Protein AF-0000000083595010 (afdb_homodimer)

Solvent-accessible surface area (backbone atoms only — not comparable to full-atom values): 31559 Å² total; per-residue (Å²): 100,67,66,52,50,50,54,49,47,53,49,43,51,51,41,51,46,50,51,49,50,49,51,51,52,42,62,64,47,30,74,65,46,53,57,51,53,49,29,57,70,63,66,50,51,72,69,51,44,50,49,50,35,48,72,68,37,65,73,44,55,71,64,54,39,48,52,50,48,50,57,31,40,74,70,58,44,49,50,46,31,76,80,80,56,45,52,32,44,56,54,47,63,70,12,41,60,50,42,50,50,42,49,51,51,14,50,52,51,11,49,69,49,7,47,58,51,6,47,50,28,35,75,38,57,91,35,70,64,20,51,50,50,48,47,50,25,51,45,28,35,32,47,55,43,59,57,50,43,53,46,51,50,40,32,34,33,49,70,63,63,45,64,67,72,77,69,85,49,52,60,86,79,36,49,68,63,24,46,65,59,44,47,59,58,18,48,33,52,13,40,36,49,13,17,48,37,18,52,46,30,19,53,35,27,40,54,38,59,69,30,71,68,40,52,51,46,47,71,73,64,54,52,66,68,49,48,44,59,64,48,20,42,51,70,21,39,60,65,39,46,51,49,55,43,49,46,54,39,52,44,54,60,54,41,23,54,38,22,51,75,69,64,38,71,19,45,37,29,46,36,56,53,22,56,76,67,60,23,55,44,45,31,52,50,46,49,50,53,47,27,50,50,39,44,51,49,39,50,51,39,51,50,48,42,32,70,71,38,56,77,58,47,80,104,100,66,67,50,49,50,53,49,49,52,49,42,52,50,42,51,48,52,51,48,52,50,50,51,52,42,62,65,46,32,73,66,47,54,58,48,53,50,29,58,69,62,64,50,52,73,69,52,46,51,49,49,36,49,71,69,38,66,73,45,54,71,65,54,40,48,52,50,47,49,55,31,41,74,72,54,45,49,52,47,32,76,81,80,58,45,51,32,45,58,54,46,66,68,11,41,58,50,41,50,49,41,50,51,52,14,48,51,52,12,48,69,49,7,46,57,50,5,48,49,29,34,74,38,58,91,36,71,64,20,52,52,50,48,47,51,26,51,45,29,36,33,47,54,44,58,58,49,44,52,45,51,50,41,31,35,33,49,68,63,63,44,62,69,71,79,69,86,48,50,60,88,80,35,50,68,63,21,46,64,60,41,47,59,58,17,46,31,51,14,40,35,50,13,18,49,36,18,53,46,31,18,53,36,26,41,55,40,60,70,30,71,66,42,54,51,48,47,73,72,62,54,53,67,68,49,48,45,59,64,49,20,42,52,69,19,39,60,62,40,45,51,48,53,40,50,46,53,38,52,44,55,62,54,41,23,54,37,22,52,75,70,64,38,72,18,44,37,27,47,36,56,53,22,56,76,67,60,23,56,46,43,31,51,50,46,47,49,51,47,26,50,50,40,45,51,48,41,49,51,38,52,52,49,42,30,70,70,38,56,77,60,46,81,105

Organism: NCBI:txid1368476

Structure (mmCIF, N/CA/C/O backbone):
data_AF-0000000083595010-model_v1
#
loop_
_entity.id
_entity.type
_entity.pdbx_description
1 polymer 'Nickel import system permease protein NikB'
#
loop_
_atom_site.group_PDB
_atom_site.id
_atom_site.type_symbol
_atom_site.label_atom_id
_atom_site.label_alt_id
_atom_site.label_comp_id
_atom_site.label_asym_id
_atom_site.label_entity_id
_atom_site.label_seq_id
_atom_site.pdbx_PDB_ins_code
_atom_site.Cartn_x
_atom_site.Cartn_y
_atom_site.Cartn_z
_atom_site.occupancy
_atom_site.B_iso_or_equiv
_atom_site.auth_seq_id
_atom_site.auth_comp_id
_atom_site.auth_asym_id
_atom_site.auth_atom_id
_atom_site.pdbx_PDB_model_num
ATOM 1 N N . MET A 1 1 ? 17.047 25.516 -5.84 1 76.88 1 MET A N 1
ATOM 2 C CA . MET A 1 1 ? 16.312 24.406 -6.445 1 76.88 1 MET A CA 1
ATOM 3 C C . MET A 1 1 ? 17.266 23.406 -7.078 1 76.88 1 MET A C 1
ATOM 5 O O . MET A 1 1 ? 17.156 22.203 -6.84 1 76.88 1 MET A O 1
ATOM 9 N N . VAL A 1 2 ? 18.312 23.984 -7.789 1 79 2 VAL A N 1
ATOM 10 C CA . VAL A 1 2 ? 19.25 23.078 -8.461 1 79 2 VAL A CA 1
ATOM 11 C C . VAL A 1 2 ? 20.062 22.312 -7.422 1 79 2 VAL A C 1
ATOM 13 O O . VAL A 1 2 ? 20.234 21.094 -7.531 1 79 2 VAL A O 1
ATOM 16 N N . GLU A 1 3 ? 20.5 23.047 -6.449 1 77.88 3 GLU A N 1
ATOM 17 C CA . GLU A 1 3 ? 21.25 22.391 -5.383 1 77.88 3 GLU A CA 1
ATOM 18 C C . GLU A 1 3 ? 20.391 21.359 -4.66 1 77.88 3 GLU A C 1
ATOM 20 O O . GLU A 1 3 ? 20.875 20.281 -4.293 1 77.88 3 GLU A O 1
ATOM 25 N N . TYR A 1 4 ? 19.203 21.766 -4.551 1 75.12 4 TYR A N 1
ATOM 26 C CA . TYR A 1 4 ? 18.25 20.875 -3.902 1 75.12 4 TYR A CA 1
ATOM 27 C C . TYR A 1 4 ? 18.062 19.609 -4.711 1 75.12 4 TYR A C 1
ATOM 29 O O . TYR A 1 4 ? 18.109 18.5 -4.164 1 75.12 4 TYR A O 1
ATOM 37 N N . ILE A 1 5 ? 17.984 19.703 -5.945 1 79.12 5 ILE A N 1
ATOM 38 C CA . ILE A 1 5 ? 17.766 18.578 -6.844 1 79.12 5 ILE A CA 1
ATOM 39 C C . ILE A 1 5 ? 19.016 17.703 -6.891 1 79.12 5 ILE A C 1
ATOM 41 O O . ILE A 1 5 ? 18.906 16.469 -6.863 1 79.12 5 ILE A O 1
ATOM 45 N N . ILE A 1 6 ? 20.172 18.344 -6.902 1 82.12 6 ILE A N 1
ATOM 46 C CA . ILE A 1 6 ? 21.422 17.609 -6.969 1 82.12 6 ILE A CA 1
ATOM 47 C C . ILE A 1 6 ? 21.609 16.797 -5.688 1 82.12 6 ILE A C 1
ATOM 49 O O . ILE A 1 6 ? 22 15.625 -5.738 1 82.12 6 ILE A O 1
ATOM 53 N N . ARG A 1 7 ? 21.281 17.422 -4.66 1 76.25 7 ARG A N 1
ATOM 54 C CA . ARG A 1 7 ? 21.406 16.734 -3.379 1 76.25 7 ARG A CA 1
ATOM 55 C C . ARG A 1 7 ? 20.469 15.539 -3.305 1 76.25 7 ARG A C 1
ATOM 57 O O . ARG A 1 7 ? 20.844 14.477 -2.793 1 76.25 7 ARG A O 1
ATOM 64 N N . ARG A 1 8 ? 19.344 15.773 -3.85 1 74.62 8 ARG A N 1
ATOM 65 C CA . ARG A 1 8 ? 18.375 14.688 -3.844 1 74.62 8 ARG A CA 1
ATOM 66 C C . ARG A 1 8 ? 18.797 13.562 -4.781 1 74.62 8 ARG A C 1
ATOM 68 O O . ARG A 1 8 ? 18.578 12.391 -4.496 1 74.62 8 ARG A O 1
ATOM 75 N N . LEU A 1 9 ? 19.375 13.938 -5.844 1 80.81 9 LEU A N 1
ATOM 76 C CA . LEU A 1 9 ? 19.844 12.945 -6.809 1 80.81 9 LEU A CA 1
ATOM 77 C C . LEU A 1 9 ? 20.984 12.125 -6.238 1 80.81 9 LEU A C 1
ATOM 79 O O . LEU A 1 9 ? 21.047 10.906 -6.43 1 80.81 9 LEU A O 1
ATOM 83 N N . VAL A 1 10 ? 21.859 12.789 -5.582 1 79.69 10 VAL A N 1
ATOM 84 C CA . VAL A 1 10 ? 22.984 12.094 -4.973 1 79.69 10 VAL A CA 1
ATOM 85 C C . VAL A 1 10 ? 22.484 11.117 -3.91 1 79.69 10 VAL A C 1
ATOM 87 O O . VAL A 1 10 ? 22.969 9.984 -3.83 1 79.69 10 VAL A O 1
ATOM 90 N N . PHE A 1 11 ? 21.531 11.562 -3.248 1 75.5 11 PHE A N 1
ATOM 91 C CA . PHE A 1 11 ? 20.938 10.703 -2.232 1 75.5 11 PHE A CA 1
ATOM 92 C C . PHE A 1 11 ? 20.266 9.492 -2.875 1 75.5 11 PHE A C 1
ATOM 94 O O . PHE A 1 11 ? 20.375 8.375 -2.363 1 75.5 11 PHE A O 1
ATOM 101 N N . GLY A 1 12 ? 19.594 9.75 -3.875 1 78.12 12 GLY A N 1
ATOM 102 C CA . GLY A 1 12 ? 18.938 8.664 -4.598 1 78.12 12 GLY A CA 1
ATOM 103 C C . GLY A 1 12 ? 19.922 7.637 -5.141 1 78.12 12 GLY A C 1
ATOM 104 O O . GLY A 1 12 ? 19.688 6.434 -5.043 1 78.12 12 GLY A O 1
ATOM 105 N N . ILE A 1 13 ? 20.984 8.156 -5.641 1 77.38 13 ILE A N 1
ATOM 106 C CA . ILE A 1 13 ? 22.016 7.277 -6.18 1 77.38 13 ILE A CA 1
ATOM 107 C C . ILE A 1 13 ? 22.609 6.426 -5.059 1 77.38 13 ILE A C 1
ATOM 109 O O . ILE A 1 13 ? 22.875 5.238 -5.25 1 77.38 13 ILE A O 1
ATOM 113 N N . PHE A 1 14 ? 22.75 7.023 -3.979 1 78.12 14 PHE A N 1
ATOM 114 C CA . PHE A 1 14 ? 23.281 6.301 -2.826 1 78.12 14 PHE A CA 1
ATOM 115 C C . PHE A 1 14 ? 22.328 5.195 -2.393 1 78.12 14 PHE A C 1
ATOM 117 O O . PHE A 1 14 ? 22.766 4.09 -2.066 1 78.12 14 PHE A O 1
ATOM 124 N N . VAL A 1 15 ? 21.141 5.535 -2.426 1 76.44 15 VAL A N 1
ATOM 125 C CA . VAL A 1 15 ? 20.141 4.555 -2.047 1 76.44 15 VAL A CA 1
ATOM 126 C C . VAL A 1 15 ? 20.156 3.389 -3.035 1 76.44 15 VAL A C 1
ATOM 128 O O . VAL A 1 15 ? 20.094 2.225 -2.631 1 76.44 15 VAL A O 1
ATOM 131 N N . LEU A 1 16 ? 20.219 3.689 -4.258 1 78.88 16 LEU A N 1
ATOM 132 C CA . LEU A 1 16 ? 20.266 2.654 -5.285 1 78.88 16 LEU A CA 1
ATOM 133 C C . LEU A 1 16 ? 21.5 1.773 -5.105 1 78.88 16 LEU A C 1
ATOM 135 O O . LEU A 1 16 ? 21.438 0.564 -5.34 1 78.88 16 LEU A O 1
ATOM 139 N N . PHE A 1 17 ? 22.516 2.426 -4.707 1 76.38 17 PHE A N 1
ATOM 140 C CA . PHE A 1 17 ? 23.734 1.681 -4.465 1 76.38 17 PHE A CA 1
ATOM 141 C C . PHE A 1 17 ? 23.562 0.708 -3.307 1 76.38 17 PHE A C 1
ATOM 143 O O . PHE A 1 17 ? 23.984 -0.449 -3.393 1 76.38 17 PHE A O 1
ATOM 150 N N . ILE A 1 18 ? 23 1.164 -2.318 1 73.81 18 ILE A N 1
ATOM 151 C CA . ILE A 1 18 ? 22.781 0.321 -1.149 1 73.81 18 ILE A CA 1
ATOM 152 C C . ILE A 1 18 ? 21.844 -0.833 -1.514 1 73.81 18 ILE A C 1
ATOM 154 O O . ILE A 1 18 ? 22.078 -1.975 -1.104 1 73.81 18 ILE A O 1
ATOM 158 N N . MET A 1 19 ? 20.875 -0.504 -2.258 1 72.81 19 MET A N 1
ATOM 159 C CA . MET A 1 19 ? 19.938 -1.535 -2.697 1 72.81 19 MET A CA 1
ATOM 160 C C . MET A 1 19 ? 20.641 -2.582 -3.553 1 72.81 19 MET A C 1
ATOM 162 O O . MET A 1 19 ? 20.422 -3.781 -3.387 1 72.81 19 MET A O 1
ATOM 166 N N . THR A 1 20 ? 21.422 -2.088 -4.406 1 72.12 20 THR A N 1
ATOM 167 C CA . THR A 1 20 ? 22.172 -2.973 -5.289 1 72.12 20 THR A CA 1
ATOM 168 C C . THR A 1 20 ? 23.109 -3.873 -4.48 1 72.12 20 THR A C 1
ATOM 170 O O . THR A 1 20 ? 23.188 -5.078 -4.73 1 72.12 20 THR A O 1
ATOM 173 N N . ALA A 1 21 ? 23.781 -3.229 -3.613 1 72.25 21 ALA A N 1
ATOM 174 C CA . ALA A 1 21 ? 24.703 -3.986 -2.773 1 72.25 21 ALA A CA 1
ATOM 175 C C . ALA A 1 21 ? 23.969 -5.055 -1.972 1 72.25 21 ALA A C 1
ATOM 177 O O . ALA A 1 21 ? 24.422 -6.195 -1.876 1 72.25 21 ALA A O 1
ATOM 178 N N . PHE A 1 22 ? 22.891 -4.648 -1.517 1 70.31 22 PHE A N 1
ATOM 179 C CA . PHE A 1 22 ? 22.109 -5.57 -0.704 1 70.31 22 PHE A CA 1
ATOM 180 C C . PHE A 1 22 ? 21.609 -6.742 -1.542 1 70.31 22 PHE A C 1
ATOM 182 O O . PHE A 1 22 ? 21.703 -7.898 -1.124 1 70.31 22 PHE A O 1
ATOM 189 N N . ILE A 1 23 ? 21.141 -6.469 -2.676 1 68.31 23 ILE A N 1
ATOM 190 C CA . ILE A 1 23 ? 20.609 -7.484 -3.57 1 68.31 23 ILE A CA 1
ATOM 191 C C . ILE A 1 23 ? 21.719 -8.438 -4.004 1 68.31 23 ILE A C 1
ATOM 193 O O . ILE A 1 23 ? 21.516 -9.648 -4.074 1 68.31 23 ILE A O 1
ATOM 197 N N . PHE A 1 24 ? 22.828 -7.863 -4.246 1 67.19 24 PHE A N 1
ATOM 198 C CA . PHE A 1 24 ? 23.984 -8.641 -4.676 1 67.19 24 PHE A CA 1
ATOM 199 C C . PHE A 1 24 ? 24.438 -9.586 -3.572 1 67.19 24 PHE A C 1
ATOM 201 O O . PHE A 1 24 ? 24.703 -10.758 -3.826 1 67.19 24 PHE A O 1
ATOM 208 N N . ILE A 1 25 ? 24.516 -9.031 -2.418 1 67.25 25 ILE A N 1
ATOM 209 C CA . ILE A 1 25 ? 24.984 -9.836 -1.293 1 67.25 25 ILE A CA 1
ATOM 210 C C . ILE A 1 25 ? 24 -10.969 -1.02 1 67.25 25 ILE A C 1
ATOM 212 O O . ILE A 1 25 ? 24.406 -12.117 -0.8 1 67.25 25 ILE A O 1
ATOM 216 N N . VAL A 1 26 ? 22.812 -10.68 -1.082 1 64.12 26 VAL A N 1
ATOM 217 C CA . VAL A 1 26 ? 21.781 -11.664 -0.758 1 64.12 26 VAL A CA 1
ATOM 218 C C . VAL A 1 26 ? 21.75 -12.75 -1.829 1 64.12 26 VAL A C 1
ATOM 220 O O . VAL A 1 26 ? 21.625 -13.938 -1.515 1 64.12 26 VAL A O 1
ATOM 223 N N . MET A 1 27 ? 21.781 -12.375 -2.963 1 62.44 27 MET A N 1
ATOM 224 C CA . MET A 1 27 ? 21.672 -13.328 -4.062 1 62.44 27 MET A CA 1
ATOM 225 C C . MET A 1 27 ? 22.891 -14.234 -4.121 1 62.44 27 MET A C 1
ATOM 227 O O . MET A 1 27 ? 22.797 -15.391 -4.539 1 62.44 27 MET A O 1
ATOM 231 N N . ARG A 1 28 ? 23.938 -13.75 -3.707 1 60.59 28 ARG A N 1
ATOM 232 C CA . ARG A 1 28 ? 25.141 -14.562 -3.73 1 60.59 28 ARG A CA 1
ATOM 233 C C . ARG A 1 28 ? 25.25 -15.422 -2.473 1 60.59 28 ARG A C 1
ATOM 235 O O . ARG A 1 28 ? 25.953 -16.422 -2.457 1 60.59 28 ARG A O 1
ATOM 242 N N . ALA A 1 29 ? 24.688 -14.875 -1.474 1 57.03 29 ALA A N 1
ATOM 243 C CA . ALA A 1 29 ? 24.688 -15.672 -0.249 1 57.03 29 ALA A CA 1
ATOM 244 C C . ALA A 1 29 ? 23.766 -16.875 -0.384 1 57.03 29 ALA A C 1
ATOM 246 O O . ALA A 1 29 ? 23.844 -17.812 0.413 1 57.03 29 ALA A O 1
ATOM 247 N N . VAL A 1 30 ? 22.719 -16.844 -1.061 1 51.88 30 VAL A N 1
ATOM 248 C CA . VAL A 1 30 ? 21.828 -17.969 -1.292 1 51.88 30 VAL A CA 1
ATOM 249 C C . VAL A 1 30 ? 22.609 -19.141 -1.854 1 51.88 30 VAL A C 1
ATOM 251 O O . VAL A 1 30 ? 23.203 -19.047 -2.928 1 51.88 30 VAL A O 1
ATOM 254 N N . PRO A 1 31 ? 22.938 -20.047 -0.935 1 43.66 31 PRO A N 1
ATOM 255 C CA . PRO A 1 31 ? 23.578 -21.328 -1.308 1 43.66 31 PRO A CA 1
ATOM 256 C C . PRO A 1 31 ? 22.75 -22.125 -2.314 1 43.66 31 PRO A C 1
ATOM 258 O O . PRO A 1 31 ? 21.516 -22.031 -2.318 1 43.66 31 PRO A O 1
ATOM 261 N N . GLY A 1 32 ? 23.172 -22.312 -3.559 1 47.09 32 GLY A N 1
ATOM 262 C CA . GLY A 1 32 ? 22.672 -23.141 -4.648 1 47.09 32 GLY A CA 1
ATOM 263 C C . GLY A 1 32 ? 22.719 -22.438 -5.996 1 47.09 32 GLY A C 1
ATOM 264 O O . GLY A 1 32 ? 21.953 -21.516 -6.258 1 47.09 32 GLY A O 1
ATOM 265 N N . ASP A 1 33 ? 23.859 -22.312 -6.223 1 45.22 33 ASP A N 1
ATOM 266 C CA . ASP A 1 33 ? 24.281 -21.828 -7.535 1 45.22 33 ASP A CA 1
ATOM 267 C C . ASP A 1 33 ? 23.25 -22.203 -8.609 1 45.22 33 ASP A C 1
ATOM 269 O O . ASP A 1 33 ? 23.047 -23.391 -8.883 1 45.22 33 ASP A O 1
ATOM 273 N N . VAL A 1 34 ? 22.188 -21.5 -8.578 1 47.19 34 VAL A N 1
ATOM 274 C CA . VAL A 1 34 ? 21.344 -21.734 -9.742 1 47.19 34 VAL A CA 1
ATOM 275 C C . VAL A 1 34 ? 22.188 -22.219 -10.914 1 47.19 34 VAL A C 1
ATOM 277 O O . VAL A 1 34 ? 21.734 -23.031 -11.727 1 47.19 34 VAL A O 1
ATOM 280 N N . VAL A 1 35 ? 23.375 -21.656 -10.859 1 49.31 35 VAL A N 1
ATOM 281 C CA . VAL A 1 35 ? 24.281 -22.172 -11.875 1 49.31 35 VAL A CA 1
ATOM 282 C C . VAL A 1 35 ? 24.484 -23.672 -11.664 1 49.31 35 VAL A C 1
ATOM 284 O O . VAL A 1 35 ? 24.484 -24.453 -12.617 1 49.31 35 VAL A O 1
ATOM 287 N N . THR A 1 36 ? 24.641 -23.891 -10.391 1 50.97 36 THR A N 1
ATOM 288 C CA . THR A 1 36 ? 24.812 -25.328 -10.18 1 50.97 36 THR A CA 1
ATOM 289 C C . THR A 1 36 ? 23.531 -26.078 -10.492 1 50.97 36 THR A C 1
ATOM 291 O O . THR A 1 36 ? 23.562 -27.172 -11.062 1 50.97 36 THR A O 1
ATOM 294 N N . LEU A 1 37 ? 22.484 -25.484 -10.141 1 48.09 37 LEU A N 1
ATOM 295 C CA . LEU A 1 37 ? 21.234 -26.141 -10.453 1 48.09 37 LEU A CA 1
ATOM 296 C C . LEU A 1 37 ? 20.984 -26.156 -11.961 1 48.09 37 LEU A C 1
ATOM 298 O O . LEU A 1 37 ? 20.516 -27.141 -12.516 1 48.09 37 LEU A O 1
ATOM 302 N N . GLN A 1 38 ? 21.188 -25.062 -12.578 1 49.12 38 GLN A N 1
ATOM 303 C CA . GLN A 1 38 ? 21.062 -25.016 -14.039 1 49.12 38 GLN A CA 1
ATOM 304 C C . GLN A 1 38 ? 22.094 -25.938 -14.695 1 49.12 38 GLN A C 1
ATOM 306 O O . GLN A 1 38 ? 21.781 -26.609 -15.672 1 49.12 38 GLN A O 1
ATOM 311 N N . LEU A 1 39 ? 23.25 -25.797 -14.102 1 51.03 39 LEU A N 1
ATOM 312 C CA . LEU A 1 39 ? 24.281 -26.656 -14.68 1 51.03 39 LEU A CA 1
ATOM 313 C C . LEU A 1 39 ? 24.031 -28.125 -14.32 1 51.03 39 LEU A C 1
ATOM 315 O O . LEU A 1 39 ? 24.312 -29.016 -15.117 1 51.03 39 LEU A O 1
ATOM 319 N N . ALA A 1 40 ? 23.594 -28.25 -13.195 1 49.38 40 ALA A N 1
ATOM 320 C CA . ALA A 1 40 ? 23.281 -29.641 -12.867 1 49.38 40 ALA A CA 1
ATOM 321 C C . ALA A 1 40 ? 22.188 -30.188 -13.781 1 49.38 40 ALA A C 1
ATOM 323 O O . ALA A 1 40 ? 22.234 -31.344 -14.188 1 49.38 40 ALA A O 1
ATOM 324 N N . ASN A 1 41 ? 21.266 -29.297 -14.008 1 46.25 41 ASN A N 1
ATOM 325 C CA . ASN A 1 41 ? 20.203 -29.797 -14.883 1 46.25 41 ASN A CA 1
ATOM 326 C C . ASN A 1 41 ? 20.625 -29.75 -16.344 1 46.25 41 ASN A C 1
ATOM 328 O O . ASN A 1 41 ? 19.922 -30.266 -17.219 1 46.25 41 ASN A O 1
ATOM 332 N N . SER A 1 42 ? 21.531 -28.969 -16.609 1 47.94 42 SER A N 1
ATOM 333 C CA . SER A 1 42 ? 21.953 -28.906 -18 1 47.94 42 SER A CA 1
ATOM 334 C C . SER A 1 42 ? 22.953 -30.016 -18.328 1 47.94 42 SER A C 1
ATOM 336 O O . SER A 1 42 ? 23.406 -30.141 -19.469 1 47.94 42 SER A O 1
ATOM 338 N N . GLY A 1 43 ? 23.078 -30.906 -17.359 1 52.72 43 GLY A N 1
ATOM 339 C CA . GLY A 1 43 ? 23.984 -32 -17.656 1 52.72 43 GLY A CA 1
ATOM 340 C C . GLY A 1 43 ? 25.438 -31.562 -17.719 1 52.72 43 GLY A C 1
ATOM 341 O O . GLY A 1 43 ? 26.281 -32.281 -18.281 1 52.72 43 GLY A O 1
ATOM 342 N N . ALA A 1 44 ? 25.75 -30.422 -17.422 1 54.69 44 ALA A N 1
ATOM 343 C CA . ALA A 1 44 ? 27.125 -29.953 -17.609 1 54.69 44 ALA A CA 1
ATOM 344 C C . ALA A 1 44 ? 28.062 -30.625 -16.609 1 54.69 44 ALA A C 1
ATOM 346 O O . ALA A 1 44 ? 27.672 -30.938 -15.484 1 54.69 44 ALA A O 1
ATOM 347 N N . THR A 1 45 ? 29.172 -31.172 -17.062 1 60.69 45 THR A N 1
ATOM 348 C CA . THR A 1 45 ? 30.234 -31.828 -16.297 1 60.69 45 THR A CA 1
ATOM 349 C C . THR A 1 45 ? 30.797 -30.875 -15.242 1 60.69 45 THR A C 1
ATOM 351 O O . THR A 1 45 ? 30.719 -29.656 -15.391 1 60.69 45 THR A O 1
ATOM 354 N N . PRO A 1 46 ? 31.203 -31.344 -14.148 1 62.22 46 PRO A N 1
ATOM 355 C CA . PRO A 1 46 ? 31.797 -30.531 -13.086 1 62.22 46 PRO A CA 1
ATOM 356 C C . PRO A 1 46 ? 32.812 -29.5 -13.617 1 62.22 46 PRO A C 1
ATOM 358 O O . PRO A 1 46 ? 32.875 -28.391 -13.109 1 62.22 46 PRO A O 1
ATOM 361 N N . GLU A 1 47 ? 33.594 -29.828 -14.531 1 62.91 47 GLU A N 1
ATOM 362 C CA . GLU A 1 47 ? 34.594 -28.922 -15.117 1 62.91 47 GLU A CA 1
ATOM 363 C C . GLU A 1 47 ? 33.906 -27.766 -15.836 1 62.91 47 GLU A C 1
ATOM 365 O O . GLU A 1 47 ? 34.344 -26.625 -15.75 1 62.91 47 GLU A O 1
ATOM 370 N N . GLN A 1 48 ? 32.812 -28.031 -16.484 1 60.12 48 GLN A N 1
ATOM 371 C CA . GLN A 1 48 ? 32.062 -27 -17.203 1 60.12 48 GLN A CA 1
ATOM 372 C C . GLN A 1 48 ? 31.359 -26.062 -16.219 1 60.12 48 GLN A C 1
ATOM 374 O O . GLN A 1 48 ? 31.25 -24.859 -16.484 1 60.12 48 GLN A O 1
ATOM 379 N N . MET A 1 49 ? 31.047 -26.656 -15.188 1 59.47 49 MET A N 1
ATOM 380 C CA . MET A 1 49 ? 30.422 -25.859 -14.141 1 59.47 49 MET A CA 1
ATOM 381 C C . MET A 1 49 ? 31.391 -24.844 -13.57 1 59.47 49 MET A C 1
ATOM 383 O O . MET A 1 49 ? 31.016 -23.688 -13.32 1 59.47 49 MET A O 1
ATOM 387 N N . GLU A 1 50 ? 32.5 -25.344 -13.375 1 61.12 50 GLU A N 1
ATOM 388 C CA . GLU A 1 50 ? 33.531 -24.453 -12.852 1 61.12 50 GLU A CA 1
ATOM 389 C C . GLU A 1 50 ? 33.875 -23.359 -13.859 1 61.12 50 GLU A C 1
ATOM 391 O O . GLU A 1 50 ? 34.094 -22.219 -13.477 1 61.12 50 GLU A O 1
ATOM 396 N N . ALA A 1 51 ? 33.875 -23.703 -15.047 1 59.25 51 ALA A N 1
ATOM 397 C CA . ALA A 1 51 ? 34.156 -22.734 -16.094 1 59.25 51 ALA A CA 1
ATOM 398 C C . ALA A 1 51 ? 33.031 -21.703 -16.203 1 59.25 51 ALA A C 1
ATOM 400 O O . ALA A 1 51 ? 33.312 -20.516 -16.375 1 59.25 51 ALA A O 1
ATOM 401 N N . MET A 1 52 ? 31.875 -22.141 -16.078 1 57.06 52 MET A N 1
ATOM 402 C CA . MET A 1 52 ? 30.719 -21.234 -16.141 1 57.06 52 MET A CA 1
ATOM 403 C C . MET A 1 52 ? 30.688 -20.312 -14.922 1 57.06 52 MET A C 1
ATOM 405 O O . MET A 1 52 ? 30.359 -19.125 -15.039 1 57.06 52 MET A O 1
ATOM 409 N N . LYS A 1 53 ? 31.094 -20.938 -13.875 1 60.47 53 LYS A N 1
ATOM 410 C CA . LYS A 1 53 ? 31.203 -20.125 -12.672 1 60.47 53 LYS A CA 1
ATOM 411 C C . LYS A 1 53 ? 32.25 -19.031 -12.836 1 60.47 53 LYS A C 1
ATOM 413 O O . LYS A 1 53 ? 32.062 -17.891 -12.414 1 6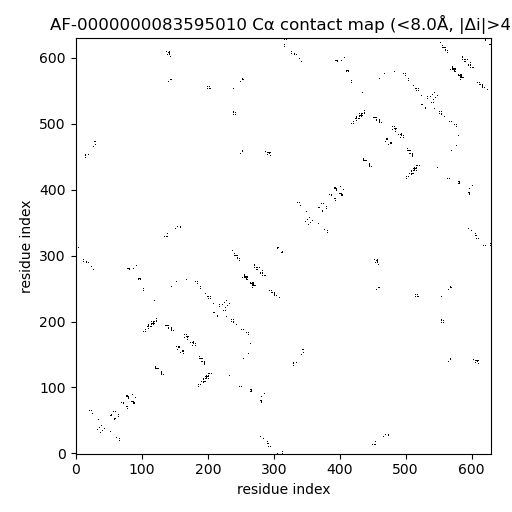0.47 53 LYS A O 1
ATOM 418 N N . ALA A 1 54 ? 33.312 -19.438 -13.391 1 58.91 54 ALA A N 1
ATOM 419 C CA . ALA A 1 54 ? 34.406 -18.5 -13.648 1 58.91 54 ALA A CA 1
ATOM 420 C C . ALA A 1 54 ? 33.969 -17.422 -14.641 1 58.91 54 ALA A C 1
ATOM 422 O O . ALA A 1 54 ? 34.312 -16.234 -14.477 1 58.91 54 ALA A O 1
ATOM 423 N N . GLU A 1 55 ? 33.25 -17.812 -15.531 1 55.22 55 GLU A N 1
ATOM 424 C CA . GLU A 1 55 ? 32.75 -16.875 -16.547 1 55.22 55 GLU A CA 1
ATOM 425 C C . GLU A 1 55 ? 31.75 -15.883 -15.945 1 55.22 55 GLU A C 1
ATOM 427 O O . GLU A 1 55 ? 31.688 -14.727 -16.375 1 55.22 55 GLU A O 1
ATOM 432 N N . MET A 1 56 ? 31.109 -16.375 -15 1 56.28 56 MET A N 1
ATOM 433 C CA . MET A 1 56 ? 30.094 -15.531 -14.375 1 56.28 56 MET A CA 1
ATOM 434 C C . MET A 1 56 ? 30.703 -14.703 -13.242 1 56.28 56 MET A C 1
ATOM 436 O O . MET A 1 56 ? 30.016 -13.898 -12.617 1 56.28 56 MET A O 1
ATOM 440 N N . GLY A 1 57 ? 32.094 -14.828 -13.156 1 56.84 57 GLY A N 1
ATOM 441 C CA . GLY A 1 57 ? 32.844 -14.078 -12.164 1 56.84 57 GLY A CA 1
ATOM 442 C C . GLY A 1 57 ? 32.562 -14.523 -10.742 1 56.84 57 GLY A C 1
ATOM 443 O O . GLY A 1 57 ? 32.719 -13.742 -9.805 1 56.84 57 GLY A O 1
ATOM 444 N N . LEU A 1 58 ? 32.031 -15.719 -10.648 1 58.09 58 LEU A N 1
ATOM 445 C CA . LEU A 1 58 ? 31.641 -16.219 -9.336 1 58.09 58 LEU A CA 1
ATOM 446 C C . LEU A 1 58 ? 32.875 -16.641 -8.547 1 58.09 58 LEU A C 1
ATOM 448 O O . LEU A 1 58 ? 32.781 -16.938 -7.352 1 58.09 58 LEU A O 1
ATOM 452 N N . ASP A 1 59 ? 34.031 -16.641 -9.281 1 58.84 59 ASP A N 1
ATOM 453 C CA . ASP A 1 59 ? 35.312 -16.969 -8.648 1 58.84 59 ASP A CA 1
ATOM 454 C C . ASP A 1 59 ? 35.906 -15.758 -7.941 1 58.84 59 ASP A C 1
ATOM 456 O O . ASP A 1 59 ? 36.812 -15.891 -7.145 1 58.84 59 ASP A O 1
ATOM 460 N N . LYS A 1 60 ? 35.438 -14.68 -8.312 1 63.88 60 LYS A N 1
ATOM 461 C CA . LYS A 1 60 ? 35.938 -13.469 -7.676 1 63.88 60 LYS A CA 1
ATOM 462 C C . LYS A 1 60 ? 35.312 -13.266 -6.305 1 63.88 60 LYS A C 1
ATOM 464 O O . LYS A 1 60 ? 34.344 -13.938 -5.953 1 63.88 60 LYS A O 1
ATOM 469 N N . SER A 1 61 ? 36.031 -12.438 -5.523 1 66.44 61 SER A N 1
ATOM 470 C CA . SER A 1 61 ? 35.469 -12.078 -4.223 1 66.44 61 SER A CA 1
ATOM 471 C C . SER A 1 61 ? 34.125 -11.406 -4.363 1 66.44 61 SER A C 1
ATOM 473 O O . SER A 1 61 ? 33.781 -10.875 -5.43 1 66.44 61 SER A O 1
ATOM 475 N N . ILE A 1 62 ? 33.25 -11.547 -3.504 1 69 62 ILE A N 1
ATOM 476 C CA . ILE A 1 62 ? 31.922 -10.977 -3.475 1 69 62 ILE A CA 1
ATOM 477 C C . ILE A 1 62 ? 32 -9.484 -3.793 1 69 62 ILE A C 1
ATOM 479 O O . ILE A 1 62 ? 31.172 -8.961 -4.551 1 69 62 ILE A O 1
ATOM 483 N N . LEU A 1 63 ? 33.031 -8.914 -3.26 1 72.88 63 LEU A N 1
ATOM 484 C CA . LEU A 1 63 ? 33.219 -7.488 -3.5 1 72.88 63 LEU A CA 1
ATOM 485 C C . LEU A 1 63 ? 33.594 -7.223 -4.957 1 72.88 63 LEU A C 1
ATOM 487 O O . LEU A 1 63 ? 33.156 -6.223 -5.535 1 72.88 63 LEU A O 1
ATOM 491 N N . GLY A 1 64 ? 34.469 -8.055 -5.461 1 72.12 64 GLY A N 1
ATOM 492 C CA . GLY A 1 64 ? 34.844 -7.926 -6.867 1 72.12 64 GLY A CA 1
ATOM 493 C C . GLY A 1 64 ? 33.656 -8.102 -7.801 1 72.12 64 GLY A C 1
ATOM 494 O O . GLY A 1 64 ? 33.5 -7.348 -8.766 1 72.12 64 GLY A O 1
ATOM 495 N N . GLN A 1 65 ? 32.844 -8.992 -7.441 1 74.69 65 GLN A N 1
ATOM 496 C CA . GLN A 1 65 ? 31.641 -9.242 -8.242 1 74.69 65 GLN A CA 1
ATOM 497 C C . GLN A 1 65 ? 30.688 -8.055 -8.188 1 74.69 65 GLN A C 1
ATOM 499 O O . GLN A 1 65 ? 30.078 -7.691 -9.195 1 74.69 65 GLN A O 1
ATOM 504 N N . LEU A 1 66 ? 30.656 -7.5 -7.031 1 75.38 66 LEU A N 1
ATOM 505 C CA . LEU A 1 66 ? 29.781 -6.34 -6.859 1 75.38 66 LEU A CA 1
ATOM 506 C C . LEU A 1 66 ? 30.281 -5.164 -7.695 1 75.38 66 LEU A C 1
ATOM 508 O O . LEU A 1 66 ? 29.484 -4.492 -8.359 1 75.38 66 LEU A O 1
ATOM 512 N N . THR A 1 67 ? 31.547 -4.965 -7.598 1 77.31 67 THR A N 1
ATOM 513 C CA . THR A 1 67 ? 32.125 -3.859 -8.344 1 77.31 67 THR A CA 1
ATOM 514 C C . THR A 1 67 ? 31.969 -4.062 -9.844 1 77.31 67 THR A C 1
ATOM 516 O O . THR A 1 67 ? 31.672 -3.113 -10.578 1 77.31 67 THR A O 1
ATOM 519 N N . ASP A 1 68 ? 32.125 -5.277 -10.273 1 76.81 68 ASP A N 1
ATOM 520 C CA . ASP A 1 68 ? 31.953 -5.574 -11.688 1 76.81 68 ASP A CA 1
ATOM 521 C C . ASP A 1 68 ? 30.516 -5.355 -12.117 1 76.81 68 ASP A C 1
ATOM 523 O O . ASP A 1 68 ? 30.25 -4.793 -13.188 1 76.81 68 ASP A O 1
ATOM 527 N N . TRP A 1 69 ? 29.672 -5.816 -11.328 1 75.31 69 TRP A N 1
ATOM 528 C CA . TRP A 1 69 ? 28.266 -5.68 -11.664 1 75.31 69 TRP A CA 1
ATOM 529 C C . TRP A 1 69 ? 27.859 -4.211 -11.727 1 75.31 69 TRP A C 1
ATOM 531 O O . TRP A 1 69 ? 27.141 -3.797 -12.633 1 75.31 69 TRP A O 1
ATOM 541 N N . VAL A 1 70 ? 28.328 -3.516 -10.727 1 76.81 70 VAL A N 1
ATOM 542 C CA . VAL A 1 70 ? 28 -2.096 -10.68 1 76.81 70 VAL A CA 1
ATOM 543 C C . VAL A 1 70 ? 28.562 -1.387 -11.906 1 76.81 70 VAL A C 1
ATOM 545 O O . VAL A 1 70 ? 27.891 -0.563 -12.531 1 76.81 70 VAL A O 1
ATOM 548 N N . THR A 1 71 ? 29.797 -1.682 -12.188 1 78.88 71 THR A N 1
ATOM 549 C CA . THR A 1 71 ? 30.453 -1.076 -13.344 1 78.88 71 THR A CA 1
ATOM 550 C C . THR A 1 71 ? 29.719 -1.43 -14.625 1 78.88 71 THR A C 1
ATOM 552 O O . THR A 1 71 ? 29.484 -0.567 -15.484 1 78.88 71 THR A O 1
ATOM 555 N N . ASN A 1 72 ? 29.328 -2.641 -14.711 1 80.31 72 ASN A N 1
ATOM 556 C CA . ASN A 1 72 ? 28.594 -3.076 -15.898 1 80.31 72 ASN A CA 1
ATOM 557 C C . ASN A 1 72 ? 27.203 -2.445 -15.953 1 80.31 72 ASN A C 1
ATOM 559 O O . ASN A 1 72 ? 26.75 -2.045 -17.031 1 80.31 72 ASN A O 1
ATOM 563 N N . ALA A 1 73 ? 26.594 -2.328 -14.852 1 77.06 73 ALA A N 1
ATOM 564 C CA . ALA A 1 73 ? 25.25 -1.768 -14.781 1 77.06 73 ALA A CA 1
ATOM 565 C C . ALA A 1 73 ? 25.25 -0.3 -15.203 1 77.06 73 ALA A C 1
ATOM 567 O O . ALA A 1 73 ? 24.328 0.153 -15.883 1 77.06 73 ALA A O 1
ATOM 568 N N . VAL A 1 74 ? 26.281 0.341 -14.781 1 77.38 74 VAL A N 1
ATOM 569 C CA . VAL A 1 74 ? 26.391 1.755 -15.125 1 77.38 74 VAL A CA 1
ATOM 570 C C . VAL A 1 74 ? 26.578 1.906 -16.625 1 77.38 74 VAL A C 1
ATOM 572 O O . VAL A 1 74 ? 26.125 2.887 -17.219 1 77.38 74 VAL A O 1
ATOM 575 N N . GLN A 1 75 ? 27.125 0.886 -17.188 1 79.19 75 GLN A N 1
ATOM 576 C CA . GLN A 1 75 ? 27.344 0.906 -18.625 1 79.19 75 GLN A CA 1
ATOM 577 C C . GLN A 1 75 ? 26.141 0.337 -19.375 1 79.19 75 GLN A C 1
ATOM 579 O O . GLN A 1 75 ? 26.172 0.223 -20.594 1 79.19 75 GLN A O 1
ATOM 584 N N . GLY A 1 76 ? 25.203 -0.041 -18.609 1 78.62 76 GLY A N 1
ATOM 585 C CA . GLY A 1 76 ? 23.969 -0.532 -19.234 1 78.62 76 GLY A CA 1
ATOM 586 C C . GLY A 1 76 ? 23.953 -2.041 -19.391 1 78.62 76 GLY A C 1
ATOM 587 O O . GLY A 1 76 ? 23.031 -2.592 -20 1 78.62 76 GLY A O 1
ATOM 588 N N . ASP A 1 77 ? 24.984 -2.65 -19.016 1 83.62 77 ASP A N 1
ATOM 589 C CA . ASP A 1 77 ? 25.062 -4.105 -19.078 1 83.62 77 ASP A CA 1
ATOM 590 C C . ASP A 1 77 ? 24.547 -4.746 -17.797 1 83.62 77 ASP A C 1
ATOM 592 O O . ASP A 1 77 ? 25.25 -4.777 -16.781 1 83.62 77 ASP A O 1
ATOM 596 N N . LEU A 1 78 ? 23.438 -5.27 -17.891 1 85 78 LEU A N 1
ATOM 597 C CA . LEU A 1 78 ? 22.797 -5.844 -16.719 1 85 78 LEU A CA 1
ATOM 598 C C . LEU A 1 78 ? 22.906 -7.367 -16.719 1 85 78 LEU A C 1
ATOM 600 O O . LEU A 1 78 ? 22.281 -8.047 -15.906 1 85 78 LEU A O 1
ATOM 604 N N . GLY A 1 79 ? 23.641 -7.828 -17.734 1 83.88 79 GLY A N 1
ATOM 605 C CA . GLY A 1 79 ? 23.844 -9.266 -17.844 1 83.88 79 GLY A CA 1
ATOM 606 C C . GLY A 1 79 ? 22.797 -9.953 -18.703 1 83.88 79 GLY A C 1
ATOM 607 O O . GLY A 1 79 ? 22.156 -9.312 -19.531 1 83.88 79 GLY A O 1
ATOM 608 N N . ASN A 1 80 ? 22.781 -11.32 -18.562 1 85.5 80 ASN A N 1
ATOM 609 C CA . ASN A 1 80 ? 21.859 -12.125 -19.359 1 85.5 80 ASN A CA 1
ATOM 610 C C . ASN A 1 80 ? 21 -13.008 -18.469 1 85.5 80 ASN A C 1
ATOM 612 O O . ASN A 1 80 ? 21.406 -13.391 -17.375 1 85.5 80 ASN A O 1
ATOM 616 N N . SER A 1 81 ? 19.812 -13.227 -19.016 1 88.06 81 SER A N 1
ATOM 617 C CA . SER A 1 81 ? 18.922 -14.164 -18.328 1 88.06 81 SER A CA 1
ATOM 618 C C . SER A 1 81 ? 19.562 -15.531 -18.172 1 88.06 81 SER A C 1
ATOM 620 O O . SER A 1 81 ? 20.25 -16.016 -19.078 1 88.06 81 SER A O 1
ATOM 622 N N . LEU A 1 82 ? 19.312 -16.078 -17.016 1 78.56 82 LEU A N 1
ATOM 623 C CA . LEU A 1 82 ? 19.844 -17.422 -16.766 1 78.56 82 LEU A CA 1
ATOM 624 C C . LEU A 1 82 ? 19.094 -18.469 -17.562 1 78.56 82 LEU A C 1
ATOM 626 O O . LEU A 1 82 ? 19.625 -19.547 -17.828 1 78.56 82 LEU A O 1
ATOM 630 N N . TRP A 1 83 ? 17.906 -18.141 -17.938 1 79.19 83 TRP A N 1
ATOM 631 C CA . TRP A 1 83 ? 17.062 -19.125 -18.609 1 79.19 83 TRP A CA 1
ATOM 632 C C . TRP A 1 83 ? 17.016 -18.859 -20.109 1 79.19 83 TRP A C 1
ATOM 634 O O . TRP A 1 83 ? 17.328 -19.75 -20.906 1 79.19 83 TRP A O 1
ATOM 644 N N . SER A 1 84 ? 16.734 -17.703 -20.453 1 83.25 84 SER A N 1
ATOM 645 C CA . SER A 1 84 ? 16.547 -17.406 -21.875 1 83.25 84 SER A CA 1
ATOM 646 C C . SER A 1 84 ? 17.844 -16.984 -22.531 1 83.25 84 SER A C 1
ATOM 648 O O . SER A 1 84 ? 17.969 -17.016 -23.766 1 83.25 84 SER A O 1
ATOM 650 N N . GLY A 1 85 ? 18.766 -16.5 -21.719 1 87.56 85 GLY A N 1
ATOM 651 C CA . GLY A 1 85 ? 20.031 -16.016 -22.266 1 87.56 85 GLY A CA 1
ATOM 652 C C . GLY A 1 85 ? 19.906 -14.617 -22.844 1 87.56 85 GLY A C 1
ATOM 653 O O . GLY A 1 85 ? 20.922 -14.008 -23.219 1 87.56 85 GLY A O 1
ATOM 654 N N . GLN A 1 86 ? 18.781 -14.102 -22.891 1 91.94 86 GLN A N 1
ATOM 655 C CA . GLN A 1 86 ? 18.562 -12.766 -23.422 1 91.94 86 GLN A CA 1
ATOM 656 C C . GLN A 1 86 ? 19.188 -11.703 -22.531 1 91.94 86 GLN A C 1
ATOM 658 O O . GLN A 1 86 ? 19.328 -11.898 -21.328 1 91.94 86 GLN A O 1
ATOM 663 N N . GLU A 1 87 ? 19.547 -10.586 -23.25 1 93.44 87 GLU A N 1
ATOM 664 C CA . GLU A 1 87 ? 20.062 -9.453 -22.484 1 93.44 87 GLU A CA 1
ATOM 665 C C . GLU A 1 87 ? 19 -8.898 -21.547 1 93.44 87 GLU A C 1
ATOM 667 O O . GLU A 1 87 ? 17.891 -8.57 -21.969 1 93.44 87 GLU A O 1
ATOM 672 N N . VAL A 1 88 ? 19.391 -8.781 -20.297 1 93.31 88 VAL A N 1
ATOM 673 C CA . VAL A 1 88 ? 18.453 -8.336 -19.266 1 93.31 88 VAL A CA 1
ATOM 674 C C . VAL A 1 88 ? 18.047 -6.887 -19.531 1 93.31 88 VAL A C 1
ATOM 676 O O . VAL A 1 88 ? 16.906 -6.508 -19.312 1 93.31 88 VAL A O 1
ATOM 679 N N . SER A 1 89 ? 19 -6.113 -20.047 1 92.62 89 SER A N 1
ATOM 680 C CA . SER A 1 89 ? 18.719 -4.715 -20.344 1 92.62 89 SER A CA 1
ATOM 681 C C . SER A 1 89 ? 17.578 -4.582 -21.359 1 92.62 89 SER A C 1
ATOM 683 O O . SER A 1 89 ? 16.719 -3.721 -21.219 1 92.62 89 SER A O 1
ATOM 685 N N . GLN A 1 90 ? 17.594 -5.418 -22.281 1 93.38 90 GLN A N 1
ATOM 686 C CA . GLN A 1 90 ? 16.562 -5.375 -23.297 1 93.38 90 GLN A CA 1
ATOM 687 C C . GLN A 1 90 ? 15.211 -5.793 -22.734 1 93.38 90 GLN A C 1
ATOM 689 O O . GLN A 1 90 ? 14.18 -5.191 -23.047 1 93.38 90 GLN A O 1
ATOM 694 N N . ILE A 1 91 ? 15.25 -6.77 -21.938 1 94.38 91 ILE A N 1
ATOM 695 C CA . ILE A 1 91 ? 14.023 -7.242 -21.297 1 94.38 91 ILE A CA 1
ATOM 696 C C . ILE A 1 91 ? 13.406 -6.121 -20.469 1 94.38 91 ILE A C 1
ATOM 698 O O . ILE A 1 91 ? 12.195 -5.879 -20.547 1 94.38 91 ILE A O 1
ATOM 702 N N . ILE A 1 92 ? 14.203 -5.449 -19.766 1 93.81 92 ILE A N 1
ATOM 703 C CA . ILE A 1 92 ? 13.758 -4.387 -18.875 1 93.81 92 ILE A CA 1
ATOM 704 C C . ILE A 1 92 ? 13.195 -3.225 -19.703 1 93.81 92 ILE A C 1
ATOM 706 O O . ILE A 1 92 ? 12.125 -2.697 -19.391 1 93.81 92 ILE A O 1
ATOM 710 N N . VAL A 1 93 ? 13.914 -2.848 -20.75 1 91.81 93 VAL A N 1
ATOM 711 C CA . VAL A 1 93 ? 13.516 -1.7 -21.562 1 91.81 93 VAL A CA 1
ATOM 712 C C . VAL A 1 93 ? 12.156 -1.974 -22.203 1 91.81 93 VAL A C 1
ATOM 714 O O . VAL A 1 93 ? 11.352 -1.061 -22.375 1 91.81 93 VAL A O 1
ATOM 717 N N . ASP A 1 94 ? 11.914 -3.17 -22.5 1 92.12 94 ASP A N 1
ATOM 718 C CA . ASP A 1 94 ? 10.672 -3.541 -23.156 1 92.12 94 ASP A CA 1
ATOM 719 C C . ASP A 1 94 ? 9.5 -3.521 -22.172 1 92.12 94 ASP A C 1
ATOM 721 O O . ASP A 1 94 ? 8.367 -3.227 -22.562 1 92.12 94 ASP A O 1
ATOM 725 N N . ARG A 1 95 ? 9.734 -3.783 -20.922 1 93.06 95 ARG A N 1
ATOM 726 C CA . ARG A 1 95 ? 8.664 -3.975 -19.953 1 93.06 95 ARG A CA 1
ATOM 727 C C . ARG A 1 95 ? 8.453 -2.715 -19.109 1 93.06 95 ARG A C 1
ATOM 729 O O . ARG A 1 95 ? 7.352 -2.475 -18.609 1 93.06 95 ARG A O 1
ATOM 736 N N . LEU A 1 96 ? 9.414 -1.894 -19.125 1 92.12 96 LEU A N 1
ATOM 737 C CA . LEU A 1 96 ? 9.438 -0.721 -18.25 1 92.12 96 LEU A CA 1
ATOM 738 C C . LEU A 1 96 ? 8.32 0.251 -18.625 1 92.12 96 LEU A C 1
ATOM 740 O O . LEU A 1 96 ? 7.617 0.761 -17.766 1 92.12 96 LEU A O 1
ATOM 744 N N . PRO A 1 97 ? 8.109 0.529 -19.859 1 92.56 97 PRO A N 1
ATOM 745 C CA . PRO A 1 97 ? 7.086 1.51 -20.219 1 92.56 97 PRO A CA 1
ATOM 746 C C . PRO A 1 97 ? 5.684 1.085 -19.781 1 92.56 97 PRO A C 1
ATOM 748 O O . PRO A 1 97 ? 4.844 1.936 -19.469 1 92.56 97 PRO A O 1
ATOM 751 N N . VAL A 1 98 ? 5.441 -0.172 -19.719 1 93.25 98 VAL A N 1
ATOM 752 C CA . VAL A 1 98 ? 4.133 -0.687 -19.328 1 93.25 98 VAL A CA 1
ATOM 753 C C . VAL A 1 98 ? 3.846 -0.327 -17.875 1 93.25 98 VAL A C 1
ATOM 755 O O . VAL A 1 98 ? 2.779 0.205 -17.562 1 93.25 98 VAL A O 1
ATOM 758 N N . THR A 1 99 ? 4.781 -0.556 -17.047 1 91.69 99 THR A N 1
ATOM 759 C CA . THR A 1 99 ? 4.625 -0.265 -15.633 1 91.69 99 THR A CA 1
ATOM 760 C C . THR A 1 99 ? 4.555 1.24 -15.391 1 91.69 99 THR A C 1
ATOM 762 O O . THR A 1 99 ? 3.764 1.708 -14.57 1 91.69 99 THR A O 1
ATOM 765 N N . ILE A 1 100 ? 5.355 1.978 -16.125 1 89.88 100 ILE A N 1
ATOM 766 C CA . ILE A 1 100 ? 5.359 3.428 -15.977 1 89.88 100 ILE A CA 1
ATOM 767 C C . ILE A 1 100 ? 3.998 3.992 -16.375 1 89.88 100 ILE A C 1
ATOM 769 O O . ILE A 1 100 ? 3.438 4.84 -15.68 1 89.88 100 ILE A O 1
ATOM 773 N N . GLN A 1 101 ? 3.572 3.547 -17.469 1 92.62 101 GLN A N 1
ATOM 774 C CA . GLN A 1 101 ? 2.277 4.02 -17.938 1 92.62 101 GLN A CA 1
ATOM 775 C C . GLN A 1 101 ? 1.169 3.682 -16.953 1 92.62 101 GLN A C 1
ATOM 777 O O . GLN A 1 101 ? 0.308 4.516 -16.672 1 92.62 101 GLN A O 1
ATOM 782 N N . LEU A 1 102 ? 1.17 2.477 -16.484 1 92.44 102 LEU A N 1
ATOM 783 C CA . LEU A 1 102 ? 0.168 2.039 -15.516 1 92.44 102 LEU A CA 1
ATOM 784 C C . LEU A 1 102 ? 0.221 2.895 -14.25 1 92.44 102 LEU A C 1
ATOM 786 O O . LEU A 1 102 ? -0.818 3.322 -13.742 1 92.44 102 LEU A O 1
ATOM 790 N N . ALA A 1 103 ? 1.386 3.139 -13.789 1 90.31 103 ALA A N 1
ATOM 791 C CA . ALA A 1 103 ? 1.577 3.936 -12.578 1 90.31 103 ALA A CA 1
ATOM 792 C C . ALA A 1 103 ? 1.079 5.363 -12.781 1 90.31 103 ALA A C 1
ATOM 794 O O . ALA A 1 103 ? 0.352 5.898 -11.938 1 90.31 103 ALA A O 1
ATOM 795 N N . ILE A 1 104 ? 1.472 5.953 -13.867 1 89.94 104 ILE A N 1
ATOM 796 C CA . ILE A 1 104 ? 1.116 7.336 -14.156 1 89.94 104 ILE A CA 1
ATOM 797 C C . ILE A 1 104 ? -0.398 7.461 -14.312 1 89.94 104 ILE A C 1
ATOM 799 O O . ILE A 1 104 ? -1.016 8.359 -13.742 1 89.94 104 ILE A O 1
ATOM 803 N N . MET A 1 105 ? -0.945 6.586 -15.055 1 93.62 105 MET A N 1
ATOM 804 C CA . MET A 1 105 ? -2.391 6.617 -15.258 1 93.62 105 MET A CA 1
ATOM 805 C C . MET A 1 105 ? -3.131 6.453 -13.938 1 93.62 105 MET A C 1
ATOM 807 O O . MET A 1 105 ? -4.113 7.152 -13.68 1 93.62 105 MET A O 1
ATOM 811 N N . SER A 1 106 ? -2.691 5.555 -13.094 1 93.94 106 SER A N 1
ATOM 812 C CA . SER A 1 106 ? -3.34 5.297 -11.812 1 93.94 106 SER A CA 1
ATOM 813 C C . SER A 1 106 ? -3.244 6.504 -10.891 1 93.94 106 SER A C 1
ATOM 815 O O . SER A 1 106 ? -4.223 6.867 -10.227 1 93.94 106 SER A O 1
ATOM 817 N N . ILE A 1 107 ? -2.094 7.137 -10.883 1 91.06 107 ILE A N 1
ATOM 818 C CA . ILE A 1 107 ? -1.863 8.266 -9.992 1 91.06 107 ILE A CA 1
ATOM 819 C C . ILE A 1 107 ? -2.686 9.469 -10.461 1 91.06 107 ILE A C 1
ATOM 821 O O . ILE A 1 107 ? -3.287 10.172 -9.648 1 91.06 107 ILE A O 1
ATOM 825 N N . ILE A 1 108 ? -2.666 9.719 -11.75 1 93.94 108 ILE A N 1
ATOM 826 C CA . ILE A 1 108 ? -3.424 10.844 -12.305 1 93.94 108 ILE A CA 1
ATOM 827 C C . ILE A 1 108 ? -4.906 10.664 -11.984 1 93.94 108 ILE A C 1
ATOM 829 O O . ILE A 1 108 ? -5.562 11.602 -11.516 1 93.94 108 ILE A O 1
ATOM 833 N N . LEU A 1 109 ? -5.398 9.492 -12.219 1 95.81 109 LEU A N 1
ATOM 834 C CA . LEU A 1 109 ? -6.797 9.211 -11.914 1 95.81 109 LEU A CA 1
ATOM 835 C C . LEU A 1 109 ? -7.074 9.391 -10.422 1 95.81 109 LEU A C 1
ATOM 837 O O . LEU A 1 109 ? -8.102 9.969 -10.047 1 95.81 109 LEU A O 1
ATOM 841 N N . ALA A 1 110 ? -6.195 8.914 -9.625 1 94.81 110 ALA A N 1
ATOM 842 C CA . ALA A 1 110 ? -6.352 8.992 -8.18 1 94.81 110 ALA A CA 1
ATOM 843 C C . ALA A 1 110 ? -6.387 10.445 -7.707 1 94.81 110 ALA A C 1
ATOM 845 O O . ALA A 1 110 ? -7.191 10.812 -6.848 1 94.81 110 ALA A O 1
ATOM 846 N N . ILE A 1 111 ? -5.512 11.266 -8.281 1 94.25 111 ILE A N 1
ATOM 847 C CA . ILE A 1 111 ? -5.422 12.672 -7.906 1 94.25 111 ILE A CA 1
ATOM 848 C C . ILE A 1 111 ? -6.676 13.406 -8.375 1 94.25 111 ILE A C 1
ATOM 850 O O . ILE A 1 111 ? -7.262 14.188 -7.617 1 94.25 111 ILE A O 1
ATOM 854 N N . LEU A 1 112 ? -7.078 13.18 -9.578 1 96.5 112 LEU A N 1
ATOM 855 C CA . LEU A 1 112 ? -8.219 13.859 -10.18 1 96.5 112 LEU A CA 1
ATOM 856 C C . LEU A 1 112 ? -9.508 13.539 -9.43 1 96.5 112 LEU A C 1
ATOM 858 O O . LEU A 1 112 ? -10.414 14.367 -9.359 1 96.5 112 LEU A O 1
ATOM 862 N N . ILE A 1 113 ? -9.547 12.406 -8.836 1 95.56 113 ILE A N 1
ATOM 863 C CA . ILE A 1 113 ? -10.742 11.992 -8.117 1 95.56 113 ILE A CA 1
ATOM 864 C C . ILE A 1 113 ? -10.578 12.297 -6.629 1 95.56 113 ILE A C 1
ATOM 866 O O . ILE A 1 113 ? -11.492 12.852 -6.004 1 95.56 113 ILE A O 1
ATOM 870 N N . GLY A 1 114 ? -9.453 12.008 -6.105 1 96.06 114 GLY A N 1
ATOM 871 C CA . GLY A 1 114 ? -9.219 12.039 -4.668 1 96.06 114 GLY A CA 1
ATOM 872 C C . GLY A 1 114 ? -9.234 13.445 -4.094 1 96.06 114 GLY A C 1
ATOM 873 O O . GLY A 1 114 ? -9.898 13.703 -3.088 1 96.06 114 GLY A O 1
ATOM 874 N N . ILE A 1 115 ? -8.539 14.375 -4.727 1 95.88 115 ILE A N 1
ATOM 875 C CA . ILE A 1 115 ? -8.391 15.719 -4.176 1 95.88 115 ILE A CA 1
ATOM 876 C C . ILE A 1 115 ? -9.734 16.438 -4.215 1 95.88 115 ILE A C 1
ATOM 878 O O . ILE A 1 115 ? -10.211 16.938 -3.191 1 95.88 115 ILE A O 1
ATOM 882 N N . PRO A 1 116 ? -10.414 16.484 -5.371 1 96.06 116 PRO A N 1
ATOM 883 C CA . PRO A 1 116 ? -11.711 17.172 -5.398 1 96.06 116 PRO A CA 1
ATOM 884 C C . PRO A 1 116 ? -12.719 16.578 -4.422 1 96.06 116 PRO A C 1
ATOM 886 O O . PRO A 1 116 ? -13.398 17.312 -3.705 1 96.06 116 PRO A O 1
ATOM 889 N N . ILE A 1 117 ? -12.773 15.289 -4.344 1 95.81 117 ILE A N 1
ATOM 890 C CA . ILE A 1 117 ? -13.727 14.641 -3.459 1 95.81 117 ILE A CA 1
ATOM 891 C C . ILE A 1 117 ? -13.352 14.906 -2.004 1 95.81 117 ILE A C 1
ATOM 893 O O . ILE A 1 117 ? -14.227 15.125 -1.16 1 95.81 117 ILE A O 1
ATOM 897 N N . GLY A 1 118 ? -12.07 14.859 -1.696 1 95.44 118 GLY A N 1
ATOM 898 C CA . GLY A 1 118 ? -11.617 15.18 -0.352 1 95.44 118 GLY A CA 1
ATOM 899 C C . GLY A 1 118 ? -11.961 16.594 0.071 1 95.44 118 GLY A C 1
ATOM 900 O O . GLY A 1 118 ? -12.383 16.828 1.207 1 95.44 118 GLY A O 1
ATOM 901 N N . VAL A 1 119 ? -11.789 17.516 -0.847 1 95.75 119 VAL A N 1
ATOM 902 C CA . VAL A 1 119 ? -12.102 18.922 -0.574 1 95.75 119 VAL A CA 1
ATOM 903 C C . VAL A 1 119 ? -13.602 19.094 -0.354 1 95.75 119 VAL A C 1
ATOM 905 O O . VAL A 1 119 ? -14.031 19.734 0.602 1 95.75 119 VAL A O 1
ATOM 908 N N . ILE A 1 120 ? -14.367 18.469 -1.238 1 95.81 120 ILE A N 1
ATOM 909 C CA . ILE A 1 120 ? -15.82 18.562 -1.128 1 95.81 120 ILE A CA 1
ATOM 910 C C . ILE A 1 120 ? -16.266 17.969 0.203 1 95.81 120 ILE A C 1
ATOM 912 O O . ILE A 1 120 ? -17.109 18.547 0.894 1 95.81 120 ILE A O 1
ATOM 916 N N . SER A 1 121 ? -15.719 16.859 0.543 1 94.12 121 SER A N 1
ATOM 917 C CA . SER A 1 121 ? -16.062 16.188 1.797 1 94.12 121 SER A CA 1
ATOM 918 C C . SER A 1 121 ? -15.727 17.078 2.996 1 94.12 121 SER A C 1
ATOM 920 O O . SER A 1 121 ? -16.469 17.109 3.979 1 94.12 121 SER A O 1
ATOM 922 N N . ALA A 1 122 ? -14.586 17.734 2.932 1 92.81 122 ALA A N 1
ATOM 923 C CA . ALA A 1 122 ? -14.172 18.609 4.02 1 92.81 122 ALA A CA 1
ATOM 924 C C . ALA A 1 122 ? -15.086 19.828 4.121 1 92.81 122 ALA A C 1
ATOM 926 O O . ALA A 1 122 ? -15.477 20.234 5.219 1 92.81 122 ALA A O 1
ATOM 927 N N . VAL A 1 123 ? -15.414 20.422 2.963 1 93.62 123 VAL A N 1
ATOM 928 C CA . VAL A 1 123 ? -16.203 21.656 2.918 1 93.62 123 VAL A CA 1
ATOM 929 C C . VAL A 1 123 ? -17.641 21.344 3.365 1 93.62 123 VAL A C 1
ATOM 931 O O . VAL A 1 123 ? -18.281 22.172 4.02 1 93.62 123 VAL A O 1
ATOM 934 N N . LYS A 1 124 ? -18.125 20.234 3.02 1 94.12 124 LYS A N 1
ATOM 935 C CA . LYS A 1 124 ? -19.484 19.844 3.381 1 94.12 124 LYS A CA 1
ATOM 936 C C . LYS A 1 124 ? -19.484 18.922 4.594 1 94.12 124 LYS A C 1
ATOM 938 O O . LYS A 1 124 ? -20.25 17.938 4.641 1 94.12 124 LYS A O 1
ATOM 943 N N . GLN A 1 125 ? -18.641 19.25 5.402 1 89.12 125 GLN A N 1
ATOM 944 C CA . GLN A 1 125 ? -18.453 18.422 6.586 1 89.12 125 GLN A CA 1
ATOM 945 C C . GLN A 1 125 ? -19.781 18.156 7.289 1 89.12 125 GLN A C 1
ATOM 947 O O . GLN A 1 125 ? -20.578 19.078 7.477 1 89.12 125 GLN A O 1
ATOM 952 N N . ASN A 1 126 ? -20.094 16.859 7.617 1 85.69 126 ASN A N 1
ATOM 953 C CA . ASN A 1 126 ? -21.219 16.391 8.406 1 85.69 126 ASN A CA 1
ATOM 954 C C . ASN A 1 126 ? -22.531 16.453 7.613 1 85.69 126 ASN A C 1
ATOM 956 O O . ASN A 1 126 ? -23.609 16.422 8.195 1 85.69 126 ASN A O 1
ATOM 960 N N . THR A 1 127 ? -22.5 16.656 6.363 1 90.44 127 THR A N 1
ATOM 961 C CA . THR A 1 127 ? -23.672 16.547 5.492 1 90.44 127 THR A CA 1
ATOM 962 C C . THR A 1 127 ? -23.766 15.156 4.879 1 90.44 127 THR A C 1
ATOM 964 O O . THR A 1 127 ? -22.875 14.32 5.082 1 90.44 127 THR A O 1
ATOM 967 N N . TRP A 1 128 ? -24.828 15.008 4.234 1 87.38 128 TRP A N 1
ATOM 968 C CA . TRP A 1 128 ? -25.031 13.703 3.609 1 87.38 128 TRP A CA 1
ATOM 969 C C . TRP A 1 128 ? -23.969 13.445 2.543 1 87.38 128 TRP A C 1
ATOM 971 O O . TRP A 1 128 ? -23.547 12.297 2.348 1 87.38 128 TRP A O 1
ATOM 981 N N . MET A 1 129 ? -23.531 14.461 1.943 1 88.69 129 MET A N 1
ATOM 982 C CA . MET A 1 129 ? -22.484 14.312 0.928 1 88.69 129 MET A CA 1
ATOM 983 C C . MET A 1 129 ? -21.172 13.875 1.559 1 88.69 129 MET A C 1
ATOM 985 O O . MET A 1 129 ? -20.469 13.008 1.021 1 88.69 129 MET A O 1
ATOM 989 N N . ASP A 1 130 ? -20.828 14.422 2.604 1 89.44 130 ASP A N 1
ATOM 990 C CA . ASP A 1 130 ? -19.625 14.031 3.352 1 89.44 130 ASP A CA 1
ATOM 991 C C . ASP A 1 130 ? -19.703 12.562 3.76 1 89.44 130 ASP A C 1
ATOM 993 O O . ASP A 1 130 ? -18.75 11.812 3.566 1 89.44 130 ASP A O 1
ATOM 997 N N . HIS A 1 131 ? -20.875 12.219 4.176 1 82.5 131 HIS A N 1
ATOM 998 C CA . HIS A 1 131 ? -21.047 10.844 4.625 1 82.5 131 HIS A CA 1
ATOM 999 C C . HIS A 1 131 ? -20.938 9.867 3.459 1 82.5 131 HIS A C 1
ATOM 1001 O O . HIS A 1 131 ? -20.297 8.82 3.574 1 82.5 131 HIS A O 1
ATOM 1007 N N . PHE A 1 132 ? -21.531 10.25 2.453 1 84.38 132 PHE A N 1
ATOM 1008 C CA . PHE A 1 132 ? -21.5 9.414 1.259 1 84.38 132 PHE A CA 1
ATOM 1009 C C . PHE A 1 132 ? -20.062 9.273 0.742 1 84.38 132 PHE A C 1
ATOM 1011 O O . PHE A 1 132 ? -19.625 8.172 0.404 1 84.38 132 PHE A O 1
ATOM 1018 N N . LEU A 1 133 ? -19.359 10.352 0.72 1 85.69 133 LEU A N 1
ATOM 1019 C CA . LEU A 1 133 ? -18 10.344 0.189 1 85.69 133 LEU A CA 1
ATOM 1020 C C . LEU A 1 133 ? -17.062 9.578 1.117 1 85.69 133 LEU A C 1
ATOM 1022 O O . LEU A 1 133 ? -16.141 8.914 0.655 1 85.69 133 LEU A O 1
ATOM 1026 N N . LYS A 1 134 ? -17.391 9.57 2.299 1 80.75 134 LYS A N 1
ATOM 1027 C CA . LYS A 1 134 ? -16.641 8.789 3.273 1 80.75 134 LYS A CA 1
ATOM 1028 C C . LYS A 1 134 ? -16.844 7.293 3.061 1 80.75 134 LYS A C 1
ATOM 1030 O O . LYS A 1 134 ? -15.906 6.508 3.15 1 80.75 134 LYS A O 1
ATOM 1035 N N . ILE A 1 135 ? -18.047 7.008 2.793 1 78.31 135 ILE A N 1
ATOM 1036 C CA . ILE A 1 135 ? -18.359 5.605 2.551 1 78.31 135 ILE A CA 1
ATOM 1037 C C . ILE A 1 135 ? -17.609 5.109 1.322 1 78.31 135 ILE A C 1
ATOM 1039 O O . ILE A 1 135 ? -17.047 4.016 1.337 1 78.31 135 ILE A O 1
ATOM 1043 N N . PHE A 1 136 ? -17.594 5.898 0.41 1 77.75 136 PHE A N 1
ATOM 1044 C CA . PHE A 1 136 ? -16.891 5.535 -0.819 1 77.75 136 PHE A CA 1
ATOM 1045 C C . PHE A 1 136 ? -15.398 5.398 -0.574 1 77.75 136 PHE A C 1
ATOM 1047 O O . PHE A 1 136 ? -14.758 4.477 -1.09 1 77.75 136 PHE A O 1
ATOM 1054 N N . SER A 1 137 ? -14.859 6.285 0.148 1 81.94 137 SER A N 1
ATOM 1055 C CA . SER A 1 137 ? -13.43 6.27 0.424 1 81.94 137 SER A CA 1
ATOM 1056 C C . SER A 1 137 ? -13.039 5.051 1.254 1 81.94 137 SER A C 1
ATOM 1058 O O . SER A 1 137 ? -12.031 4.395 0.969 1 81.94 137 SER A O 1
ATOM 1060 N N . VAL A 1 138 ? -13.875 4.734 2.154 1 76.38 138 VAL A N 1
ATOM 1061 C CA . VAL A 1 138 ? -13.578 3.598 3.023 1 76.38 138 VAL A CA 1
ATOM 1062 C C . VAL A 1 138 ? -13.758 2.295 2.25 1 76.38 138 VAL A C 1
ATOM 1064 O O . VAL A 1 138 ? -12.984 1.353 2.416 1 76.38 138 VAL A O 1
ATOM 1067 N N . SER A 1 139 ? -14.727 2.221 1.445 1 77.19 139 SER A N 1
ATOM 1068 C CA . SER A 1 139 ? -14.953 1.044 0.615 1 77.19 139 SER A CA 1
ATOM 1069 C C . SER A 1 139 ? -13.781 0.798 -0.33 1 77.19 139 SER A C 1
ATOM 1071 O O . SER A 1 139 ? -13.367 -0.345 -0.531 1 77.19 139 SER A O 1
ATOM 1073 N N . GLY A 1 140 ? -13.312 1.866 -0.91 1 77.38 140 GLY A N 1
ATOM 1074 C CA . GLY A 1 140 ? -12.18 1.75 -1.813 1 77.38 140 GLY A CA 1
ATOM 1075 C C . GLY A 1 140 ? -10.93 1.214 -1.14 1 77.38 140 GLY A C 1
ATOM 1076 O O . GLY A 1 140 ? -10.117 0.532 -1.771 1 77.38 140 GLY A O 1
ATOM 1077 N N . LEU A 1 141 ? -10.828 1.434 0.102 1 77.81 141 LEU A N 1
ATOM 1078 C CA . LEU A 1 141 ? -9.664 0.99 0.857 1 77.81 141 LEU A CA 1
ATOM 1079 C C . LEU A 1 141 ? -9.844 -0.447 1.336 1 77.81 141 LEU A C 1
ATOM 1081 O O . LEU A 1 141 ? -8.859 -1.152 1.572 1 77.81 141 LEU A O 1
ATOM 1085 N N . SER A 1 142 ? -11.094 -0.781 1.431 1 72.12 142 SER A N 1
ATOM 1086 C CA . SER A 1 142 ? -11.383 -2.078 2.033 1 72.12 142 SER A CA 1
ATOM 1087 C C . SER A 1 142 ? -11.375 -3.188 0.987 1 72.12 142 SER A C 1
ATOM 1089 O O . SER A 1 142 ? -11.266 -4.367 1.327 1 72.12 142 SER A O 1
ATOM 1091 N N . ILE A 1 143 ? -11.5 -2.84 -0.221 1 75.19 143 ILE A N 1
ATOM 1092 C CA . ILE A 1 143 ? -11.531 -3.822 -1.299 1 75.19 143 ILE A CA 1
ATOM 1093 C C . ILE A 1 143 ? -10.117 -4.082 -1.809 1 75.19 143 ILE A C 1
ATOM 1095 O O . ILE A 1 143 ? -9.422 -3.154 -2.232 1 75.19 143 ILE A O 1
ATOM 1099 N N . PRO A 1 144 ? -9.648 -5.285 -1.718 1 74.69 144 PRO A N 1
ATOM 1100 C CA . PRO A 1 144 ? -8.352 -5.574 -2.328 1 74.69 144 PRO A CA 1
ATOM 1101 C C . PRO A 1 144 ? -8.328 -5.293 -3.828 1 74.69 144 PRO A C 1
ATOM 1103 O O . PRO A 1 144 ? -9.266 -5.656 -4.543 1 74.69 144 PRO A O 1
ATOM 1106 N N . ASN A 1 145 ? -7.348 -4.617 -4.242 1 78.88 145 ASN A N 1
ATOM 1107 C CA . ASN A 1 145 ? -7.301 -4.191 -5.637 1 78.88 145 ASN A CA 1
ATOM 1108 C C . ASN A 1 145 ? -7.262 -5.383 -6.586 1 78.88 145 ASN A C 1
ATOM 1110 O O . ASN A 1 145 ? -7.824 -5.328 -7.684 1 78.88 145 ASN A O 1
ATOM 1114 N N . PHE A 1 146 ? -6.535 -6.418 -6.234 1 74.62 146 PHE A N 1
ATOM 1115 C CA . PHE A 1 146 ? -6.461 -7.582 -7.109 1 74.62 146 PHE A CA 1
ATOM 1116 C C . PHE A 1 146 ? -7.828 -8.242 -7.258 1 74.62 146 PHE A C 1
ATOM 1118 O O . PHE A 1 146 ? -8.164 -8.75 -8.328 1 74.62 146 PHE A O 1
ATOM 1125 N N . TRP A 1 147 ? -8.531 -8.297 -6.215 1 75.25 147 TRP A N 1
ATOM 1126 C CA . TRP A 1 147 ? -9.875 -8.844 -6.273 1 75.25 147 TRP A CA 1
ATOM 1127 C C . TRP A 1 147 ? -10.766 -8.008 -7.188 1 75.25 147 TRP A C 1
ATOM 1129 O O . TRP A 1 147 ? -11.555 -8.547 -7.965 1 75.25 147 TRP A O 1
ATOM 1139 N N . LEU A 1 148 ? -10.68 -6.781 -7.004 1 81 148 LEU A N 1
ATOM 1140 C CA . LEU A 1 148 ? -11.43 -5.887 -7.879 1 81 148 LEU A CA 1
ATOM 1141 C C . LEU A 1 148 ? -11.086 -6.137 -9.344 1 81 148 LEU A C 1
ATOM 1143 O O . LEU A 1 148 ? -11.961 -6.113 -10.203 1 81 148 LEU A O 1
ATOM 1147 N N . GLY A 1 149 ? -9.805 -6.301 -9.609 1 82.5 149 GLY A N 1
ATOM 1148 C CA . GLY A 1 149 ? -9.375 -6.602 -10.961 1 82.5 149 GLY A CA 1
ATOM 1149 C C . GLY A 1 149 ? -9.992 -7.871 -11.516 1 82.5 149 GLY A C 1
ATOM 1150 O O . GLY A 1 149 ? -10.445 -7.898 -12.664 1 82.5 149 GLY A O 1
ATOM 1151 N N . LEU A 1 150 ? -9.977 -8.875 -10.758 1 76 150 LEU A N 1
ATOM 1152 C CA . LEU A 1 150 ? -10.539 -10.156 -11.188 1 76 150 LEU A CA 1
ATOM 1153 C C . LEU A 1 150 ? -12.039 -10.031 -11.445 1 76 150 LEU A C 1
ATOM 1155 O O . LEU A 1 150 ? -12.547 -10.57 -12.43 1 76 150 LEU A O 1
ATOM 1159 N N . VAL A 1 151 ? -12.672 -9.32 -10.57 1 76.19 151 VAL A N 1
ATOM 1160 C CA . VAL A 1 151 ? -14.109 -9.133 -10.695 1 76.19 151 VAL A CA 1
ATOM 1161 C C . VAL A 1 151 ? -14.422 -8.336 -11.961 1 76.19 151 VAL A C 1
ATOM 1163 O O . VAL A 1 151 ? -15.32 -8.703 -12.719 1 76.19 151 VAL A O 1
ATOM 1166 N N . LEU A 1 152 ? -13.711 -7.297 -12.125 1 79.94 152 LEU A N 1
ATOM 1167 C CA . LEU A 1 152 ? -13.953 -6.465 -13.297 1 79.94 152 LEU A CA 1
ATOM 1168 C C . LEU A 1 152 ? -13.703 -7.25 -14.586 1 79.94 152 LEU A C 1
ATOM 1170 O O . LEU A 1 152 ? -14.484 -7.156 -15.539 1 79.94 152 LEU A O 1
ATOM 1174 N N . LEU A 1 153 ? -12.664 -8 -14.586 1 77.62 153 LEU A N 1
ATOM 1175 C CA . LEU A 1 153 ? -12.344 -8.805 -15.758 1 77.62 153 LEU A CA 1
ATOM 1176 C C . LEU A 1 153 ? -13.438 -9.836 -16.031 1 77.62 153 LEU A C 1
ATOM 1178 O O . LEU A 1 153 ? -13.844 -10.031 -17.172 1 77.62 153 LEU A O 1
ATOM 1182 N N . THR A 1 154 ? -13.812 -10.438 -15.07 1 71.81 154 THR A N 1
ATOM 1183 C CA . THR A 1 154 ? -14.797 -11.5 -15.203 1 71.81 154 THR A CA 1
ATOM 1184 C C . THR A 1 154 ? -16.156 -10.93 -15.625 1 71.81 154 THR A C 1
ATOM 1186 O O . THR A 1 154 ? -16.797 -11.461 -16.531 1 71.81 154 THR A O 1
ATOM 1189 N N . VAL A 1 155 ? -16.531 -9.82 -15.008 1 71.75 155 VAL A N 1
ATOM 1190 C CA . VAL A 1 155 ? -17.828 -9.211 -15.297 1 71.75 155 VAL A CA 1
ATOM 1191 C C . VAL A 1 155 ? -17.828 -8.656 -16.719 1 71.75 155 VAL A C 1
ATOM 1193 O O . VAL A 1 155 ? -18.797 -8.836 -17.469 1 71.75 155 VAL A O 1
ATOM 1196 N N . LEU A 1 156 ? -16.812 -7.984 -17.031 1 77.06 156 LEU A N 1
ATOM 1197 C CA . LEU A 1 156 ? -16.766 -7.402 -18.359 1 77.06 156 LEU A CA 1
ATOM 1198 C C . LEU A 1 156 ? -16.703 -8.492 -19.422 1 77.06 156 LEU A C 1
ATOM 1200 O O . LEU A 1 156 ? -17.312 -8.359 -20.5 1 77.06 156 LEU A O 1
ATOM 1204 N N . SER A 1 157 ? -15.914 -9.461 -19.156 1 72.19 157 SER A N 1
ATOM 1205 C CA . SER A 1 157 ? -15.805 -10.562 -20.109 1 72.19 157 SER A CA 1
ATOM 1206 C C . SER A 1 157 ? -17.125 -11.305 -20.266 1 72.19 157 SER A C 1
ATOM 1208 O O . SER A 1 157 ? -17.547 -11.617 -21.375 1 72.19 157 SER A O 1
ATOM 1210 N N . LEU A 1 158 ? -17.719 -11.461 -19.266 1 65.75 158 LEU A N 1
ATOM 1211 C CA . LEU A 1 158 ? -18.922 -12.297 -19.281 1 65.75 158 LEU A CA 1
ATOM 1212 C C . LEU A 1 158 ? -20.141 -11.477 -19.641 1 65.75 158 LEU A C 1
ATOM 1214 O O . LEU A 1 158 ? -21 -11.938 -20.406 1 65.75 158 LEU A O 1
ATOM 1218 N N . ALA A 1 159 ? -20.219 -10.344 -19.031 1 65.12 159 ALA A N 1
ATOM 1219 C CA . ALA A 1 159 ? -21.438 -9.555 -19.203 1 65.12 159 ALA A CA 1
ATOM 1220 C C . ALA A 1 159 ? -21.391 -8.766 -20.516 1 65.12 159 ALA A C 1
ATOM 1222 O O . ALA A 1 159 ? -22.422 -8.625 -21.188 1 65.12 159 ALA A O 1
ATOM 1223 N N . LEU A 1 160 ? -20.234 -8.273 -20.688 1 70.94 160 LEU A N 1
ATOM 1224 C CA . LEU A 1 160 ? -20.188 -7.363 -21.828 1 70.94 160 LEU A CA 1
ATOM 1225 C C . LEU A 1 160 ? -19.375 -7.965 -22.969 1 70.94 160 LEU A C 1
ATOM 1227 O O . LEU A 1 160 ? -19.188 -7.324 -24.016 1 70.94 160 LEU A O 1
ATOM 1231 N N . ASN A 1 161 ? -18.984 -9.242 -22.734 1 71.75 161 ASN A N 1
ATOM 1232 C CA . ASN A 1 161 ? -18.156 -9.898 -23.734 1 71.75 161 ASN A CA 1
ATOM 1233 C C . ASN A 1 161 ? -16.938 -9.055 -24.109 1 71.75 161 ASN A C 1
ATOM 1235 O O . ASN A 1 161 ? -16.578 -8.977 -25.281 1 71.75 161 ASN A O 1
ATOM 1239 N N . TRP A 1 162 ? -16.688 -8.266 -23.188 1 74 162 TRP A N 1
ATOM 1240 C CA . TRP A 1 162 ? -15.492 -7.445 -23.391 1 74 162 TRP A CA 1
ATOM 1241 C C . TRP A 1 162 ? -14.234 -8.195 -22.984 1 74 162 TRP A C 1
ATOM 1243 O O . TRP A 1 162 ? -14.078 -8.586 -21.828 1 74 162 TRP A O 1
ATOM 1253 N N . ILE A 1 163 ? -13.438 -8.562 -23.969 1 65.19 163 ILE A N 1
ATOM 1254 C CA . ILE A 1 163 ? -12.164 -9.219 -23.719 1 65.19 163 ILE A CA 1
ATOM 1255 C C . ILE A 1 163 ? -11.016 -8.289 -24.094 1 65.19 163 ILE A C 1
ATOM 1257 O O . ILE A 1 163 ? -11 -7.723 -25.188 1 65.19 163 ILE A O 1
ATOM 1261 N N . PRO A 1 164 ? -10.258 -8.18 -23.062 1 66.88 164 PRO A N 1
ATOM 1262 C CA . PRO A 1 164 ? -9.117 -7.371 -23.484 1 66.88 164 PRO A CA 1
ATOM 1263 C C . PRO A 1 164 ? -8.391 -7.965 -24.688 1 66.88 164 PRO A C 1
ATOM 1265 O O . PRO A 1 164 ? -8.352 -9.188 -24.859 1 66.88 164 PRO A O 1
ATOM 1268 N N . PRO A 1 165 ? -8.148 -7.008 -25.531 1 67.56 165 PRO A N 1
ATOM 1269 C CA . PRO A 1 165 ? -7.387 -7.5 -26.672 1 67.56 165 PRO A CA 1
ATOM 1270 C C . PRO A 1 165 ? -6.227 -8.406 -26.266 1 67.56 165 PRO A C 1
ATOM 1272 O O . PRO A 1 165 ? -5.582 -8.172 -25.25 1 67.56 165 PRO A O 1
ATOM 1275 N N . LEU A 1 166 ? -6.336 -9.414 -27.016 1 71.62 166 LEU A N 1
ATOM 1276 C CA . LEU A 1 166 ? -5.242 -10.352 -26.812 1 71.62 166 LEU A CA 1
ATOM 1277 C C . LEU A 1 166 ? -3.914 -9.758 -27.266 1 71.62 166 LEU A C 1
ATOM 1279 O O . LEU A 1 166 ? -3.865 -9.008 -28.234 1 71.62 166 LEU A O 1
ATOM 1283 N N . GLY A 1 167 ? -2.879 -9.922 -26.656 1 78.62 167 GLY A N 1
ATOM 1284 C CA . GLY A 1 167 ? -1.569 -9.414 -27.016 1 78.62 167 GLY A CA 1
ATOM 1285 C C . GLY A 1 167 ? -1.374 -7.953 -26.641 1 78.62 167 GLY A C 1
ATOM 1286 O O . GLY A 1 167 ? -2.092 -7.082 -27.125 1 78.62 167 GLY A O 1
ATOM 1287 N N . PHE A 1 168 ? -0.623 -7.691 -25.938 1 88.88 168 PHE A N 1
ATOM 1288 C CA . PHE A 1 168 ? -0.37 -6.336 -25.469 1 88.88 168 PHE A CA 1
ATOM 1289 C C . PHE A 1 168 ? 0.151 -5.457 -26.594 1 88.88 168 PHE A C 1
ATOM 1291 O O . PHE A 1 168 ? 0.987 -5.891 -27.391 1 88.88 168 PHE A O 1
ATOM 1298 N N . GLN A 1 169 ? -0.471 -4.332 -26.781 1 90.25 169 GLN A N 1
ATOM 1299 C CA . GLN A 1 169 ? -0.005 -3.336 -27.734 1 90.25 169 GLN A CA 1
ATOM 1300 C C . GLN A 1 169 ? 0.486 -2.078 -27.031 1 90.25 169 GLN A C 1
ATOM 1302 O O . GLN A 1 169 ? -0.217 -1.524 -26.172 1 90.25 169 GLN A O 1
ATOM 1307 N N . SER A 1 170 ? 1.68 -1.622 -27.422 1 90.44 170 SER A N 1
ATOM 1308 C CA . SER A 1 170 ? 2.254 -0.433 -26.797 1 90.44 170 SER A CA 1
ATOM 1309 C C . SER A 1 170 ? 1.514 0.829 -27.219 1 90.44 170 SER A C 1
ATOM 1311 O O . SER A 1 170 ? 0.752 0.808 -28.188 1 90.44 170 SER A O 1
ATOM 1313 N N . PHE A 1 171 ? 1.747 1.85 -26.469 1 89 171 PHE A N 1
ATOM 1314 C CA . PHE A 1 171 ? 1.114 3.125 -26.797 1 89 171 PHE A CA 1
ATOM 1315 C C . PHE A 1 171 ? 1.557 3.625 -28.156 1 89 171 PHE A C 1
ATOM 1317 O O . PHE A 1 171 ? 0.758 4.199 -28.906 1 89 171 PHE A O 1
ATOM 1324 N N . ALA A 1 172 ? 2.746 3.377 -28.484 1 89.25 172 ALA A N 1
ATOM 1325 C CA . ALA A 1 172 ? 3.311 3.828 -29.75 1 89.25 172 ALA A CA 1
ATOM 1326 C C . ALA A 1 172 ? 2.711 3.055 -30.922 1 89.25 172 ALA A C 1
ATOM 1328 O O . ALA A 1 172 ? 2.529 3.607 -32 1 89.25 172 ALA A O 1
ATOM 1329 N N . GLU A 1 173 ? 2.361 1.833 -30.766 1 90.5 173 GLU A N 1
ATOM 1330 C CA . GLU A 1 173 ? 1.827 0.976 -31.812 1 90.5 173 GLU A CA 1
ATOM 1331 C C . GLU A 1 173 ? 0.345 1.252 -32.062 1 90.5 173 GLU A C 1
ATOM 1333 O O . GLU A 1 173 ? -0.088 1.41 -33.188 1 90.5 173 GLU A O 1
ATOM 1338 N N . ASN A 1 174 ? -0.428 1.312 -30.984 1 92.5 174 ASN A N 1
ATOM 1339 C CA . ASN A 1 174 ? -1.869 1.531 -31.062 1 92.5 174 ASN A CA 1
ATOM 1340 C C . ASN A 1 174 ? -2.406 2.145 -29.766 1 92.5 174 ASN A C 1
ATOM 1342 O O . ASN A 1 174 ? -2.811 1.425 -28.859 1 92.5 174 ASN A O 1
ATOM 1346 N N . PRO A 1 175 ? -2.502 3.418 -29.703 1 91.81 175 PRO A N 1
ATOM 1347 C CA . PRO A 1 175 ? -2.887 4.117 -28.484 1 91.81 175 PRO A CA 1
ATOM 1348 C C . PRO A 1 175 ? -4.277 3.721 -27.984 1 91.81 175 PRO A C 1
ATOM 1350 O O . PRO A 1 175 ? -4.508 3.645 -26.781 1 91.81 175 PRO A O 1
ATOM 1353 N N . LEU A 1 176 ? -5.152 3.5 -28.844 1 89.5 176 LEU A N 1
ATOM 1354 C CA . LEU A 1 176 ? -6.527 3.189 -28.469 1 89.5 176 LEU A CA 1
ATOM 1355 C C . LEU A 1 176 ? -6.605 1.82 -27.797 1 89.5 176 LEU A C 1
ATOM 1357 O O . LEU A 1 176 ? -7.207 1.679 -26.734 1 89.5 176 LEU A O 1
ATOM 1361 N N . VAL A 1 177 ? -5.984 0.837 -28.453 1 89.12 177 VAL A N 1
ATOM 1362 C CA . VAL A 1 177 ? -5.988 -0.515 -27.906 1 89.12 177 VAL A CA 1
ATOM 1363 C C . VAL A 1 177 ? -5.207 -0.543 -26.594 1 89.12 177 VAL A C 1
ATOM 1365 O O . VAL A 1 177 ? -5.605 -1.213 -25.641 1 89.12 177 VAL A O 1
ATOM 1368 N N . ASN A 1 178 ? -4.109 0.166 -26.594 1 92.88 178 ASN A N 1
ATOM 1369 C CA . ASN A 1 178 ? -3.303 0.253 -25.391 1 92.88 178 ASN A CA 1
ATOM 1370 C C . ASN A 1 178 ? -4.109 0.803 -24.219 1 92.88 178 ASN A C 1
ATOM 1372 O O . ASN A 1 178 ? -4.082 0.242 -23.109 1 92.88 178 ASN A O 1
ATOM 1376 N N . PHE A 1 179 ? -4.828 1.822 -24.531 1 91.25 179 PHE A N 1
ATOM 1377 C CA . PHE A 1 179 ? -5.633 2.453 -23.5 1 91.25 179 PHE A CA 1
ATOM 1378 C C . PHE A 1 179 ? -6.703 1.497 -22.984 1 91.25 179 PHE A C 1
ATOM 1380 O O . PHE A 1 179 ? -6.988 1.458 -21.781 1 91.25 179 PHE A O 1
ATOM 1387 N N . GLN A 1 180 ? -7.262 0.754 -23.828 1 87.69 180 GLN A N 1
ATOM 1388 C CA . GLN A 1 180 ? -8.297 -0.203 -23.453 1 87.69 180 GLN A CA 1
ATOM 1389 C C . GLN A 1 180 ? -7.734 -1.295 -22.547 1 87.69 180 GLN A C 1
ATOM 1391 O O . GLN A 1 180 ? -8.422 -1.774 -21.641 1 87.69 180 GLN A O 1
ATOM 1396 N N . GLN A 1 181 ? -6.547 -1.657 -22.781 1 89.56 181 GLN A N 1
ATOM 1397 C CA . GLN A 1 181 ? -5.918 -2.717 -22 1 89.56 181 GLN A CA 1
ATOM 1398 C C . GLN A 1 181 ? -5.441 -2.195 -20.641 1 89.56 181 GLN A C 1
ATOM 1400 O O . GLN A 1 181 ? -5.406 -2.941 -19.672 1 89.56 181 GLN A O 1
ATOM 1405 N N . MET A 1 182 ? -5.195 -0.849 -20.641 1 93 182 MET A N 1
ATOM 1406 C CA . MET A 1 182 ? -4.52 -0.298 -19.469 1 93 182 MET A CA 1
ATOM 1407 C C . MET A 1 182 ? -5.523 0.331 -18.5 1 93 182 MET A C 1
ATOM 1409 O O . MET A 1 182 ? -5.234 0.501 -17.312 1 93 182 MET A O 1
ATOM 1413 N N . ILE A 1 183 ? -6.645 0.627 -18.953 1 91.69 183 ILE A N 1
ATOM 1414 C CA . ILE A 1 183 ? -7.562 1.467 -18.203 1 91.69 183 ILE A CA 1
ATOM 1415 C C . ILE A 1 183 ? -8.125 0.679 -17.016 1 91.69 183 ILE A C 1
ATOM 1417 O O . ILE A 1 183 ? -8.266 1.219 -15.914 1 91.69 183 ILE A O 1
ATOM 1421 N N . LEU A 1 184 ? -8.43 -0.58 -17.188 1 90.31 184 LEU A N 1
ATOM 1422 C CA . LEU A 1 184 ? -9.062 -1.356 -16.125 1 90.31 184 LEU A CA 1
ATOM 1423 C C . LEU A 1 184 ? -8.094 -1.587 -14.977 1 90.31 184 LEU A C 1
ATOM 1425 O O . LEU A 1 184 ? -8.43 -1.311 -13.82 1 90.31 184 LEU A O 1
ATOM 1429 N N . PRO A 1 185 ? -6.875 -2.076 -15.289 1 91.44 185 PRO A N 1
ATOM 1430 C CA . PRO A 1 185 ? -5.938 -2.205 -14.172 1 91.44 185 PRO A CA 1
ATOM 1431 C C . PRO A 1 185 ? -5.602 -0.864 -13.523 1 91.44 185 PRO A C 1
ATOM 1433 O O . PRO A 1 185 ? -5.383 -0.796 -12.312 1 91.44 185 PRO A O 1
ATOM 1436 N N . ALA A 1 186 ? -5.602 0.172 -14.344 1 93.5 186 ALA A N 1
ATOM 1437 C CA . ALA A 1 186 ? -5.352 1.501 -13.789 1 93.5 186 ALA A CA 1
ATOM 1438 C C . ALA A 1 186 ? -6.465 1.918 -12.836 1 93.5 186 ALA A C 1
ATOM 1440 O O . ALA A 1 186 ? -6.207 2.516 -11.789 1 93.5 186 ALA A O 1
ATOM 1441 N N . ILE A 1 187 ? -7.617 1.616 -13.148 1 92.94 187 ILE A N 1
ATOM 1442 C CA . ILE A 1 187 ? -8.766 1.95 -12.32 1 92.94 187 ILE A CA 1
ATOM 1443 C C . ILE A 1 187 ? -8.703 1.165 -11.016 1 92.94 187 ILE A C 1
ATOM 1445 O O . ILE A 1 187 ? -9.008 1.702 -9.945 1 92.94 187 ILE A O 1
ATOM 1449 N N . CYS A 1 188 ? -8.328 -0.068 -11.047 1 90.62 188 CYS A N 1
ATOM 1450 C CA . CYS A 1 188 ? -8.211 -0.896 -9.852 1 90.62 188 CYS A CA 1
ATOM 1451 C C . CYS A 1 188 ? -7.215 -0.294 -8.867 1 90.62 188 CYS A C 1
ATOM 1453 O O . CYS A 1 188 ? -7.488 -0.228 -7.668 1 90.62 188 CYS A O 1
ATOM 1455 N N . LEU A 1 189 ? -6.16 0.171 -9.383 1 90.44 189 LEU A N 1
ATOM 1456 C CA . LEU A 1 189 ? -5.152 0.799 -8.539 1 90.44 189 LEU A CA 1
ATOM 1457 C C . LEU A 1 189 ? -5.629 2.16 -8.039 1 90.44 189 LEU A C 1
ATOM 1459 O O . LEU A 1 189 ? -5.426 2.51 -6.879 1 90.44 189 LEU A O 1
ATOM 1463 N N . ALA A 1 190 ? -6.27 2.846 -8.945 1 92.69 190 ALA A N 1
ATOM 1464 C CA . ALA A 1 190 ? -6.672 4.219 -8.656 1 92.69 190 ALA A CA 1
ATOM 1465 C C . ALA A 1 190 ? -7.723 4.266 -7.555 1 92.69 190 ALA A C 1
ATOM 1467 O O . ALA A 1 190 ? -7.789 5.23 -6.789 1 92.69 190 ALA A O 1
ATOM 1468 N N . ILE A 1 191 ? -8.477 3.303 -7.473 1 90.31 191 ILE A N 1
ATOM 1469 C CA . ILE A 1 191 ? -9.562 3.293 -6.492 1 90.31 191 ILE A CA 1
ATOM 1470 C C . ILE A 1 191 ? -8.977 3.326 -5.082 1 90.31 191 ILE A C 1
ATOM 1472 O O . ILE A 1 191 ? -9.375 4.152 -4.258 1 90.31 191 ILE A O 1
ATOM 1476 N N . THR A 1 192 ? -8.062 2.512 -4.809 1 86.38 192 THR A N 1
ATOM 1477 C CA . THR A 1 192 ? -7.434 2.482 -3.49 1 86.38 192 THR A CA 1
ATOM 1478 C C . THR A 1 192 ? -6.633 3.758 -3.244 1 86.38 192 THR A C 1
ATOM 1480 O O . THR A 1 192 ? -6.676 4.324 -2.152 1 86.38 192 THR A O 1
ATOM 1483 N N . LEU A 1 193 ? -5.945 4.211 -4.254 1 90.81 193 LEU A N 1
ATOM 1484 C CA . LEU A 1 193 ? -5.137 5.418 -4.129 1 90.81 193 LEU A CA 1
ATOM 1485 C C . LEU A 1 193 ? -6.016 6.641 -3.887 1 90.81 193 LEU A C 1
ATOM 1487 O O . LEU A 1 193 ? -5.703 7.477 -3.037 1 90.81 193 LEU A O 1
ATOM 1491 N N . SER A 1 194 ? -7.078 6.672 -4.633 1 93.69 194 SER A N 1
ATOM 1492 C CA . SER A 1 194 ? -7.969 7.82 -4.5 1 93.69 194 SER A CA 1
ATOM 1493 C C . SER A 1 194 ? -8.625 7.855 -3.123 1 93.69 194 SER A C 1
ATOM 1495 O O . SER A 1 194 ? -8.805 8.93 -2.543 1 93.69 194 SER A O 1
ATOM 1497 N N . ALA A 1 195 ? -9.016 6.73 -2.701 1 90.75 195 ALA A N 1
ATOM 1498 C CA . ALA A 1 195 ? -9.625 6.652 -1.377 1 90.75 195 ALA A CA 1
ATOM 1499 C C . ALA A 1 195 ? -8.68 7.199 -0.308 1 90.75 195 ALA A C 1
ATOM 1501 O O . ALA A 1 195 ? -9.109 7.918 0.598 1 90.75 195 ALA A O 1
ATOM 1502 N N . SER A 1 196 ? -7.461 6.887 -0.372 1 91.12 196 SER A N 1
ATOM 1503 C CA . SER A 1 196 ? -6.453 7.387 0.56 1 91.12 196 SER A CA 1
ATOM 1504 C C . SER A 1 196 ? -6.285 8.898 0.432 1 91.12 196 SER A C 1
ATOM 1506 O O . SER A 1 196 ? -6.176 9.602 1.438 1 91.12 196 SER A O 1
ATOM 1508 N N . ILE A 1 197 ? -6.277 9.336 -0.748 1 93.44 197 ILE A N 1
ATOM 1509 C CA . ILE A 1 197 ? -6.098 10.758 -1.001 1 93.44 197 ILE A CA 1
ATOM 1510 C C . ILE A 1 197 ? -7.312 11.531 -0.487 1 93.44 197 ILE A C 1
ATOM 1512 O O . ILE A 1 197 ? -7.172 12.617 0.078 1 93.44 197 ILE A O 1
ATOM 1516 N N . VAL A 1 198 ? -8.453 10.961 -0.697 1 94.06 198 VAL A N 1
ATOM 1517 C CA . VAL A 1 198 ? -9.672 11.586 -0.193 1 94.06 198 VAL A CA 1
ATOM 1518 C C . VAL A 1 198 ? -9.57 11.766 1.32 1 94.06 198 VAL A C 1
ATOM 1520 O O . VAL A 1 198 ? -9.789 12.867 1.836 1 94.06 198 VAL A O 1
ATOM 1523 N N . ARG A 1 199 ? -9.188 10.758 1.933 1 87.75 199 ARG A N 1
ATOM 1524 C CA . ARG A 1 199 ? -9.141 10.781 3.391 1 87.75 199 ARG A CA 1
ATOM 1525 C C . ARG A 1 199 ? -8.086 11.758 3.893 1 87.75 199 ARG A C 1
ATOM 1527 O O . ARG A 1 199 ? -8.328 12.508 4.844 1 87.75 199 ARG A O 1
ATOM 1534 N N . MET A 1 200 ? -6.992 11.703 3.328 1 89.81 200 MET A N 1
ATOM 1535 C CA . MET A 1 200 ? -5.922 12.602 3.74 1 89.81 200 MET A CA 1
ATOM 1536 C C . MET A 1 200 ? -6.277 14.055 3.43 1 89.81 200 MET A C 1
ATOM 1538 O O . MET A 1 200 ? -6.094 14.938 4.27 1 89.81 200 MET A O 1
ATOM 1542 N N . THR A 1 201 ? -6.785 14.258 2.27 1 93.69 201 THR A N 1
ATOM 1543 C CA . THR A 1 201 ? -7.164 15.609 1.861 1 93.69 201 THR A CA 1
ATOM 1544 C C . THR A 1 201 ? -8.258 16.156 2.77 1 93.69 201 THR A C 1
ATOM 1546 O O . THR A 1 201 ? -8.18 17.297 3.223 1 93.69 201 THR A O 1
ATOM 1549 N N . ARG A 1 202 ? -9.18 15.344 2.967 1 92.44 202 ARG A N 1
ATOM 1550 C CA . ARG A 1 202 ? -10.258 15.773 3.852 1 92.44 202 ARG A CA 1
ATOM 1551 C C . ARG A 1 202 ? -9.727 16.109 5.238 1 92.44 202 ARG A C 1
ATOM 1553 O O . ARG A 1 202 ? -10.055 17.156 5.797 1 92.44 202 ARG A O 1
ATOM 1560 N N . SER A 1 203 ? -8.977 15.219 5.773 1 86.88 203 SER A N 1
ATOM 1561 C CA . SER A 1 203 ? -8.445 15.414 7.117 1 86.88 203 SER A CA 1
ATOM 1562 C C . SER A 1 203 ? -7.582 16.672 7.191 1 86.88 203 SER A C 1
ATOM 1564 O O . SER A 1 203 ? -7.703 17.453 8.133 1 86.88 203 SER A O 1
ATOM 1566 N N . ALA A 1 204 ? -6.746 16.906 6.238 1 88.12 204 ALA A N 1
ATOM 1567 C CA . ALA A 1 204 ? -5.836 18.047 6.215 1 88.12 204 ALA A CA 1
ATOM 1568 C C . ALA A 1 204 ? -6.598 19.359 6.012 1 88.12 204 ALA A C 1
ATOM 1570 O O . ALA A 1 204 ? -6.312 20.359 6.676 1 88.12 204 ALA A O 1
ATOM 1571 N N . VAL A 1 205 ? -7.543 19.328 5.129 1 91.25 205 VAL A N 1
ATOM 1572 C CA . VAL A 1 205 ? -8.32 20.531 4.836 1 91.25 205 VAL A CA 1
ATOM 1573 C C . VAL A 1 205 ? -9.164 20.906 6.051 1 91.25 205 VAL A C 1
ATOM 1575 O O . VAL A 1 205 ? -9.273 22.094 6.402 1 91.25 205 VAL A O 1
ATOM 1578 N N . LEU A 1 206 ? -9.75 19.953 6.695 1 88.56 206 LEU A N 1
ATOM 1579 C CA . LEU A 1 206 ? -10.562 20.188 7.879 1 88.56 206 LEU A CA 1
ATOM 1580 C C . LEU A 1 206 ? -9.727 20.828 8.992 1 88.56 206 LEU A C 1
ATOM 1582 O O . LEU A 1 206 ? -10.195 21.719 9.695 1 88.56 206 LEU A O 1
ATOM 1586 N N . GLU A 1 207 ? -8.57 20.266 9.125 1 83.12 207 GLU A N 1
ATOM 1587 C CA . GLU A 1 207 ? -7.672 20.812 10.141 1 83.12 207 GLU A CA 1
ATOM 1588 C C . GLU A 1 207 ? -7.375 22.281 9.883 1 83.12 207 GLU A C 1
ATOM 1590 O O . GLU A 1 207 ? -7.379 23.094 10.812 1 83.12 207 GLU A O 1
ATOM 1595 N N . VAL A 1 208 ? -7.129 22.609 8.68 1 83.94 208 VAL A N 1
ATOM 1596 C CA . VAL A 1 208 ? -6.812 23.984 8.312 1 83.94 208 VAL A CA 1
ATOM 1597 C C . VAL A 1 208 ? -8.062 24.859 8.43 1 83.94 208 VAL A C 1
ATOM 1599 O O . VAL A 1 208 ? -7.988 26 8.906 1 83.94 208 VAL A O 1
ATOM 1602 N N . LEU A 1 209 ? -9.18 24.375 8.031 1 88.62 209 LEU A N 1
ATOM 1603 C CA . LEU A 1 209 ? -10.422 25.141 8.07 1 88.62 209 LEU A CA 1
ATOM 1604 C C . LEU A 1 209 ? -10.805 25.5 9.5 1 88.62 209 LEU A C 1
ATOM 1606 O O . LEU A 1 209 ? -11.453 26.516 9.742 1 88.62 209 LEU A O 1
ATOM 1610 N N . HIS A 1 210 ? -10.359 24.703 10.406 1 85.81 210 HIS A N 1
ATOM 1611 C CA . HIS A 1 210 ? -10.719 24.938 11.797 1 85.81 210 HIS A CA 1
ATOM 1612 C C . HIS A 1 210 ? -9.633 25.703 12.531 1 85.81 210 HIS A C 1
ATOM 1614 O O . HIS A 1 210 ? -9.734 25.938 13.742 1 85.81 210 HIS A O 1
ATOM 1620 N N . SER A 1 211 ? -8.695 26.094 11.797 1 82.62 211 SER A N 1
ATOM 1621 C CA . SER A 1 211 ? -7.586 26.812 12.406 1 82.62 211 SER A CA 1
ATOM 1622 C C . SER A 1 211 ? -7.934 28.281 12.625 1 82.62 211 SER A C 1
ATOM 1624 O O . SER A 1 211 ? -8.859 28.812 12.008 1 82.62 211 SER A O 1
ATOM 1626 N N . GLU A 1 212 ? -7.238 28.953 13.578 1 81.62 212 GLU A N 1
ATOM 1627 C CA . GLU A 1 212 ? -7.406 30.375 13.844 1 81.62 212 GLU A CA 1
ATOM 1628 C C . GLU A 1 212 ? -7.027 31.219 12.633 1 81.62 212 GLU A C 1
ATOM 1630 O O . GLU A 1 212 ? -7.613 32.281 12.398 1 81.62 212 GLU A O 1
ATOM 1635 N N . PHE A 1 213 ? -6.176 30.703 11.852 1 79.56 213 PHE A N 1
ATOM 1636 C CA . PHE A 1 213 ? -5.73 31.359 10.625 1 79.56 213 PHE A CA 1
ATOM 1637 C C . PHE A 1 213 ? -6.898 31.547 9.664 1 79.56 213 PHE A C 1
ATOM 1639 O O . PHE A 1 213 ? -7.074 32.625 9.109 1 79.56 213 PHE A O 1
ATOM 1646 N N . ILE A 1 214 ? -7.73 30.609 9.547 1 87.62 214 ILE A N 1
ATOM 1647 C CA . ILE A 1 214 ? -8.844 30.656 8.609 1 87.62 214 ILE A CA 1
ATOM 1648 C C . ILE A 1 214 ? -9.938 31.578 9.156 1 87.62 214 ILE A C 1
ATOM 1650 O O . ILE A 1 214 ? -10.594 32.281 8.398 1 87.62 214 ILE A O 1
ATOM 1654 N N . ARG A 1 215 ? -10.039 31.578 10.438 1 89.56 215 ARG A N 1
ATOM 1655 C CA . ARG A 1 215 ? -10.984 32.5 11.055 1 89.56 215 ARG A CA 1
ATOM 1656 C C . ARG A 1 215 ? -10.617 33.938 10.742 1 89.56 215 ARG A C 1
ATOM 1658 O O . ARG A 1 215 ? -11.492 34.781 10.477 1 89.56 215 ARG A O 1
ATOM 1665 N N . THR A 1 216 ? -9.344 34.188 10.828 1 89.81 216 THR A N 1
ATOM 1666 C CA . THR A 1 216 ? -8.859 35.531 10.516 1 89.81 216 THR A CA 1
ATOM 1667 C C . THR A 1 216 ? -9.102 35.844 9.047 1 89.81 216 THR A C 1
ATOM 1669 O O . THR A 1 216 ? -9.523 36.969 8.719 1 89.81 216 THR A O 1
ATOM 1672 N N . VAL A 1 217 ? -8.883 35 8.18 1 91.06 217 VAL A N 1
ATOM 1673 C CA . VAL A 1 217 ? -9.078 35.188 6.742 1 91.06 217 VAL A CA 1
ATOM 1674 C C . VAL A 1 217 ? -10.547 35.469 6.449 1 91.06 217 VAL A C 1
ATOM 1676 O O . VAL A 1 217 ? -10.875 36.344 5.648 1 91.06 217 VAL A O 1
ATOM 1679 N N . ARG A 1 218 ? -11.352 34.75 7.141 1 94.12 218 ARG A N 1
ATOM 1680 C CA . ARG A 1 218 ? -12.781 34.938 6.961 1 94.12 218 ARG A CA 1
ATOM 1681 C C . ARG A 1 218 ? -13.227 36.281 7.512 1 94.12 218 ARG A C 1
ATOM 1683 O O . ARG A 1 218 ? -14.07 36.969 6.914 1 94.12 218 ARG A O 1
ATOM 1690 N N . ALA A 1 219 ? -12.664 36.688 8.594 1 94.38 219 ALA A N 1
ATOM 1691 C CA . ALA A 1 219 ? -13 37.938 9.234 1 94.38 219 ALA A CA 1
ATOM 1692 C C . ALA A 1 219 ? -12.594 39.125 8.352 1 94.38 219 ALA A C 1
ATOM 1694 O O . ALA A 1 219 ? -13.227 40.188 8.391 1 94.38 219 ALA A O 1
ATOM 1695 N N . LYS A 1 220 ? -11.633 38.875 7.539 1 94.81 220 LYS A N 1
ATOM 1696 C CA . LYS A 1 220 ? -11.164 39.938 6.637 1 94.81 220 LYS A CA 1
ATOM 1697 C C . LYS A 1 220 ? -12.055 40.031 5.398 1 94.81 220 LYS A C 1
ATOM 1699 O O . LYS A 1 220 ? -11.852 40.875 4.547 1 94.81 220 LYS A O 1
ATOM 1704 N N . GLY A 1 221 ? -12.992 39.125 5.281 1 93.94 221 GLY A N 1
ATOM 1705 C CA . GLY A 1 221 ? -14.008 39.25 4.246 1 93.94 221 GLY A CA 1
ATOM 1706 C C . GLY A 1 221 ? -13.703 38.406 3.012 1 93.94 221 GLY A C 1
ATOM 1707 O O . GLY A 1 221 ? -14.281 38.625 1.946 1 93.94 221 GLY A O 1
ATOM 1708 N N . ALA A 1 222 ? -12.898 37.531 3.088 1 94.44 222 ALA A N 1
ATOM 1709 C CA . ALA A 1 222 ? -12.555 36.688 1.938 1 94.44 222 ALA A CA 1
ATOM 1710 C C . ALA A 1 222 ? -13.734 35.844 1.513 1 94.44 222 ALA A C 1
ATOM 1712 O O . ALA A 1 222 ? -14.477 35.312 2.357 1 94.44 222 ALA A O 1
ATOM 1713 N N . LYS A 1 223 ? -13.844 35.719 0.206 1 96.56 223 LYS A N 1
ATOM 1714 C CA . LYS A 1 223 ? -14.867 34.812 -0.32 1 96.56 223 LYS A CA 1
ATOM 1715 C C . LYS A 1 223 ? -14.57 33.375 0.046 1 96.56 223 LYS A C 1
ATOM 1717 O O . LYS A 1 223 ? -13.406 32.969 0.126 1 96.56 223 LYS A O 1
ATOM 1722 N N . GLU A 1 224 ? -15.562 32.562 0.223 1 94.31 224 GLU A N 1
ATOM 1723 C CA . GLU A 1 224 ? -15.391 31.188 0.672 1 94.31 224 GLU A CA 1
ATOM 1724 C C . GLU A 1 224 ? -14.555 30.375 -0.315 1 94.31 224 GLU A C 1
ATOM 1726 O O . GLU A 1 224 ? -13.797 29.484 0.085 1 94.31 224 GLU A O 1
ATOM 1731 N N . ARG A 1 225 ? -14.734 30.672 -1.579 1 95 225 ARG A N 1
ATOM 1732 C CA . ARG A 1 225 ? -13.938 29.984 -2.582 1 95 225 ARG A CA 1
ATOM 1733 C C . ARG A 1 225 ? -12.453 30.25 -2.389 1 95 225 ARG A C 1
ATOM 1735 O O . ARG A 1 225 ? -11.617 29.375 -2.586 1 95 225 ARG A O 1
ATOM 1742 N N . ILE A 1 226 ? -12.117 31.422 -2.023 1 94.75 226 ILE A N 1
ATOM 1743 C CA . ILE A 1 226 ? -10.734 31.812 -1.769 1 94.75 226 ILE A CA 1
ATOM 1744 C C . ILE A 1 226 ? -10.242 31.141 -0.488 1 94.75 226 ILE A C 1
ATOM 1746 O O . ILE A 1 226 ? -9.117 30.641 -0.436 1 94.75 226 ILE A O 1
ATOM 1750 N N . VAL A 1 227 ? -11.148 31.109 0.502 1 94.75 227 VAL A N 1
ATOM 1751 C CA . VAL A 1 227 ? -10.82 30.469 1.772 1 94.75 227 VAL A CA 1
ATOM 1752 C C . VAL A 1 227 ? -10.461 29 1.538 1 94.75 227 VAL A C 1
ATOM 1754 O O . VAL A 1 227 ? -9.469 28.516 2.068 1 94.75 227 VAL A O 1
ATOM 1757 N N . ILE A 1 228 ? -11.195 28.391 0.725 1 94.38 228 ILE A N 1
ATOM 1758 C CA . ILE A 1 228 ? -11.078 26.953 0.531 1 94.38 228 ILE A CA 1
ATOM 1759 C C . ILE A 1 228 ? -9.883 26.656 -0.373 1 94.38 228 ILE A C 1
ATOM 1761 O O . ILE A 1 228 ? -9 25.875 -0.003 1 94.38 228 ILE A O 1
ATOM 1765 N N . PHE A 1 229 ? -9.766 27.266 -1.538 1 93.06 229 PHE A N 1
ATOM 1766 C CA . PHE A 1 229 ? -8.828 26.828 -2.566 1 93.06 229 PHE A CA 1
ATOM 1767 C C . PHE A 1 229 ? -7.484 27.531 -2.41 1 93.06 229 PHE A C 1
ATOM 1769 O O . PHE A 1 229 ? -6.434 26.922 -2.633 1 93.06 229 PHE A O 1
ATOM 1776 N N . LYS A 1 230 ? -7.496 28.688 -1.986 1 90.44 230 LYS A N 1
ATOM 1777 C CA . LYS A 1 230 ? -6.25 29.453 -1.887 1 90.44 230 LYS A CA 1
ATOM 1778 C C . LYS A 1 230 ? -5.586 29.234 -0.53 1 90.44 230 LYS A C 1
ATOM 1780 O O . LYS A 1 230 ? -4.355 29.172 -0.438 1 90.44 230 LYS A O 1
ATOM 1785 N N . HIS A 1 231 ? -6.383 29.109 0.518 1 88.69 231 HIS A N 1
ATOM 1786 C CA . HIS A 1 231 ? -5.797 29.062 1.852 1 88.69 231 HIS A CA 1
ATOM 1787 C C . HIS A 1 231 ? -5.859 27.656 2.439 1 88.69 231 HIS A C 1
ATOM 1789 O O . HIS A 1 231 ? -4.828 27.062 2.758 1 88.69 231 HIS A O 1
ATOM 1795 N N . ALA A 1 232 ? -7.016 27.078 2.461 1 91.12 232 ALA A N 1
ATOM 1796 C CA . ALA A 1 232 ? -7.152 25.797 3.121 1 91.12 232 ALA A CA 1
ATOM 1797 C C . ALA A 1 232 ? -6.457 24.688 2.326 1 91.12 232 ALA A C 1
ATOM 1799 O O . ALA A 1 232 ? -5.605 23.969 2.857 1 91.12 232 ALA A O 1
ATOM 1800 N N . LEU A 1 233 ? -6.801 24.578 1.081 1 91.81 233 LEU A N 1
ATOM 1801 C CA . LEU A 1 233 ? -6.246 23.5 0.259 1 91.81 233 LEU A CA 1
ATOM 1802 C C . LEU A 1 233 ? -4.742 23.688 0.079 1 91.81 233 LEU A C 1
ATOM 1804 O O . LEU A 1 233 ? -3.984 22.719 0.17 1 91.81 233 LEU A O 1
ATOM 1808 N N . ARG A 1 234 ? -4.312 24.797 -0.16 1 86.69 234 ARG A N 1
ATOM 1809 C CA . ARG A 1 234 ? -2.895 25.062 -0.371 1 86.69 234 ARG A CA 1
ATOM 1810 C C . ARG A 1 234 ? -2.072 24.656 0.846 1 86.69 234 ARG A C 1
ATOM 1812 O O . ARG A 1 234 ? -0.98 24.094 0.705 1 86.69 234 ARG A O 1
ATOM 1819 N N . ASN A 1 235 ? -2.621 24.906 2.014 1 83.25 235 ASN A N 1
ATOM 1820 C CA . ASN A 1 235 ? -1.903 24.594 3.246 1 83.25 235 ASN A CA 1
ATOM 1821 C C . ASN A 1 235 ? -2.012 23.125 3.607 1 83.25 235 ASN A C 1
ATOM 1823 O O . ASN A 1 235 ? -1.285 22.641 4.473 1 83.25 235 ASN A O 1
ATOM 1827 N N . SER A 1 236 ? -2.939 22.5 2.971 1 87.75 236 SER A N 1
ATOM 1828 C CA . SER A 1 236 ? -3.133 21.078 3.23 1 87.75 236 SER A CA 1
ATOM 1829 C C . SER A 1 236 ? -2.324 20.219 2.258 1 87.75 236 SER A C 1
ATOM 1831 O O . SER A 1 236 ? -2.191 19 2.447 1 87.75 236 SER A O 1
ATOM 1833 N N . LEU A 1 237 ? -1.754 20.875 1.273 1 87.62 237 LEU A N 1
ATOM 1834 C CA . LEU A 1 237 ? -1.155 20.156 0.161 1 87.62 237 LEU A CA 1
ATOM 1835 C C . LEU A 1 237 ? 0.135 19.469 0.593 1 87.62 237 LEU A C 1
ATOM 1837 O O . LEU A 1 237 ? 0.561 18.484 -0.027 1 87.62 237 LEU A O 1
ATOM 1841 N N . VAL A 1 238 ? 0.72 19.922 1.68 1 82.75 238 VAL A N 1
ATOM 1842 C CA . VAL A 1 238 ? 1.97 19.328 2.131 1 82.75 238 VAL A CA 1
ATOM 1843 C C . VAL A 1 238 ? 1.732 17.859 2.508 1 82.75 238 VAL A C 1
ATOM 1845 O O . VAL A 1 238 ? 2.439 16.969 2.033 1 82.75 238 VAL A O 1
ATOM 1848 N N . SER A 1 239 ? 0.714 17.625 3.338 1 86.88 239 SER A N 1
ATOM 1849 C CA . SER A 1 239 ? 0.417 16.266 3.762 1 86.88 239 SER A CA 1
ATOM 1850 C C . SER A 1 239 ? -0.107 15.43 2.6 1 86.88 239 SER A C 1
ATOM 1852 O O . SER A 1 239 ? 0.174 14.234 2.516 1 86.88 239 SER A O 1
ATOM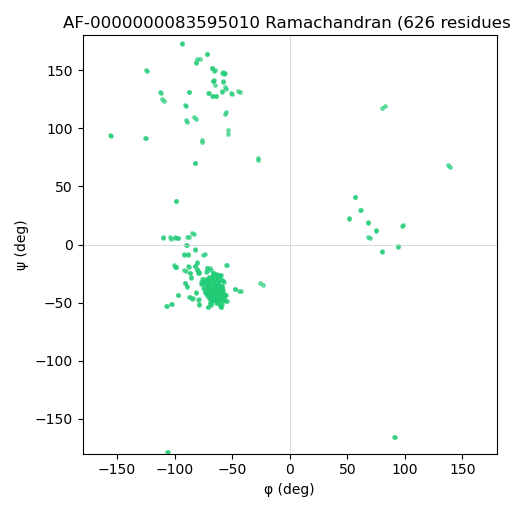 1854 N N . VAL A 1 240 ? -0.857 16.125 1.734 1 90.88 240 VAL A N 1
ATOM 1855 C CA . VAL A 1 240 ? -1.452 15.414 0.606 1 90.88 240 VAL A CA 1
ATOM 1856 C C . VAL A 1 240 ? -0.361 14.992 -0.375 1 90.88 240 VAL A C 1
ATOM 1858 O O . VAL A 1 240 ? -0.34 13.852 -0.838 1 90.88 240 VAL A O 1
ATOM 1861 N N . ILE A 1 241 ? 0.545 15.875 -0.648 1 88.94 241 ILE A N 1
ATOM 1862 C CA . ILE A 1 241 ? 1.644 15.586 -1.564 1 88.94 241 ILE A CA 1
ATOM 1863 C C . ILE A 1 241 ? 2.547 14.508 -0.964 1 88.94 241 ILE A C 1
ATOM 1865 O O . ILE A 1 241 ? 3.039 13.633 -1.678 1 88.94 241 ILE A O 1
ATOM 1869 N N . THR A 1 242 ? 2.768 14.602 0.342 1 85.12 242 THR A N 1
ATOM 1870 C CA . THR A 1 242 ? 3.557 13.578 1.017 1 85.12 242 THR A CA 1
ATOM 1871 C C . THR A 1 242 ? 2.912 12.203 0.849 1 85.12 242 THR A C 1
ATOM 1873 O O . THR A 1 242 ? 3.598 11.227 0.543 1 85.12 242 THR A O 1
ATOM 1876 N N . LEU A 1 243 ? 1.677 12.156 1.024 1 89.69 243 LEU A N 1
ATOM 1877 C CA . LEU A 1 243 ? 0.967 10.891 0.871 1 89.69 243 LEU A CA 1
ATOM 1878 C C . LEU A 1 243 ? 1.087 10.367 -0.558 1 89.69 243 LEU A C 1
ATOM 1880 O O . LEU A 1 243 ? 1.26 9.164 -0.772 1 89.69 243 LEU A O 1
ATOM 1884 N N . ILE A 1 244 ? 0.901 11.266 -1.446 1 88.12 244 ILE A N 1
ATOM 1885 C CA . ILE A 1 244 ? 0.986 10.867 -2.848 1 88.12 244 ILE A CA 1
ATOM 1886 C C . ILE A 1 244 ? 2.365 10.273 -3.133 1 88.12 244 ILE A C 1
ATOM 1888 O O . ILE A 1 244 ? 2.482 9.266 -3.83 1 88.12 244 ILE A O 1
ATOM 1892 N N . GLY A 1 245 ? 3.359 10.875 -2.654 1 83.25 245 GLY A N 1
ATOM 1893 C CA . GLY A 1 245 ? 4.707 10.344 -2.789 1 83.25 245 GLY A CA 1
ATOM 1894 C C . GLY A 1 245 ? 4.863 8.961 -2.18 1 83.25 245 GLY A C 1
ATOM 1895 O O . GLY A 1 245 ? 5.527 8.094 -2.752 1 83.25 245 GLY A O 1
ATOM 1896 N N . LEU A 1 246 ? 4.25 8.797 -1.091 1 83.25 246 LEU A N 1
ATOM 1897 C CA . LEU A 1 246 ? 4.305 7.512 -0.406 1 83.25 246 LEU A CA 1
ATOM 1898 C C . LEU A 1 246 ? 3.561 6.441 -1.199 1 83.25 246 LEU A C 1
ATOM 1900 O O . LEU A 1 246 ? 3.963 5.273 -1.204 1 83.25 246 LEU A O 1
ATOM 1904 N N . GLN A 1 247 ? 2.521 6.777 -1.854 1 85.25 247 GLN A N 1
ATOM 1905 C CA . GLN A 1 247 ? 1.678 5.84 -2.586 1 85.25 247 GLN A CA 1
ATOM 1906 C C . GLN A 1 247 ? 2.426 5.234 -3.771 1 85.25 247 GLN A C 1
ATOM 1908 O O . GLN A 1 247 ? 2.129 4.117 -4.191 1 85.25 247 GLN A O 1
ATOM 1913 N N . VAL A 1 248 ? 3.359 5.883 -4.23 1 76.94 248 VAL A N 1
ATOM 1914 C CA . VAL A 1 248 ? 4.141 5.348 -5.344 1 76.94 248 VAL A CA 1
ATOM 1915 C C . VAL A 1 248 ? 4.855 4.07 -4.902 1 76.94 248 VAL A C 1
ATOM 1917 O O . VAL A 1 248 ? 4.969 3.117 -5.676 1 76.94 248 VAL A O 1
ATOM 1920 N N . GLY A 1 249 ? 5.336 4.113 -3.75 1 71.81 249 GLY A N 1
ATOM 1921 C CA . GLY A 1 249 ? 5.957 2.91 -3.211 1 71.81 249 GLY A CA 1
ATOM 1922 C C . GLY A 1 249 ? 5 1.737 -3.119 1 71.81 249 GLY A C 1
ATOM 1923 O O . GLY A 1 249 ? 5.375 0.599 -3.408 1 71.81 249 GLY A O 1
ATOM 1924 N N . TYR A 1 250 ? 3.787 2.025 -2.816 1 73.62 250 TYR A N 1
ATOM 1925 C CA . TYR A 1 250 ? 2.777 0.981 -2.676 1 73.62 250 TYR A CA 1
ATOM 1926 C C . TYR A 1 250 ? 2.332 0.466 -4.039 1 73.62 250 TYR A C 1
ATOM 1928 O O . TYR A 1 250 ? 1.937 -0.694 -4.172 1 73.62 250 TYR A O 1
ATOM 1936 N N . LEU A 1 251 ? 2.338 1.339 -4.957 1 75.44 251 LEU A N 1
ATOM 1937 C CA . LEU A 1 251 ? 1.913 0.983 -6.309 1 75.44 251 LEU A CA 1
ATOM 1938 C C . LEU A 1 251 ? 2.754 -0.165 -6.855 1 75.44 251 LEU A C 1
ATOM 1940 O O . LEU A 1 251 ? 2.234 -1.045 -7.547 1 75.44 251 LEU A O 1
ATOM 1944 N N . LEU A 1 252 ? 3.924 -0.191 -6.457 1 68.25 252 LEU A N 1
ATOM 1945 C CA . LEU A 1 252 ? 4.809 -1.213 -7.004 1 68.25 252 LEU A CA 1
ATOM 1946 C C . LEU A 1 252 ? 4.359 -2.607 -6.578 1 68.25 252 LEU A C 1
ATOM 1948 O O . LEU A 1 252 ? 4.352 -3.535 -7.391 1 68.25 252 LEU A O 1
ATOM 1952 N N . GLY A 1 253 ? 3.947 -2.76 -5.336 1 66.81 253 GLY A N 1
ATOM 1953 C CA . GLY A 1 253 ? 3.395 -4.031 -4.902 1 66.81 253 GLY A CA 1
ATOM 1954 C C . GLY A 1 253 ? 2.088 -4.379 -5.59 1 66.81 253 GLY A C 1
ATOM 1955 O O . GLY A 1 253 ? 1.875 -5.527 -5.992 1 66.81 253 GLY A O 1
ATOM 1956 N N . GLY A 1 254 ? 1.248 -3.43 -5.77 1 70.88 254 GLY A N 1
ATOM 1957 C CA . GLY A 1 254 ? -0.043 -3.641 -6.402 1 70.88 254 GLY A CA 1
ATOM 1958 C C . GLY A 1 254 ? 0.06 -3.887 -7.898 1 70.88 254 GLY A C 1
ATOM 1959 O O . GLY A 1 254 ? -0.723 -4.652 -8.461 1 70.88 254 GLY A O 1
ATOM 1960 N N . THR A 1 255 ? 1.048 -3.334 -8.484 1 81.62 255 THR A N 1
ATOM 1961 C CA . THR A 1 255 ? 1.208 -3.473 -9.922 1 81.62 255 THR A CA 1
ATOM 1962 C C . THR A 1 255 ? 1.609 -4.898 -10.289 1 81.62 255 THR A C 1
ATOM 1964 O O . THR A 1 255 ? 1.193 -5.418 -11.328 1 81.62 255 THR A O 1
ATOM 1967 N N . VAL A 1 256 ? 2.398 -5.457 -9.438 1 79.12 256 VAL A N 1
ATOM 1968 C CA . VAL A 1 256 ? 2.871 -6.809 -9.719 1 79.12 256 VAL A CA 1
ATOM 1969 C C . VAL A 1 256 ? 1.68 -7.746 -9.883 1 79.12 256 VAL A C 1
ATOM 1971 O O . VAL A 1 256 ? 1.61 -8.5 -10.859 1 79.12 256 VAL A O 1
ATOM 1974 N N . VAL A 1 257 ? 0.708 -7.672 -9.016 1 77.19 257 VAL A N 1
ATOM 1975 C CA . VAL A 1 257 ? -0.436 -8.578 -9.016 1 77.19 257 VAL A CA 1
ATOM 1976 C C . VAL A 1 257 ? -1.371 -8.234 -10.172 1 77.19 257 VAL A C 1
ATOM 1978 O O . VAL A 1 257 ? -1.817 -9.117 -10.906 1 77.19 257 VAL A O 1
ATOM 1981 N N . LEU A 1 258 ? -1.562 -7.023 -10.398 1 85.94 258 LEU A N 1
ATOM 1982 C CA . LEU A 1 258 ? -2.52 -6.609 -11.422 1 85.94 258 LEU A CA 1
ATOM 1983 C C . LEU A 1 258 ? -1.95 -6.828 -12.82 1 85.94 258 LEU A C 1
ATOM 1985 O O . LEU A 1 258 ? -2.689 -7.152 -13.75 1 85.94 258 LEU A O 1
ATOM 1989 N N . GLU A 1 259 ? -0.65 -6.59 -12.969 1 89.62 259 GLU A N 1
ATOM 1990 C CA . GLU A 1 259 ? -0.037 -6.898 -14.258 1 89.62 259 GLU A CA 1
ATOM 1991 C C . GLU A 1 259 ? -0.205 -8.375 -14.609 1 89.62 259 GLU A C 1
ATOM 1993 O O . GLU A 1 259 ? -0.407 -8.727 -15.773 1 89.62 259 GLU A O 1
ATOM 1998 N N . SER A 1 260 ? -0.13 -9.203 -13.633 1 83.31 260 SER A N 1
ATOM 1999 C CA . SER A 1 260 ? -0.301 -10.641 -13.844 1 83.31 260 SER A CA 1
ATOM 2000 C C . SER A 1 260 ? -1.751 -10.977 -14.172 1 83.31 260 SER A C 1
ATOM 2002 O O . SER A 1 260 ? -2.021 -11.766 -15.086 1 83.31 260 SER A O 1
ATOM 2004 N N . ILE A 1 261 ? -2.648 -10.391 -13.484 1 80.88 261 ILE A N 1
ATOM 2005 C CA . ILE A 1 261 ? -4.07 -10.672 -13.664 1 80.88 261 ILE A CA 1
ATOM 2006 C C . ILE A 1 261 ? -4.52 -10.203 -15.039 1 80.88 261 ILE A C 1
ATOM 2008 O O . ILE A 1 261 ? -5.285 -10.891 -15.719 1 80.88 261 ILE A O 1
ATOM 2012 N N . PHE A 1 262 ? -4.012 -9.117 -15.5 1 87.44 262 PHE A N 1
ATOM 2013 C CA . PHE A 1 262 ? -4.438 -8.523 -16.766 1 87.44 262 PHE A CA 1
ATOM 2014 C C . PHE A 1 262 ? -3.465 -8.875 -17.875 1 87.44 262 PHE A C 1
ATOM 2016 O O . PHE A 1 262 ? -3.547 -8.328 -18.984 1 87.44 262 PHE A O 1
ATOM 2023 N N . ALA A 1 263 ? -2.459 -9.75 -17.578 1 87.69 263 ALA A N 1
ATOM 2024 C CA . ALA A 1 263 ? -1.477 -10.242 -18.531 1 87.69 263 ALA A CA 1
ATOM 2025 C C . ALA A 1 263 ? -0.726 -9.094 -19.188 1 87.69 263 ALA A C 1
ATOM 2027 O O . ALA A 1 263 ? -0.56 -9.07 -20.422 1 87.69 263 ALA A O 1
ATOM 2028 N N . LEU A 1 264 ? -0.413 -8.156 -18.422 1 92.06 264 LEU A N 1
ATOM 2029 C CA . LEU A 1 264 ? 0.406 -7.047 -18.906 1 92.06 264 LEU A CA 1
ATOM 2030 C C . LEU A 1 264 ? 1.891 -7.371 -18.766 1 92.06 264 LEU A C 1
ATOM 2032 O O . LEU A 1 264 ? 2.338 -7.832 -17.703 1 92.06 264 LEU A O 1
ATOM 2036 N N . PRO A 1 265 ? 2.566 -7.152 -19.797 1 93.75 265 PRO A N 1
ATOM 2037 C CA . PRO A 1 265 ? 4.004 -7.422 -19.734 1 93.75 265 PRO A CA 1
ATOM 2038 C C . PRO A 1 265 ? 4.793 -6.273 -19.109 1 93.75 265 PRO A C 1
ATOM 2040 O O . PRO A 1 265 ? 5.602 -5.633 -19.797 1 93.75 265 PRO A O 1
ATOM 2043 N N . GLY A 1 266 ? 4.637 -6.086 -17.891 1 93.19 266 GLY A N 1
ATOM 2044 C CA . GLY A 1 266 ? 5.32 -5.023 -17.172 1 93.19 266 GLY A CA 1
ATOM 2045 C C . GLY A 1 266 ? 6.445 -5.527 -16.281 1 93.19 266 GLY A C 1
ATOM 2046 O O . GLY A 1 266 ? 6.781 -6.715 -16.312 1 93.19 266 GLY A O 1
ATOM 2047 N N . LEU A 1 267 ? 7.059 -4.602 -15.609 1 91.06 267 LEU A N 1
ATOM 2048 C CA . LEU A 1 267 ? 8.164 -4.926 -14.719 1 91.06 267 LEU A CA 1
ATOM 2049 C C . LEU A 1 267 ? 7.684 -5.738 -13.516 1 91.06 267 LEU A C 1
ATOM 2051 O O . LEU A 1 267 ? 8.406 -6.594 -13.008 1 91.06 267 LEU A O 1
ATOM 2055 N N . GLY A 1 268 ? 6.539 -5.434 -13.078 1 86.31 268 GLY A N 1
ATOM 2056 C CA . GLY A 1 268 ? 5.984 -6.176 -11.961 1 86.31 268 GLY A CA 1
ATOM 2057 C C . GLY A 1 268 ? 5.809 -7.652 -12.25 1 86.31 268 GLY A C 1
ATOM 2058 O O . GLY A 1 268 ? 6.254 -8.5 -11.469 1 86.31 268 GLY A O 1
ATOM 2059 N N . SER A 1 269 ? 5.164 -7.965 -13.305 1 88.88 269 SER A N 1
ATOM 2060 C CA . SER A 1 269 ? 4.988 -9.359 -13.688 1 88.88 269 SER A CA 1
ATOM 2061 C C . SER A 1 269 ? 6.328 -10.031 -13.977 1 88.88 269 SER A C 1
ATOM 2063 O O . SER A 1 269 ? 6.5 -11.227 -13.711 1 88.88 269 SER A O 1
ATOM 2065 N N . LEU A 1 270 ? 7.254 -9.234 -14.484 1 90.12 270 LEU A N 1
ATOM 2066 C CA . LEU A 1 270 ? 8.594 -9.758 -14.734 1 90.12 270 LEU A CA 1
ATOM 2067 C C . LEU A 1 270 ? 9.258 -10.195 -13.43 1 90.12 270 LEU A C 1
ATOM 2069 O O . LEU A 1 270 ? 9.898 -11.25 -13.383 1 90.12 270 LEU A O 1
ATOM 2073 N N . ILE A 1 271 ? 9.164 -9.391 -12.461 1 83.69 271 ILE A N 1
ATOM 2074 C CA . ILE A 1 271 ? 9.766 -9.703 -11.172 1 83.69 271 ILE A CA 1
ATOM 2075 C C . ILE A 1 271 ? 9.141 -10.977 -10.609 1 83.69 271 ILE A C 1
ATOM 2077 O O . ILE A 1 271 ? 9.852 -11.875 -10.156 1 83.69 271 ILE A O 1
ATOM 2081 N N . PHE A 1 272 ? 7.879 -11.023 -10.711 1 75 272 PHE A N 1
ATOM 2082 C CA . PHE A 1 272 ? 7.172 -12.188 -10.18 1 75 272 PHE A CA 1
ATOM 2083 C C . PHE A 1 272 ? 7.598 -13.461 -10.898 1 75 272 PHE A C 1
ATOM 2085 O O . PHE A 1 272 ? 7.891 -14.469 -10.258 1 75 272 PHE A O 1
ATOM 2092 N N . GLU A 1 273 ? 7.629 -13.43 -12.133 1 82.5 273 GLU A N 1
ATOM 2093 C CA . GLU A 1 273 ? 8.023 -14.562 -12.961 1 82.5 273 GLU A CA 1
ATOM 2094 C C . GLU A 1 273 ? 9.469 -14.969 -12.695 1 82.5 273 GLU A C 1
ATOM 2096 O O . GLU A 1 273 ? 9.781 -16.156 -12.617 1 82.5 273 GLU A O 1
ATOM 2101 N N . SER A 1 274 ? 10.289 -13.961 -12.609 1 84.06 274 SER A N 1
ATOM 2102 C CA . SER A 1 274 ? 11.719 -14.219 -12.492 1 84.06 274 SER A CA 1
ATOM 2103 C C . SER A 1 274 ? 12.078 -14.727 -11.094 1 84.06 274 SER A C 1
ATOM 2105 O O . SER A 1 274 ? 13.016 -15.508 -10.93 1 84.06 274 SER A O 1
ATOM 2107 N N . VAL A 1 275 ? 11.391 -14.273 -10.156 1 72.06 275 VAL A N 1
ATOM 2108 C CA . VAL A 1 275 ? 11.602 -14.773 -8.805 1 72.06 275 VAL A CA 1
ATOM 2109 C C . VAL A 1 275 ? 11.242 -16.266 -8.742 1 72.06 275 VAL A C 1
ATOM 2111 O O . VAL A 1 275 ? 11.969 -17.062 -8.141 1 72.06 275 VAL A O 1
ATOM 2114 N N . LEU A 1 276 ? 10.117 -16.578 -9.336 1 69.81 276 LEU A N 1
ATOM 2115 C CA . LEU A 1 276 ? 9.68 -17.969 -9.352 1 69.81 276 LEU A CA 1
ATOM 2116 C C . LEU A 1 276 ? 10.656 -18.844 -10.133 1 69.81 276 LEU A C 1
ATOM 2118 O O . LEU A 1 276 ? 10.891 -20 -9.766 1 69.81 276 LEU A O 1
ATOM 2122 N N . ALA A 1 277 ? 11.211 -18.25 -11.141 1 74.88 277 ALA A N 1
ATOM 2123 C CA . ALA A 1 277 ? 12.148 -18.984 -12 1 74.88 277 ALA A CA 1
ATOM 2124 C C . ALA A 1 277 ? 13.57 -18.891 -11.453 1 74.88 277 ALA A C 1
ATOM 2126 O O . ALA A 1 277 ? 14.492 -19.484 -12.008 1 74.88 277 ALA A O 1
ATOM 2127 N N . ARG A 1 278 ? 13.719 -18.031 -10.438 1 71.75 278 ARG A N 1
ATOM 2128 C CA . ARG A 1 278 ? 15.023 -17.812 -9.812 1 71.75 278 ARG A CA 1
ATOM 2129 C C . ARG A 1 278 ? 16.016 -17.25 -10.82 1 71.75 278 ARG A C 1
ATOM 2131 O O . ARG A 1 278 ? 17.172 -17.703 -10.875 1 71.75 278 ARG A O 1
ATOM 2138 N N . ASP A 1 279 ? 15.547 -16.547 -11.75 1 80.38 279 ASP A N 1
ATOM 2139 C CA . ASP A 1 279 ? 16.406 -15.812 -12.664 1 80.38 279 ASP A CA 1
ATOM 2140 C C . ASP A 1 279 ? 16.969 -14.562 -12 1 80.38 279 ASP A C 1
ATOM 2142 O O . ASP A 1 279 ? 16.484 -13.453 -12.227 1 80.38 279 ASP A O 1
ATOM 2146 N N . TYR A 1 280 ? 18.031 -14.656 -11.406 1 74.12 280 TYR A N 1
ATOM 2147 C CA . TYR A 1 280 ? 18.547 -13.656 -10.477 1 74.12 280 TYR A CA 1
ATOM 2148 C C . TYR A 1 280 ? 18.953 -12.383 -11.211 1 74.12 280 TYR A C 1
ATOM 2150 O O . TYR A 1 280 ? 18.672 -11.281 -10.742 1 74.12 280 TYR A O 1
ATOM 2158 N N . PRO A 1 281 ? 19.594 -12.516 -12.344 1 80.62 281 PRO A N 1
ATOM 2159 C CA . PRO A 1 281 ? 19.953 -11.273 -13.031 1 80.62 281 PRO A CA 1
ATOM 2160 C C . PRO A 1 281 ? 18.75 -10.414 -13.375 1 80.62 281 PRO A C 1
ATOM 2162 O O . PRO A 1 281 ? 18.812 -9.188 -13.273 1 80.62 281 PRO A O 1
ATOM 2165 N N . ILE A 1 282 ? 17.656 -11.055 -13.711 1 86.06 282 ILE A N 1
ATOM 2166 C CA . ILE A 1 282 ? 16.469 -10.297 -14.047 1 86.06 282 ILE A CA 1
ATOM 2167 C C . ILE A 1 282 ? 15.859 -9.688 -12.781 1 86.06 282 ILE A C 1
ATOM 2169 O O . ILE A 1 282 ? 15.484 -8.516 -12.766 1 86.06 282 ILE A O 1
ATOM 2173 N N . VAL A 1 283 ? 15.82 -10.477 -11.758 1 79.56 283 VAL A N 1
ATOM 2174 C CA . VAL A 1 283 ? 15.227 -10.016 -10.5 1 79.56 283 VAL A CA 1
ATOM 2175 C C . VAL A 1 283 ? 16 -8.812 -9.969 1 79.56 283 VAL A C 1
ATOM 2177 O O . VAL A 1 283 ? 15.414 -7.797 -9.609 1 79.56 283 VAL A O 1
ATOM 2180 N N . GLN A 1 284 ? 17.266 -8.945 -9.984 1 77.25 284 GLN A N 1
ATOM 2181 C CA . GLN A 1 284 ? 18.109 -7.891 -9.453 1 77.25 284 GLN A CA 1
ATOM 2182 C C . GLN A 1 284 ? 17.953 -6.598 -10.25 1 77.25 284 GLN A C 1
ATOM 2184 O O . GLN A 1 284 ? 17.844 -5.516 -9.672 1 77.25 284 GLN A O 1
ATOM 2189 N N . SER A 1 285 ? 17.953 -6.762 -11.484 1 85.38 285 SER A N 1
ATOM 2190 C CA . SER A 1 285 ? 17.859 -5.59 -12.344 1 85.38 285 SER A CA 1
ATOM 2191 C C . SER A 1 285 ? 16.469 -4.949 -12.266 1 85.38 285 SER A C 1
ATOM 2193 O O . SER A 1 285 ? 16.359 -3.725 -12.219 1 85.38 285 SER A O 1
ATOM 2195 N N . ALA A 1 286 ? 15.477 -5.816 -12.242 1 86.75 286 ALA A N 1
ATOM 2196 C CA . ALA A 1 286 ? 14.117 -5.297 -12.211 1 86.75 286 ALA A CA 1
ATOM 2197 C C . ALA A 1 286 ? 13.836 -4.57 -10.898 1 86.75 286 ALA A C 1
ATOM 2199 O O . ALA A 1 286 ? 13.188 -3.523 -10.883 1 86.75 286 ALA A O 1
ATOM 2200 N N . VAL A 1 287 ? 14.344 -5.07 -9.852 1 80.31 287 VAL A N 1
ATOM 2201 C CA . VAL A 1 287 ? 14.148 -4.465 -8.539 1 80.31 287 VAL A CA 1
ATOM 2202 C C . VAL A 1 287 ? 14.898 -3.137 -8.461 1 80.31 287 VAL A C 1
ATOM 2204 O O . VAL A 1 287 ? 14.406 -2.17 -7.883 1 80.31 287 VAL A O 1
ATOM 2207 N N . LEU A 1 288 ? 16.016 -3.133 -9.023 1 81.69 288 LEU A N 1
ATOM 2208 C CA . LEU A 1 288 ? 16.797 -1.901 -9.062 1 81.69 288 LEU A CA 1
ATOM 2209 C C . LEU A 1 288 ? 16.062 -0.818 -9.852 1 81.69 288 LEU A C 1
ATOM 2211 O O . LEU A 1 288 ? 16.047 0.346 -9.445 1 81.69 288 LEU A O 1
ATOM 2215 N N . VAL A 1 289 ? 15.594 -1.248 -10.93 1 85.44 289 VAL A N 1
ATOM 2216 C CA . VAL A 1 289 ? 14.867 -0.293 -11.766 1 85.44 289 VAL A CA 1
ATOM 2217 C C . VAL A 1 289 ? 13.609 0.176 -11.039 1 85.44 289 VAL A C 1
ATOM 2219 O O . VAL A 1 289 ? 13.234 1.348 -11.125 1 85.44 289 VAL A O 1
ATOM 2222 N N . PHE A 1 290 ? 13.016 -0.703 -10.32 1 80.38 290 PHE A N 1
ATOM 2223 C CA . PHE A 1 290 ? 11.867 -0.344 -9.508 1 80.38 290 PHE A CA 1
ATOM 2224 C C . PHE A 1 290 ? 12.25 0.683 -8.445 1 80.38 290 PHE A C 1
ATOM 2226 O O . PHE A 1 290 ? 11.531 1.661 -8.234 1 80.38 290 PHE A O 1
ATOM 2233 N N . GLY A 1 291 ? 13.305 0.41 -7.809 1 78.81 291 GLY A N 1
ATOM 2234 C CA . GLY A 1 291 ? 13.805 1.361 -6.828 1 78.81 291 GLY A CA 1
ATOM 2235 C C . GLY A 1 291 ? 14.125 2.719 -7.422 1 78.81 291 GLY A C 1
ATOM 2236 O O . GLY A 1 291 ? 13.82 3.752 -6.824 1 78.81 291 GLY A O 1
ATOM 2237 N N . ALA A 1 292 ? 14.695 2.705 -8.57 1 82 292 ALA A N 1
ATOM 2238 C CA . ALA A 1 292 ? 15.023 3.947 -9.266 1 82 292 ALA A CA 1
ATOM 2239 C C . ALA A 1 292 ? 13.758 4.734 -9.609 1 82 292 ALA A C 1
ATOM 2241 O O . ALA A 1 292 ? 13.75 5.965 -9.516 1 82 292 ALA A O 1
ATOM 2242 N N . MET A 1 293 ? 12.742 4.031 -10.023 1 80.44 293 MET A N 1
ATOM 2243 C CA . MET A 1 293 ? 11.469 4.676 -10.32 1 80.44 293 MET A CA 1
ATOM 2244 C C . MET A 1 293 ? 10.883 5.328 -9.078 1 80.44 293 MET A C 1
ATOM 2246 O O . MET A 1 293 ? 10.359 6.441 -9.141 1 80.44 293 MET A O 1
ATOM 2250 N N . PHE A 1 294 ? 10.992 4.672 -8.008 1 77.81 294 PHE A N 1
ATOM 2251 C CA . PHE A 1 294 ? 10.5 5.227 -6.75 1 77.81 294 PHE A CA 1
ATOM 2252 C C . PHE A 1 294 ? 11.242 6.504 -6.387 1 77.81 294 PHE A C 1
ATOM 2254 O O . PHE A 1 294 ? 10.633 7.488 -5.969 1 77.81 294 PHE A O 1
ATOM 2261 N N . LEU A 1 295 ? 12.516 6.449 -6.586 1 78.5 295 LEU A N 1
ATOM 2262 C CA . LEU A 1 295 ? 13.344 7.613 -6.277 1 78.5 295 LEU A CA 1
ATOM 2263 C C . LEU A 1 295 ? 13 8.781 -7.191 1 78.5 295 LEU A C 1
ATOM 2265 O O . LEU A 1 295 ? 13 9.938 -6.754 1 78.5 295 LEU A O 1
ATOM 2269 N N . LEU A 1 296 ? 12.766 8.445 -8.391 1 79.81 296 LEU A N 1
ATOM 2270 C CA . LEU A 1 296 ? 12.414 9.492 -9.344 1 79.81 296 LEU A CA 1
ATOM 2271 C C . LEU A 1 296 ? 11.086 10.141 -8.969 1 79.81 296 LEU A C 1
ATOM 2273 O O . LEU A 1 296 ? 10.945 11.367 -9.055 1 79.81 296 LEU A O 1
ATOM 2277 N N . VAL A 1 297 ? 10.141 9.422 -8.586 1 75.62 297 VAL A N 1
ATOM 2278 C CA . VAL A 1 297 ? 8.836 9.961 -8.203 1 75.62 297 VAL A CA 1
ATOM 2279 C C . VAL A 1 297 ? 8.977 10.789 -6.926 1 75.62 297 VAL A C 1
ATOM 2281 O O . VAL A 1 297 ? 8.359 11.844 -6.793 1 75.62 297 VAL A O 1
ATOM 2284 N N . ASN A 1 298 ? 9.781 10.297 -6.02 1 75.19 298 ASN A N 1
ATOM 2285 C CA . ASN A 1 298 ? 10 11.055 -4.793 1 75.19 298 ASN A CA 1
ATOM 2286 C C . ASN A 1 298 ? 10.719 12.375 -5.062 1 75.19 298 ASN A C 1
ATOM 2288 O O . ASN A 1 298 ? 10.492 13.359 -4.363 1 75.19 298 ASN A O 1
ATOM 2292 N N . LEU A 1 299 ? 11.547 12.266 -6.012 1 78.69 299 LEU A N 1
ATOM 2293 C CA . LEU A 1 299 ? 12.188 13.516 -6.418 1 78.69 299 LEU A CA 1
ATOM 2294 C C . LEU A 1 299 ? 11.156 14.508 -6.949 1 78.69 299 LEU A C 1
ATOM 2296 O O . LEU A 1 299 ? 11.234 15.703 -6.672 1 78.69 299 LEU A O 1
ATOM 2300 N N . ILE A 1 300 ? 10.234 14.008 -7.66 1 79.44 300 ILE A N 1
ATOM 2301 C CA . ILE A 1 300 ? 9.164 14.844 -8.188 1 79.44 300 ILE A CA 1
ATOM 2302 C C . ILE A 1 300 ? 8.328 15.398 -7.035 1 79.44 300 ILE A C 1
ATOM 2304 O O . ILE A 1 300 ? 7.98 16.578 -7.027 1 79.44 300 ILE A O 1
ATOM 2308 N N . VAL A 1 301 ? 8.078 14.57 -6.078 1 74.44 301 VAL A N 1
ATOM 2309 C CA . VAL A 1 301 ? 7.309 14.969 -4.906 1 74.44 301 VAL A CA 1
ATOM 2310 C C . VAL A 1 301 ? 8.07 16.047 -4.129 1 74.44 301 VAL A C 1
ATOM 2312 O O . VAL A 1 301 ? 7.48 17.016 -3.67 1 74.44 301 VAL A O 1
ATOM 2315 N N . ASP A 1 302 ? 9.312 15.859 -3.996 1 74.12 302 ASP A N 1
ATOM 2316 C CA . ASP A 1 302 ? 10.141 16.844 -3.303 1 74.12 302 ASP A CA 1
ATOM 2317 C C . ASP A 1 302 ? 10.133 18.188 -4.035 1 74.12 302 ASP A C 1
ATOM 2319 O O . ASP A 1 302 ? 10.102 19.234 -3.402 1 74.12 302 ASP A O 1
ATOM 2323 N N . VAL A 1 303 ? 10.188 18.094 -5.285 1 76.44 303 VAL A N 1
ATOM 2324 C CA . VAL A 1 303 ? 10.148 19.312 -6.082 1 76.44 303 VAL A CA 1
ATOM 2325 C C . VAL A 1 303 ? 8.789 19.984 -5.926 1 76.44 303 VAL A C 1
ATOM 2327 O O . VAL A 1 303 ? 8.703 21.219 -5.852 1 76.44 303 VAL A O 1
ATOM 2330 N N . MET A 1 304 ? 7.785 19.219 -5.84 1 77.25 304 MET A N 1
ATOM 2331 C CA . MET A 1 304 ? 6.434 19.75 -5.652 1 77.25 304 MET A CA 1
ATOM 2332 C C . MET A 1 304 ? 6.301 20.438 -4.297 1 77.25 304 MET A C 1
ATOM 2334 O O . MET A 1 304 ? 5.621 21.453 -4.18 1 77.25 304 MET A O 1
ATOM 2338 N N . TYR A 1 305 ? 6.949 19.828 -3.326 1 72.31 305 TYR A N 1
ATOM 2339 C CA . TYR A 1 305 ? 6.996 20.469 -2.016 1 72.31 305 TYR A CA 1
ATOM 2340 C C . TYR A 1 305 ? 7.547 21.875 -2.123 1 72.31 305 TYR A C 1
ATOM 2342 O O . TYR A 1 305 ? 7.008 22.812 -1.519 1 72.31 305 TYR A O 1
ATOM 2350 N N . GLY A 1 306 ? 8.672 21.938 -2.838 1 71.44 306 GLY A N 1
ATOM 2351 C CA . GLY A 1 306 ? 9.312 23.234 -2.988 1 71.44 306 GLY A CA 1
ATOM 2352 C C . GLY A 1 306 ? 8.422 24.281 -3.641 1 71.44 306 GLY A C 1
ATOM 2353 O O . GLY A 1 306 ? 8.523 25.469 -3.334 1 71.44 306 GLY A O 1
ATOM 2354 N N . TRP A 1 307 ? 7.586 23.766 -4.477 1 72.94 307 TRP A N 1
ATOM 2355 C CA . TRP A 1 307 ? 6.672 24.688 -5.164 1 72.94 307 TRP A CA 1
ATOM 2356 C C . TRP A 1 307 ? 5.535 25.109 -4.246 1 72.94 307 TRP A C 1
ATOM 2358 O O . TRP A 1 307 ? 5.066 26.25 -4.316 1 72.94 307 TRP A O 1
ATOM 2368 N N . VAL A 1 308 ? 5.113 24.297 -3.385 1 72.81 308 VAL A N 1
ATOM 2369 C CA . VAL A 1 308 ? 3.973 24.562 -2.512 1 72.81 308 VAL A CA 1
ATOM 2370 C C . VAL A 1 308 ? 4.434 25.344 -1.287 1 72.81 308 VAL A C 1
ATOM 2372 O O . VAL A 1 308 ? 3.746 26.266 -0.839 1 72.81 308 VAL A O 1
ATOM 2375 N N . ASP A 1 309 ? 5.48 24.906 -0.715 1 67.56 309 ASP A N 1
ATOM 2376 C CA . ASP A 1 309 ? 6.027 25.609 0.433 1 67.56 309 ASP A CA 1
ATOM 2377 C C . ASP A 1 309 ? 7.496 25.969 0.211 1 67.56 309 ASP A C 1
ATOM 2379 O O . ASP A 1 309 ? 8.383 25.156 0.459 1 67.56 309 ASP A O 1
ATOM 2383 N N . PRO A 1 310 ? 7.637 27.172 -0.332 1 61.88 310 PRO A N 1
ATOM 2384 C CA . PRO A 1 310 ? 9 27.594 -0.65 1 61.88 310 PRO A CA 1
ATOM 2385 C C . PRO A 1 310 ? 9.938 27.531 0.554 1 61.88 310 PRO A C 1
ATOM 2387 O O . PRO A 1 310 ? 11.156 27.562 0.392 1 61.88 310 PRO A O 1
ATOM 2390 N N . ARG A 1 311 ? 9.328 27.484 1.666 1 58.12 311 ARG A N 1
ATOM 2391 C CA . ARG A 1 311 ? 10.195 27.438 2.844 1 58.12 311 ARG A CA 1
ATOM 2392 C C . ARG A 1 311 ? 10.922 26.094 2.932 1 58.12 311 ARG A C 1
ATOM 2394 O O . ARG A 1 311 ? 11.938 25.984 3.619 1 58.12 311 ARG A O 1
ATOM 2401 N N . ILE A 1 312 ? 10.359 25.188 2.256 1 57.38 312 ILE A N 1
ATOM 2402 C CA . ILE A 1 312 ? 10.93 23.844 2.281 1 57.38 312 ILE A CA 1
ATOM 2403 C C . ILE A 1 312 ? 12.125 23.781 1.332 1 57.38 312 ILE A C 1
ATOM 2405 O O . ILE A 1 312 ? 13.008 22.938 1.493 1 57.38 312 ILE A O 1
ATOM 2409 N N . ARG A 1 313 ? 12.234 24.766 0.206 1 52.22 313 ARG A N 1
ATOM 2410 C CA . ARG A 1 313 ? 13.328 24.828 -0.762 1 52.22 313 ARG A CA 1
ATOM 2411 C C . ARG A 1 313 ? 14.656 25.078 -0.068 1 52.22 313 ARG A C 1
ATOM 2413 O O . ARG A 1 313 ? 15.711 24.688 -0.578 1 52.22 313 ARG A O 1
ATOM 2420 N N . THR A 1 314 ? 14.656 26.047 0.65 1 44.72 314 THR A N 1
ATOM 2421 C CA . THR A 1 314 ? 15.891 26.656 1.131 1 44.72 314 THR A CA 1
ATOM 2422 C C . THR A 1 314 ? 16.703 25.656 1.95 1 44.72 314 THR A C 1
ATOM 2424 O O . THR A 1 314 ? 17.875 25.906 2.266 1 44.72 314 THR A O 1
ATOM 2427 N N . LYS A 1 315 ? 15.977 24.703 2.521 1 42.84 315 LYS A N 1
ATOM 2428 C CA . LYS A 1 315 ? 16.781 24 3.52 1 42.84 315 LYS A CA 1
ATOM 2429 C C . LYS A 1 315 ? 17.219 22.625 3.021 1 42.84 315 LYS A C 1
ATOM 2431 O O . LYS A 1 315 ? 16.422 21.906 2.412 1 42.84 315 LYS A O 1
ATOM 2436 N N . MET B 1 1 ? -18.656 10.266 22.422 1 77.06 1 MET B N 1
ATOM 2437 C CA . MET B 1 1 ? -17.797 9.156 22 1 77.06 1 MET B CA 1
ATOM 2438 C C . MET B 1 1 ? -18.641 7.953 21.594 1 77.06 1 MET B C 1
ATOM 2440 O O . MET B 1 1 ? -18.438 7.379 20.516 1 77.06 1 MET B O 1
ATOM 2444 N N . VAL B 1 2 ? -19.703 7.691 22.438 1 79.38 2 VAL B N 1
ATOM 2445 C CA . VAL B 1 2 ? -20.531 6.527 22.141 1 79.38 2 VAL B CA 1
ATOM 2446 C C . VAL B 1 2 ? -21.312 6.766 20.859 1 79.38 2 VAL B C 1
ATOM 2448 O O . VAL B 1 2 ? -21.375 5.895 19.984 1 79.38 2 VAL B O 1
ATOM 2451 N N . GLU B 1 3 ? -21.844 7.941 20.781 1 77.94 3 GLU B N 1
ATOM 2452 C CA . GLU B 1 3 ? -22.578 8.273 19.562 1 77.94 3 GLU B CA 1
ATOM 2453 C C . GLU B 1 3 ? -21.656 8.25 18.344 1 77.94 3 GLU B C 1
ATOM 2455 O O . GLU B 1 3 ? -22.062 7.809 17.266 1 77.94 3 GLU B O 1
ATOM 2460 N N . TYR B 1 4 ? -20.531 8.695 18.641 1 75.44 4 TYR B N 1
ATOM 2461 C CA . TYR B 1 4 ? -19.531 8.703 17.578 1 75.44 4 TYR B CA 1
ATOM 2462 C C . TYR B 1 4 ? -19.188 7.289 17.125 1 75.44 4 TYR B C 1
ATOM 2464 O O . TYR B 1 4 ? -19.172 7 15.93 1 75.44 4 TYR B O 1
ATOM 2472 N N . ILE B 1 5 ? -19.078 6.422 18.016 1 79.62 5 ILE B N 1
ATOM 2473 C CA . ILE B 1 5 ? -18.719 5.035 17.734 1 79.62 5 ILE B CA 1
ATOM 2474 C C . ILE B 1 5 ? -19.891 4.332 17.031 1 79.62 5 ILE B C 1
ATOM 2476 O O . ILE B 1 5 ? -19.672 3.58 16.078 1 79.62 5 ILE B O 1
ATOM 2480 N N . ILE B 1 6 ? -21.094 4.641 17.484 1 82.31 6 ILE B N 1
ATOM 2481 C CA . ILE B 1 6 ? -22.266 4.012 16.906 1 82.31 6 ILE B CA 1
ATOM 2482 C C . ILE B 1 6 ? -22.438 4.461 15.453 1 82.31 6 ILE B C 1
ATOM 2484 O O . ILE B 1 6 ? -22.719 3.646 14.57 1 82.31 6 ILE B O 1
ATOM 2488 N N . ARG B 1 7 ? -22.203 5.672 15.289 1 76.31 7 ARG B N 1
ATOM 2489 C CA . ARG B 1 7 ? -22.312 6.203 13.938 1 76.31 7 ARG B CA 1
ATOM 2490 C C . ARG B 1 7 ? -21.281 5.574 13.008 1 76.31 7 ARG B C 1
ATOM 2492 O O . ARG B 1 7 ? -21.578 5.258 11.859 1 76.31 7 ARG B O 1
ATOM 2499 N N . ARG B 1 8 ? -20.172 5.402 13.586 1 74.69 8 ARG B N 1
ATOM 2500 C CA . ARG B 1 8 ? -19.109 4.797 12.789 1 74.69 8 ARG B CA 1
ATOM 2501 C C . ARG B 1 8 ? -19.391 3.326 12.516 1 74.69 8 ARG B C 1
ATOM 2503 O O . ARG B 1 8 ? -19.078 2.816 11.438 1 74.69 8 ARG B O 1
ATOM 2510 N N . LEU B 1 9 ? -19.953 2.705 13.453 1 81.12 9 LEU B N 1
ATOM 2511 C CA . LEU B 1 9 ? -20.297 1.295 13.289 1 81.12 9 LEU B CA 1
ATOM 2512 C C . LEU B 1 9 ? -21.391 1.113 12.25 1 81.12 9 LEU B C 1
ATOM 2514 O O . LEU B 1 9 ? -21.328 0.186 11.438 1 81.12 9 LEU B O 1
ATOM 2518 N N . VAL B 1 10 ? -22.328 1.961 12.289 1 79.69 10 VAL B N 1
ATOM 2519 C CA . VAL B 1 10 ? -23.422 1.895 11.32 1 79.69 10 VAL B CA 1
ATOM 2520 C C . VAL B 1 10 ? -22.875 2.129 9.914 1 79.69 10 VAL B C 1
ATOM 2522 O O . VAL B 1 10 ? -23.25 1.427 8.977 1 79.69 10 VAL B O 1
ATOM 2525 N N . PHE B 1 11 ? -21.984 2.984 9.875 1 75.5 11 PHE B N 1
ATOM 2526 C CA . PHE B 1 11 ? -21.359 3.266 8.586 1 75.5 11 PHE B CA 1
ATOM 2527 C C . PHE B 1 11 ? -20.562 2.062 8.102 1 75.5 11 PHE B C 1
ATOM 2529 O O . PHE B 1 11 ? -20.594 1.729 6.914 1 75.5 11 PHE B O 1
ATOM 2536 N N . GLY B 1 12 ? -19.875 1.518 8.969 1 78.25 12 GLY B N 1
ATOM 2537 C CA . GLY B 1 12 ? -19.109 0.329 8.633 1 78.25 12 GLY B CA 1
ATOM 2538 C C . GLY B 1 12 ? -19.969 -0.822 8.148 1 78.25 12 GLY B C 1
ATOM 2539 O O . GLY B 1 12 ? -19.625 -1.495 7.172 1 78.25 12 GLY B O 1
ATOM 2540 N N . ILE B 1 13 ? -21.031 -0.971 8.828 1 77.69 13 ILE B N 1
ATOM 2541 C CA . ILE B 1 13 ? -21.969 -2.033 8.461 1 77.69 13 ILE B CA 1
ATOM 2542 C C . ILE B 1 13 ? -22.531 -1.768 7.062 1 77.69 13 ILE B C 1
ATOM 2544 O O . ILE B 1 13 ? -22.688 -2.695 6.262 1 77.69 13 ILE B O 1
ATOM 2548 N N . PHE B 1 14 ? -22.766 -0.575 6.812 1 77.88 14 PHE B N 1
ATOM 2549 C CA . PHE B 1 14 ? -23.281 -0.196 5.5 1 77.88 14 PHE B CA 1
ATOM 2550 C C . PHE B 1 14 ? -22.25 -0.486 4.418 1 77.88 14 PHE B C 1
ATOM 2552 O O . PHE B 1 14 ? -22.594 -0.979 3.34 1 77.88 14 PHE B O 1
ATOM 2559 N N . VAL B 1 15 ? -21.094 -0.189 4.746 1 76.25 15 VAL B N 1
ATOM 2560 C CA . VAL B 1 15 ? -20.016 -0.438 3.795 1 76.25 15 VAL B CA 1
ATOM 2561 C C . VAL B 1 15 ? -19.891 -1.938 3.537 1 76.25 15 VAL B C 1
ATOM 2563 O O . VAL B 1 15 ? -19.734 -2.365 2.391 1 76.25 15 VAL B O 1
ATOM 2566 N N . LEU B 1 16 ? -19.938 -2.689 4.551 1 78.81 16 LEU B N 1
ATOM 2567 C CA . LEU B 1 16 ? -19.859 -4.141 4.418 1 78.81 16 LEU B CA 1
ATOM 2568 C C . LEU B 1 16 ? -21 -4.672 3.574 1 78.81 16 LEU B C 1
ATOM 2570 O O . LEU B 1 16 ? -20.828 -5.617 2.801 1 78.81 16 LEU B O 1
ATOM 2574 N N . PHE B 1 17 ? -22.094 -4.039 3.773 1 76.25 17 PHE B N 1
ATOM 2575 C CA . PHE B 1 17 ? -23.266 -4.438 3 1 76.25 17 PHE B CA 1
ATOM 2576 C C . PHE B 1 17 ? -23.047 -4.156 1.517 1 76.25 17 PHE B C 1
ATOM 2578 O O . PHE B 1 17 ? -23.359 -4.996 0.669 1 76.25 17 PHE B O 1
ATOM 2585 N N . ILE B 1 18 ? -22.562 -3.061 1.251 1 73.44 18 ILE B N 1
ATOM 2586 C CA . ILE B 1 18 ? -22.312 -2.682 -0.136 1 73.44 18 ILE B CA 1
ATOM 2587 C C . ILE B 1 18 ? -21.266 -3.615 -0.747 1 73.44 18 ILE B C 1
ATOM 2589 O O . ILE B 1 18 ? -21.406 -4.047 -1.895 1 73.44 18 ILE B O 1
ATOM 2593 N N . MET B 1 19 ? -20.312 -3.895 0.032 1 72.56 19 MET B N 1
ATOM 2594 C CA . MET B 1 19 ? -19.266 -4.809 -0.436 1 72.56 19 MET B CA 1
ATOM 2595 C C . MET B 1 19 ? -19.844 -6.191 -0.717 1 72.56 19 MET B C 1
ATOM 2597 O O . MET B 1 19 ? -19.516 -6.809 -1.732 1 72.56 19 MET B O 1
ATOM 2601 N N . THR B 1 20 ? -20.609 -6.594 0.17 1 72.19 20 THR B N 1
ATOM 2602 C CA . THR B 1 20 ? -21.25 -7.898 0.026 1 72.19 20 THR B CA 1
ATOM 2603 C C . THR B 1 20 ? -22.141 -7.934 -1.219 1 72.19 20 THR B C 1
ATOM 2605 O O . THR B 1 20 ? -22.094 -8.898 -1.986 1 72.19 20 THR B O 1
ATOM 2608 N N . ALA B 1 21 ? -22.906 -6.918 -1.309 1 72.12 21 ALA B N 1
ATOM 2609 C CA . ALA B 1 21 ? -23.797 -6.832 -2.469 1 72.12 21 ALA B CA 1
ATOM 2610 C C . ALA B 1 21 ? -22.984 -6.836 -3.77 1 72.12 21 ALA B C 1
ATOM 2612 O O . ALA B 1 21 ? -23.344 -7.527 -4.723 1 72.12 21 ALA B O 1
ATOM 2613 N N . PHE B 1 22 ? -21.969 -6.133 -3.703 1 70.06 22 PHE B N 1
ATOM 2614 C CA . PHE B 1 22 ? -21.141 -6.031 -4.898 1 70.06 22 PHE B CA 1
ATOM 2615 C C . PHE B 1 22 ? -20.516 -7.379 -5.238 1 70.06 22 PHE B C 1
ATOM 2617 O O . PHE B 1 22 ? -20.531 -7.797 -6.398 1 70.06 22 PHE B O 1
ATOM 2624 N N . ILE B 1 23 ? -20.031 -8.031 -4.281 1 68.19 23 ILE B N 1
ATOM 2625 C CA . ILE B 1 23 ? -19.375 -9.32 -4.469 1 68.19 23 ILE B CA 1
ATOM 2626 C C . ILE B 1 23 ? -20.391 -10.352 -4.969 1 68.19 23 ILE B C 1
ATOM 2628 O O . ILE B 1 23 ? -20.078 -11.156 -5.848 1 68.19 23 ILE B O 1
ATOM 2632 N N . PHE B 1 24 ? -21.531 -10.281 -4.418 1 67.25 24 PHE B N 1
ATOM 2633 C CA . PHE B 1 24 ? -22.594 -11.203 -4.797 1 67.25 24 PHE B CA 1
ATOM 2634 C C . PHE B 1 24 ? -23 -10.984 -6.246 1 67.25 24 PHE B C 1
ATOM 2636 O O . PHE B 1 24 ? -23.172 -11.945 -7 1 67.25 24 PHE B O 1
ATOM 2643 N N . ILE B 1 25 ? -23.172 -9.734 -6.582 1 67 25 ILE B N 1
ATOM 2644 C CA . ILE B 1 25 ? -23.609 -9.414 -7.938 1 67 25 ILE B CA 1
ATOM 2645 C C . ILE B 1 25 ? -22.547 -9.852 -8.938 1 67 25 ILE B C 1
ATOM 2647 O O . ILE B 1 25 ? -22.859 -10.43 -9.977 1 67 25 ILE B O 1
ATOM 2651 N N . VAL B 1 26 ? -21.375 -9.633 -8.617 1 64.19 26 VAL B N 1
ATOM 2652 C CA . VAL B 1 26 ? -20.281 -9.93 -9.531 1 64.19 26 VAL B CA 1
ATOM 2653 C C . VAL B 1 26 ? -20.141 -11.445 -9.68 1 64.19 26 VAL B C 1
ATOM 2655 O O . VAL B 1 26 ? -19.938 -11.945 -10.789 1 64.19 26 VAL B O 1
ATOM 2658 N N . MET B 1 27 ? -20.188 -12.078 -8.672 1 62 27 MET B N 1
ATOM 2659 C CA . MET B 1 27 ? -19.984 -13.531 -8.703 1 62 27 MET B CA 1
ATOM 2660 C C . MET B 1 27 ? -21.125 -14.219 -9.43 1 62 27 MET B C 1
ATOM 2662 O O . MET B 1 27 ? -20.938 -15.273 -10.047 1 62 27 MET B O 1
ATOM 2666 N N . ARG B 1 28 ? -22.219 -13.648 -9.3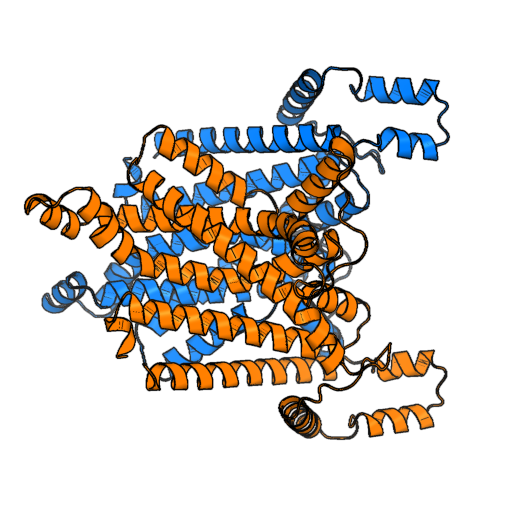67 1 60.78 28 ARG B N 1
ATOM 2667 C CA . ARG B 1 28 ? -23.359 -14.25 -10.047 1 60.78 28 ARG B CA 1
ATOM 2668 C C . ARG B 1 28 ? -23.422 -13.828 -11.516 1 60.78 28 ARG B C 1
ATOM 2670 O O . ARG B 1 28 ? -24.047 -14.5 -12.336 1 60.78 28 ARG B O 1
ATOM 2677 N N . ALA B 1 29 ? -22.891 -12.688 -11.711 1 56.91 29 ALA B N 1
ATOM 2678 C CA . ALA B 1 29 ? -22.828 -12.25 -13.102 1 56.91 29 ALA B CA 1
ATOM 2679 C C . ALA B 1 29 ? -21.797 -13.062 -13.891 1 56.91 29 ALA B C 1
ATOM 2681 O O . ALA B 1 29 ? -21.812 -13.055 -15.125 1 56.91 29 ALA B O 1
ATOM 2682 N N . VAL B 1 30 ? -20.75 -13.469 -13.367 1 51.69 30 VAL B N 1
ATOM 2683 C CA . VAL B 1 30 ? -19.766 -14.297 -14.031 1 51.69 30 VAL B CA 1
ATOM 2684 C C . VAL B 1 30 ? -20.422 -15.539 -14.617 1 51.69 30 VAL B C 1
ATOM 2686 O O . VAL B 1 30 ? -21 -16.344 -13.883 1 51.69 30 VAL B O 1
ATOM 2689 N N . PRO B 1 31 ? -20.75 -15.398 -15.922 1 43.53 31 PRO B N 1
ATOM 2690 C CA . PRO B 1 31 ? -21.266 -16.547 -16.688 1 43.53 31 PRO B CA 1
ATOM 2691 C C . PRO B 1 31 ? -20.328 -17.75 -16.641 1 43.53 31 PRO B C 1
ATOM 2693 O O . PRO B 1 31 ? -19.109 -17.594 -16.547 1 43.53 31 PRO B O 1
ATOM 2696 N N . GLY B 1 32 ? -20.656 -18.875 -16.047 1 46.69 32 GLY B N 1
ATOM 2697 C CA . GLY B 1 32 ? -20.031 -20.203 -15.977 1 46.69 32 GLY B CA 1
ATOM 2698 C C . GLY B 1 32 ? -20.062 -20.797 -14.586 1 46.69 32 GLY B C 1
ATOM 2699 O O . GLY B 1 32 ? -19.375 -20.328 -13.68 1 46.69 32 GLY B O 1
ATOM 2700 N N . ASP B 1 33 ? -21.188 -21.031 -14.375 1 45.16 33 ASP B N 1
ATOM 2701 C CA . ASP B 1 33 ? -21.562 -21.781 -13.172 1 45.16 33 ASP B CA 1
ATOM 2702 C C . ASP B 1 33 ? -20.438 -22.703 -12.727 1 45.16 33 ASP B C 1
ATOM 2704 O O . ASP B 1 33 ? -20.078 -23.641 -13.445 1 45.16 33 ASP B O 1
ATOM 2708 N N . VAL B 1 34 ? -19.453 -22.109 -12.203 1 46.84 34 VAL B N 1
ATOM 2709 C CA . VAL B 1 34 ? -18.531 -23.031 -11.578 1 46.84 34 VAL B CA 1
ATOM 2710 C C . VAL B 1 34 ? -19.25 -24.328 -11.234 1 46.84 34 VAL B C 1
ATOM 2712 O O . VAL B 1 34 ? -18.656 -25.422 -11.312 1 46.84 34 VAL B O 1
ATOM 2715 N N . VAL B 1 35 ? -20.469 -24.062 -10.898 1 48.91 35 VAL B N 1
ATOM 2716 C CA . VAL B 1 35 ? -21.25 -25.266 -10.688 1 48.91 35 VAL B CA 1
ATOM 2717 C C . VAL B 1 35 ? -21.328 -26.078 -11.984 1 48.91 35 VAL B C 1
ATOM 2719 O O . VAL B 1 35 ? -21.188 -27.297 -11.969 1 48.91 35 VAL B O 1
ATOM 2722 N N . THR B 1 36 ? -21.531 -25.266 -12.969 1 50.56 36 THR B N 1
ATOM 2723 C CA . THR B 1 36 ? -21.562 -26.047 -14.211 1 50.56 36 THR B CA 1
ATOM 2724 C C . THR B 1 36 ? -20.188 -26.625 -14.531 1 50.56 36 THR B C 1
ATOM 2726 O O . THR B 1 36 ? -20.078 -27.75 -15.008 1 50.56 36 THR B O 1
ATOM 2729 N N . LEU B 1 37 ? -19.234 -25.844 -14.266 1 47.59 37 LEU B N 1
ATOM 2730 C CA . LEU B 1 37 ? -17.906 -26.375 -14.508 1 47.59 37 LEU B CA 1
ATOM 2731 C C . LEU B 1 37 ? -17.578 -27.5 -13.531 1 47.59 37 LEU B C 1
ATOM 2733 O O . LEU B 1 37 ? -16.969 -28.5 -13.914 1 47.59 37 LEU B O 1
ATOM 2737 N N . GLN B 1 38 ? -17.859 -27.297 -12.312 1 48.53 38 GLN B N 1
ATOM 2738 C CA . GLN B 1 38 ? -17.688 -28.359 -11.336 1 48.53 38 GLN B CA 1
ATOM 2739 C C . GLN B 1 38 ? -18.578 -29.562 -11.672 1 48.53 38 GLN B C 1
ATOM 2741 O O . GLN B 1 38 ? -18.156 -30.719 -11.539 1 48.53 38 GLN B O 1
ATOM 2746 N N . LEU B 1 39 ? -19.766 -29.156 -12.008 1 50.47 39 LEU B N 1
ATOM 2747 C CA . LEU B 1 39 ? -20.688 -30.234 -12.344 1 50.47 39 LEU B CA 1
ATOM 2748 C C . LEU B 1 39 ? -20.312 -30.859 -13.688 1 50.47 39 LEU B C 1
ATOM 2750 O O . LEU B 1 39 ? -20.469 -32.062 -13.883 1 50.47 39 LEU B O 1
ATOM 2754 N N . ALA B 1 40 ? -19.922 -30.062 -14.508 1 49.06 40 ALA B N 1
ATOM 2755 C CA . ALA B 1 40 ? -19.5 -30.656 -15.766 1 49.06 40 ALA B CA 1
ATOM 2756 C C . ALA B 1 40 ? -18.297 -31.578 -15.547 1 49.06 40 ALA B C 1
ATOM 2758 O O . ALA B 1 40 ? -18.203 -32.656 -16.172 1 49.06 40 ALA B O 1
ATOM 2759 N N . ASN B 1 41 ? -17.469 -31.109 -14.68 1 45.88 41 ASN B N 1
ATOM 2760 C CA . ASN B 1 41 ? -16.328 -31.984 -14.445 1 45.88 41 ASN B CA 1
ATOM 2761 C C . ASN B 1 41 ? -16.688 -33.125 -13.484 1 45.88 41 ASN B C 1
ATOM 2763 O O . ASN B 1 41 ? -15.898 -34.031 -13.289 1 45.88 41 ASN B O 1
ATOM 2767 N N . SER B 1 42 ? -17.672 -32.906 -12.781 1 47.34 42 SER B N 1
ATOM 2768 C CA . SER B 1 42 ? -18.031 -33.969 -11.875 1 47.34 42 SER B CA 1
ATOM 2769 C C . SER B 1 42 ? -18.906 -35 -12.562 1 47.34 42 SER B C 1
ATOM 2771 O O . SER B 1 42 ? -19.297 -36 -11.953 1 47.34 42 SER B O 1
ATOM 2773 N N . GLY B 1 43 ? -19 -34.844 -13.859 1 52.25 43 GLY B N 1
ATOM 2774 C CA . GLY B 1 43 ? -19.797 -35.844 -14.57 1 52.25 43 GLY B CA 1
ATOM 2775 C C . GLY B 1 43 ? -21.266 -35.781 -14.25 1 52.25 43 GLY B C 1
ATOM 2776 O O . GLY B 1 43 ? -22.016 -36.75 -14.477 1 52.25 43 GLY B O 1
ATOM 2777 N N . ALA B 1 44 ? -21.719 -34.875 -13.555 1 54.31 44 ALA B N 1
ATOM 2778 C CA . ALA B 1 44 ? -23.109 -34.875 -13.125 1 54.31 44 ALA B CA 1
ATOM 2779 C C . ALA B 1 44 ? -24.047 -34.594 -14.305 1 54.31 44 ALA B C 1
ATOM 2781 O O . ALA B 1 44 ? -23.672 -33.906 -15.25 1 54.31 44 ALA B O 1
ATOM 2782 N N . THR B 1 45 ? -25.062 -35.406 -14.484 1 60.38 45 THR B N 1
ATOM 2783 C CA . THR B 1 45 ? -26.094 -35.344 -15.516 1 60.38 45 THR B CA 1
ATOM 2784 C C . THR B 1 45 ? -26.812 -33.969 -15.477 1 60.38 45 THR B C 1
ATOM 2786 O O . THR B 1 45 ? -26.844 -33.312 -14.438 1 60.38 45 THR B O 1
ATOM 2789 N N . PRO B 1 46 ? -27.234 -33.469 -16.531 1 61.84 46 PRO B N 1
ATOM 2790 C CA . PRO B 1 46 ? -27.969 -32.219 -16.609 1 61.84 46 PRO B CA 1
ATOM 2791 C C . PRO B 1 46 ? -29.031 -32.062 -15.516 1 61.84 46 PRO B C 1
ATOM 2793 O O . PRO B 1 46 ? -29.234 -30.984 -14.977 1 61.84 46 PRO B O 1
ATOM 2796 N N . GLU B 1 47 ? -29.719 -33.062 -15.203 1 62.69 47 GLU B N 1
ATOM 2797 C CA . GLU B 1 47 ? -30.734 -33.031 -14.172 1 62.69 47 GLU B CA 1
ATOM 2798 C C . GLU B 1 47 ? -30.125 -32.781 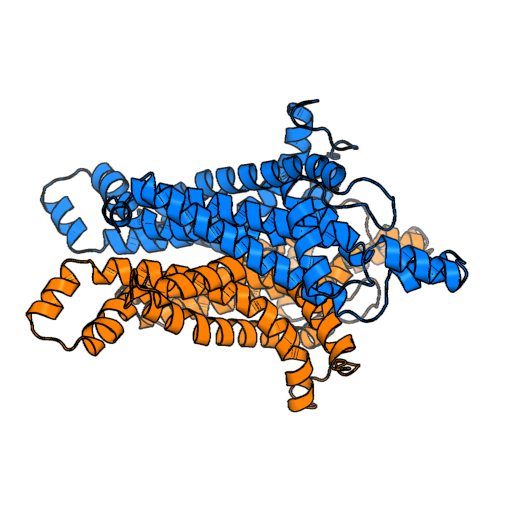-12.789 1 62.69 47 GLU B C 1
ATOM 2800 O O . GLU B 1 47 ? -30.688 -32.031 -11.992 1 62.69 47 GLU B O 1
ATOM 2805 N N . GLN B 1 48 ? -28.984 -33.344 -12.547 1 59.81 48 GLN B N 1
ATOM 2806 C CA . GLN B 1 48 ? -28.297 -33.156 -11.281 1 59.81 48 GLN B CA 1
ATOM 2807 C C . GLN B 1 48 ? -27.75 -31.734 -11.156 1 59.81 48 GLN B C 1
ATOM 2809 O O . GLN B 1 48 ? -27.734 -31.156 -10.062 1 59.81 48 GLN B O 1
ATOM 2814 N N . MET B 1 49 ? -27.453 -31.281 -12.258 1 59.16 49 MET B N 1
ATOM 2815 C CA . MET B 1 49 ? -26.953 -29.906 -12.305 1 59.16 49 MET B CA 1
ATOM 2816 C C . MET B 1 49 ? -28.047 -28.922 -11.914 1 59.16 49 MET B C 1
ATOM 2818 O O . MET B 1 49 ? -27.797 -27.969 -11.18 1 59.16 49 MET B O 1
ATOM 2822 N N . GLU B 1 50 ? -29.109 -29.219 -12.445 1 60.97 50 GLU B N 1
ATOM 2823 C CA . GLU B 1 50 ? -30.25 -28.359 -12.133 1 60.97 50 GLU B CA 1
ATOM 2824 C C . GLU B 1 50 ? -30.641 -28.469 -10.664 1 60.97 50 GLU B C 1
ATOM 2826 O O . GLU B 1 50 ? -31 -27.469 -10.031 1 60.97 50 GLU B O 1
ATOM 2831 N N . ALA B 1 51 ? -30.531 -29.594 -10.172 1 59.03 51 ALA B N 1
ATOM 2832 C CA . ALA B 1 51 ? -30.844 -29.812 -8.766 1 59.03 51 ALA B CA 1
ATOM 2833 C C . ALA B 1 51 ? -29.828 -29.125 -7.863 1 59.03 51 ALA B C 1
ATOM 2835 O O . ALA B 1 51 ? -30.188 -28.531 -6.844 1 59.03 51 ALA B O 1
ATOM 2836 N N . MET B 1 52 ? -28.641 -29.156 -8.234 1 56.97 52 MET B N 1
ATOM 2837 C CA . MET B 1 52 ? -27.578 -28.516 -7.465 1 56.97 52 MET B CA 1
ATOM 2838 C C . MET B 1 52 ? -27.703 -27 -7.531 1 56.97 52 MET B C 1
ATOM 2840 O O . MET B 1 52 ? -27.469 -26.312 -6.539 1 56.97 52 MET B O 1
ATOM 2844 N N . LYS B 1 53 ? -28.109 -26.641 -8.703 1 60.12 53 LYS B N 1
ATOM 2845 C CA . LYS B 1 53 ? -28.344 -25.219 -8.844 1 60.12 53 LYS B CA 1
ATOM 2846 C C . LYS B 1 53 ? -29.484 -24.766 -7.934 1 60.12 53 LYS B C 1
ATOM 2848 O O . LYS B 1 53 ? -29.422 -23.703 -7.316 1 60.12 53 LYS B O 1
ATOM 2853 N N . ALA B 1 54 ? -30.484 -25.562 -7.922 1 58.59 54 ALA B N 1
ATOM 2854 C CA . ALA B 1 54 ? -31.641 -25.266 -7.066 1 58.59 54 ALA B CA 1
ATOM 2855 C C . ALA B 1 54 ? -31.25 -25.297 -5.594 1 58.59 54 ALA B C 1
ATOM 2857 O O . ALA B 1 54 ? -31.688 -24.469 -4.805 1 58.59 54 ALA B O 1
ATOM 2858 N N . GLU B 1 55 ? -30.422 -26.156 -5.301 1 54.94 55 GLU B N 1
ATOM 2859 C CA . GLU B 1 55 ? -29.984 -26.297 -3.92 1 54.94 55 GLU B CA 1
ATOM 2860 C C . GLU B 1 55 ? -29.109 -25.109 -3.508 1 54.94 55 GLU B C 1
ATOM 2862 O O . GLU B 1 55 ? -29.109 -24.703 -2.346 1 54.94 55 GLU B O 1
ATOM 2867 N N . MET B 1 56 ? -28.469 -24.641 -4.48 1 55.94 56 MET B N 1
ATOM 2868 C CA . MET B 1 56 ? -27.578 -23.516 -4.188 1 55.94 56 MET B CA 1
ATOM 2869 C C . MET B 1 56 ? -28.328 -22.188 -4.289 1 55.94 56 MET B C 1
ATOM 2871 O O . MET B 1 56 ? -27.75 -21.125 -4.047 1 55.94 56 MET B O 1
ATOM 2875 N N . GLY B 1 57 ? -29.688 -22.344 -4.488 1 56.69 57 GLY B N 1
ATOM 2876 C CA . GLY B 1 57 ? -30.562 -21.188 -4.559 1 56.69 57 GLY B CA 1
ATOM 2877 C C . GLY B 1 57 ? -30.344 -20.328 -5.797 1 56.69 57 GLY B C 1
ATOM 2878 O O . GLY B 1 57 ? -30.625 -19.141 -5.797 1 56.69 57 GLY B O 1
ATOM 2879 N N . LEU B 1 58 ? -29.703 -20.953 -6.75 1 57.94 58 LEU B N 1
ATOM 2880 C CA . LEU B 1 58 ? -29.375 -20.219 -7.965 1 57.94 58 LEU B CA 1
ATOM 2881 C C . LEU B 1 58 ? -30.609 -20 -8.82 1 57.94 58 LEU B C 1
ATOM 2883 O O . LEU B 1 58 ? -30.562 -19.25 -9.805 1 57.94 58 LEU B O 1
ATOM 2887 N N . ASP B 1 59 ? -31.703 -20.672 -8.383 1 58.78 59 ASP B N 1
ATOM 2888 C CA . ASP B 1 59 ? -33 -20.516 -9.07 1 58.78 59 ASP B CA 1
ATOM 2889 C C . ASP B 1 59 ? -33.719 -19.266 -8.602 1 58.78 59 ASP B C 1
ATOM 2891 O O . ASP B 1 59 ? -34.688 -18.812 -9.227 1 58.78 59 ASP B O 1
ATOM 2895 N N . LYS B 1 60 ? -33.312 -18.812 -7.531 1 63.81 60 LYS B N 1
ATOM 2896 C CA . LYS B 1 60 ? -33.969 -17.594 -7.012 1 63.81 60 LYS B CA 1
ATOM 2897 C C . LYS B 1 60 ? -33.406 -16.344 -7.711 1 63.81 60 LYS B C 1
ATOM 2899 O O . LYS B 1 60 ? -32.406 -16.422 -8.414 1 63.81 60 LYS B O 1
ATOM 2904 N N . SER B 1 61 ? -34.25 -15.297 -7.598 1 66.06 61 SER B N 1
ATOM 2905 C CA . SER B 1 61 ? -33.781 -14.016 -8.133 1 66.06 61 SER B CA 1
ATOM 2906 C C . SER B 1 61 ? -32.469 -13.578 -7.484 1 66.06 61 SER B C 1
ATOM 2908 O O . SER B 1 61 ? -32.125 -14.031 -6.387 1 66.06 61 SER B O 1
ATOM 2910 N N . ILE B 1 62 ? -31.656 -12.922 -8.117 1 68.56 62 ILE B N 1
ATOM 2911 C CA . ILE B 1 62 ? -30.375 -12.414 -7.648 1 68.56 62 ILE B CA 1
ATOM 2912 C C . ILE B 1 62 ? -30.547 -11.727 -6.297 1 68.56 62 ILE B C 1
ATOM 2914 O O . ILE B 1 62 ? -29.734 -11.898 -5.391 1 68.56 62 ILE B O 1
ATOM 2918 N N . LEU B 1 63 ? -31.672 -11.055 -6.234 1 72.81 63 LEU B N 1
ATOM 2919 C CA . LEU B 1 63 ? -31.953 -10.352 -4.988 1 72.81 63 LEU B CA 1
ATOM 2920 C C . LEU B 1 63 ? -32.281 -11.336 -3.867 1 72.81 63 LEU B C 1
ATOM 2922 O O . LEU B 1 63 ? -31.906 -11.117 -2.713 1 72.81 63 LEU B O 1
ATOM 2926 N N . GLY B 1 64 ? -33.062 -12.344 -4.207 1 71.75 64 GLY B N 1
ATOM 2927 C CA . GLY B 1 64 ? -33.344 -13.375 -3.223 1 71.75 64 GLY B CA 1
ATOM 2928 C C . GLY B 1 64 ? -32.094 -14.094 -2.73 1 71.75 64 GLY B C 1
ATOM 2929 O O . GLY B 1 64 ? -31.953 -14.344 -1.532 1 71.75 64 GLY B O 1
ATOM 2930 N N . GLN B 1 65 ? -31.234 -14.305 -3.631 1 74.25 65 GLN B N 1
ATOM 2931 C CA . GLN B 1 65 ? -29.984 -14.969 -3.285 1 74.25 65 GLN B CA 1
ATOM 2932 C C . GLN B 1 65 ? -29.141 -14.094 -2.369 1 74.25 65 GLN B C 1
ATOM 2934 O O . GLN B 1 65 ? -28.516 -14.586 -1.433 1 74.25 65 GLN B O 1
ATOM 2939 N N . LEU B 1 66 ? -29.219 -12.844 -2.68 1 74.94 66 LEU B N 1
ATOM 2940 C CA . LEU B 1 66 ? -28.453 -11.898 -1.867 1 74.94 66 LEU B CA 1
ATOM 2941 C C . LEU B 1 66 ? -29 -11.844 -0.444 1 74.94 66 LEU B C 1
ATOM 2943 O O . LEU B 1 66 ? -28.234 -11.859 0.521 1 74.94 66 LEU B O 1
ATOM 2947 N N . THR B 1 67 ? -30.297 -11.758 -0.391 1 77.06 67 THR B N 1
ATOM 2948 C CA . THR B 1 67 ? -30.938 -11.688 0.918 1 77.06 67 THR B CA 1
ATOM 2949 C C . THR B 1 67 ? -30.656 -12.961 1.721 1 77.06 67 THR B C 1
ATOM 2951 O O . THR B 1 67 ? -30.422 -12.898 2.928 1 77.06 67 THR B O 1
ATOM 2954 N N . ASP B 1 68 ? -30.719 -14.07 1.052 1 76.38 68 ASP B N 1
ATOM 2955 C CA . ASP B 1 68 ? -30.438 -15.328 1.729 1 76.38 68 ASP B CA 1
ATOM 2956 C C . ASP B 1 68 ? -29 -15.398 2.215 1 76.38 68 ASP B C 1
ATOM 2958 O O . ASP B 1 68 ? -28.734 -15.836 3.334 1 76.38 68 ASP B O 1
ATOM 2962 N N . TRP B 1 69 ? -28.172 -15 1.391 1 74.75 69 TRP B N 1
ATOM 2963 C CA . TRP B 1 69 ? -26.75 -15.039 1.75 1 74.75 69 TRP B CA 1
ATOM 2964 C C . TRP B 1 69 ? -26.469 -14.125 2.936 1 74.75 69 TRP B C 1
ATOM 2966 O O . TRP B 1 69 ? -25.734 -14.5 3.857 1 74.75 69 TRP B O 1
ATOM 2976 N N . VAL B 1 70 ? -27.047 -12.969 2.832 1 76.81 70 VAL B N 1
ATOM 2977 C CA . VAL B 1 70 ? -26.828 -12 3.906 1 76.81 70 VAL B CA 1
ATOM 2978 C C . VAL B 1 70 ? -27.406 -12.555 5.215 1 76.81 70 VAL B C 1
ATOM 2980 O O . VAL B 1 70 ? -26.766 -12.453 6.266 1 76.81 70 VAL B O 1
ATOM 2983 N N . THR B 1 71 ? -28.578 -13.07 5.121 1 78.88 71 THR B N 1
ATOM 2984 C CA . THR B 1 71 ? -29.219 -13.641 6.301 1 78.88 71 THR B CA 1
ATOM 2985 C C . THR B 1 71 ? -28.391 -14.789 6.863 1 78.88 71 THR B C 1
ATOM 2987 O O . THR B 1 71 ? -28.203 -14.883 8.078 1 78.88 71 THR B O 1
ATOM 2990 N N . ASN B 1 72 ? -27.906 -15.586 6 1 80.25 72 ASN B N 1
ATOM 2991 C CA . ASN B 1 72 ? -27.078 -16.703 6.434 1 80.25 72 ASN B CA 1
ATOM 2992 C C . ASN B 1 72 ? -25.75 -16.219 7.004 1 80.25 72 ASN B C 1
ATOM 2994 O O . ASN B 1 72 ? -25.266 -16.75 8.008 1 80.25 72 ASN B O 1
ATOM 2998 N N . ALA B 1 73 ? -25.219 -15.242 6.414 1 77.12 73 ALA B N 1
ATOM 2999 C CA . ALA B 1 73 ? -23.922 -14.703 6.848 1 77.12 73 ALA B CA 1
ATOM 3000 C C . ALA B 1 73 ? -24.016 -14.102 8.242 1 77.12 73 ALA B C 1
ATOM 3002 O O . ALA B 1 73 ? -23.109 -14.266 9.062 1 77.12 73 ALA B O 1
ATOM 3003 N N . VAL B 1 74 ? -25.125 -13.469 8.422 1 77.44 74 VAL B N 1
ATOM 3004 C CA . VAL B 1 74 ? -25.344 -12.852 9.734 1 77.44 74 VAL B CA 1
ATOM 3005 C C . VAL B 1 74 ? -25.469 -13.938 10.797 1 77.44 74 VAL B C 1
ATOM 3007 O O . VAL B 1 74 ? -25.062 -13.734 11.945 1 77.44 74 VAL B O 1
ATOM 3010 N N . GLN B 1 75 ? -25.906 -15.047 10.352 1 79.06 75 GLN B N 1
ATOM 3011 C CA . GLN B 1 75 ? -26.062 -16.172 11.273 1 79.06 75 GLN B CA 1
ATOM 3012 C C . GLN B 1 75 ? -24.781 -17 11.352 1 79.06 75 GLN B C 1
ATOM 3014 O O . GLN B 1 75 ? -24.734 -18 12.047 1 79.06 75 GLN B O 1
ATOM 3019 N N . GLY B 1 76 ? -23.844 -16.578 10.617 1 78.44 76 GLY B N 1
ATOM 3020 C CA . GLY B 1 76 ? -22.547 -17.25 10.672 1 78.44 76 GLY B CA 1
ATOM 3021 C C . GLY B 1 76 ? -22.391 -18.312 9.617 1 78.44 76 GLY B C 1
ATOM 3022 O O . GLY B 1 76 ? -21.391 -19.047 9.609 1 78.44 76 GLY B O 1
ATOM 3023 N N . ASP B 1 77 ? -23.375 -18.5 8.867 1 83.44 77 ASP B N 1
ATOM 3024 C CA . ASP B 1 77 ? -23.312 -19.484 7.793 1 83.44 77 ASP B CA 1
ATOM 3025 C C . ASP B 1 77 ? -22.812 -18.844 6.496 1 83.44 77 ASP B C 1
ATOM 3027 O O . ASP B 1 77 ? -23.562 -18.156 5.805 1 83.44 77 ASP B O 1
ATOM 3031 N N . LEU B 1 78 ? -21.656 -19.156 6.195 1 84.88 78 LEU B N 1
ATOM 3032 C CA . LEU B 1 78 ? -21.031 -18.547 5.023 1 84.88 78 LEU B CA 1
ATOM 3033 C C . LEU B 1 78 ? -21 -19.531 3.859 1 84.88 78 LEU B C 1
ATOM 3035 O O . LEU B 1 78 ? -20.359 -19.266 2.84 1 84.88 78 LEU B O 1
ATOM 3039 N N . GLY B 1 79 ? -21.656 -20.656 4.117 1 83.94 79 GLY B N 1
ATOM 3040 C CA . GLY B 1 79 ? -21.719 -21.672 3.072 1 83.94 79 GLY B CA 1
ATOM 3041 C C . GLY B 1 79 ? -20.578 -22.672 3.137 1 83.94 79 GLY B C 1
ATOM 3042 O O . GLY B 1 79 ? -19.953 -22.844 4.188 1 83.94 79 GLY B O 1
ATOM 3043 N N . ASN B 1 80 ? -20.438 -23.438 2 1 85.56 80 ASN B N 1
ATOM 3044 C CA . ASN B 1 80 ? -19.422 -24.469 1.925 1 85.56 80 ASN B CA 1
ATOM 3045 C C . ASN B 1 80 ? -18.5 -24.266 0.716 1 85.56 80 ASN B C 1
ATOM 3047 O O . ASN B 1 80 ? -18.922 -23.703 -0.294 1 85.56 80 ASN B O 1
ATOM 3051 N N . SER B 1 81 ? -17.281 -24.719 0.943 1 88 81 SER B N 1
ATOM 3052 C CA . SER B 1 81 ? -16.344 -24.703 -0.166 1 88 81 SER B CA 1
ATOM 3053 C C . SER B 1 81 ? -16.859 -25.5 -1.354 1 88 81 SER B C 1
ATOM 3055 O O . SER B 1 81 ? -17.453 -26.578 -1.179 1 88 81 SER B O 1
ATOM 3057 N N . LEU B 1 82 ? -16.609 -24.938 -2.498 1 78.25 82 LEU B N 1
ATOM 3058 C CA . LEU B 1 82 ? -17.031 -25.625 -3.711 1 78.25 82 LEU B CA 1
ATOM 3059 C C . LEU B 1 82 ? -16.141 -26.844 -3.977 1 78.25 82 LEU B C 1
ATOM 3061 O O . LEU B 1 82 ? -16.562 -27.781 -4.668 1 78.25 82 LEU B O 1
ATOM 3065 N N . TRP B 1 83 ? -14.977 -26.812 -3.449 1 78.88 83 TRP B N 1
ATOM 3066 C CA . TRP B 1 83 ? -14.016 -27.875 -3.734 1 78.88 83 TRP B CA 1
ATOM 3067 C C . TRP B 1 83 ? -13.93 -28.859 -2.576 1 78.88 83 TRP B C 1
ATOM 3069 O O . TRP B 1 83 ? -14.125 -30.062 -2.764 1 78.88 83 TRP B O 1
ATOM 3079 N N . SER B 1 84 ? -13.75 -28.375 -1.448 1 83.31 84 SER B N 1
ATOM 3080 C CA . SER B 1 84 ? -13.523 -29.266 -0.311 1 83.31 84 SER B CA 1
ATOM 3081 C C . SER B 1 84 ? -14.836 -29.609 0.381 1 83.31 84 SER B C 1
ATOM 3083 O O . SER B 1 84 ? -14.906 -30.594 1.131 1 83.31 84 SER B O 1
ATOM 3085 N N . GLY B 1 85 ? -15.828 -28.766 0.193 1 87.44 85 GLY B N 1
ATOM 3086 C CA . GLY B 1 85 ? -17.094 -29 0.867 1 87.44 85 GLY B CA 1
ATOM 3087 C C . GLY B 1 85 ? -17.078 -28.547 2.318 1 87.44 85 GLY B C 1
ATOM 3088 O O . GLY B 1 85 ? -18.125 -28.547 2.977 1 87.44 85 GLY B O 1
ATOM 3089 N N . GLN B 1 86 ? -16.016 -28.156 2.793 1 91.88 86 GLN B N 1
ATOM 3090 C CA . GLN B 1 86 ? -15.891 -27.703 4.172 1 91.88 86 GLN B CA 1
ATOM 3091 C C . GLN B 1 86 ? -16.656 -26.391 4.391 1 91.88 86 GLN B C 1
ATOM 3093 O O . GLN B 1 86 ? -16.812 -25.594 3.457 1 91.88 86 GLN B O 1
ATOM 3098 N N . GLU B 1 87 ? -17.078 -26.281 5.691 1 93.44 87 GLU B N 1
ATOM 3099 C CA . GLU B 1 87 ? -17.734 -25.016 6.055 1 93.44 87 GLU B CA 1
ATOM 3100 C C . GLU B 1 87 ? -16.766 -23.844 5.926 1 93.44 87 GLU B C 1
ATOM 3102 O O . GLU B 1 87 ? -15.68 -23.859 6.504 1 93.44 87 GLU B O 1
ATOM 3107 N N . VAL B 1 88 ? -17.234 -22.844 5.195 1 93.31 88 VAL B N 1
ATOM 3108 C CA . VAL B 1 88 ? -16.391 -21.688 4.926 1 93.31 88 VAL B CA 1
ATOM 3109 C C . VAL B 1 88 ? -16.109 -20.938 6.223 1 93.31 88 VAL B C 1
ATOM 3111 O O . VAL B 1 88 ? -15.008 -20.422 6.43 1 93.31 88 VAL B O 1
ATOM 3114 N N . SER B 1 89 ? -17.109 -20.938 7.105 1 92.56 89 SER B N 1
ATOM 3115 C CA . SER B 1 89 ? -16.938 -20.25 8.375 1 92.56 89 SER B CA 1
ATOM 3116 C C . SER B 1 89 ? -15.789 -20.844 9.18 1 92.56 89 SER B C 1
ATOM 3118 O O . SER B 1 89 ? -15.008 -20.109 9.789 1 92.56 89 SER B O 1
ATOM 3120 N N . GLN B 1 90 ? -15.68 -22.062 9.125 1 93.38 90 GLN B N 1
ATOM 3121 C CA . GLN B 1 90 ? -14.609 -22.734 9.859 1 93.38 90 GLN B CA 1
ATOM 3122 C C . GLN B 1 90 ? -13.25 -22.438 9.234 1 93.38 90 GLN B C 1
ATOM 3124 O O . GLN B 1 90 ? -12.273 -22.203 9.953 1 93.38 90 GLN B O 1
ATOM 3129 N N . ILE B 1 91 ? -13.234 -22.438 7.973 1 94.44 91 ILE B N 1
ATOM 3130 C CA . ILE B 1 91 ? -12 -22.141 7.262 1 94.44 91 ILE B CA 1
ATOM 3131 C C . ILE B 1 91 ? -11.523 -20.734 7.621 1 94.44 91 ILE B C 1
ATOM 3133 O O . ILE B 1 91 ? -10.344 -20.531 7.918 1 94.44 91 ILE B O 1
ATOM 3137 N N . ILE B 1 92 ? -12.406 -19.859 7.664 1 93.81 92 ILE B N 1
ATOM 3138 C CA . ILE B 1 92 ? -12.094 -18.453 7.93 1 93.81 92 ILE B CA 1
ATOM 3139 C C . ILE B 1 92 ? -11.609 -18.297 9.367 1 93.81 92 ILE B C 1
ATOM 3141 O O . ILE B 1 92 ? -10.609 -17.625 9.625 1 93.81 92 ILE B O 1
ATOM 3145 N N . VAL B 1 93 ? -12.312 -18.922 10.289 1 91.88 93 VAL B N 1
ATOM 3146 C CA . VAL B 1 93 ? -11.992 -18.781 11.703 1 91.88 93 VAL B CA 1
ATOM 3147 C C . VAL B 1 93 ? -10.594 -19.344 11.977 1 91.88 93 VAL B C 1
ATOM 3149 O O . VAL B 1 93 ? -9.859 -18.812 12.82 1 91.88 93 VAL B O 1
ATOM 3152 N N . ASP B 1 94 ? -10.227 -20.297 11.242 1 92.19 94 ASP B N 1
ATOM 3153 C CA . ASP B 1 94 ? -8.93 -20.922 11.438 1 92.19 94 ASP B CA 1
ATOM 3154 C C . ASP B 1 94 ? -7.805 -20.047 10.883 1 92.19 94 ASP B C 1
ATOM 3156 O O . ASP B 1 94 ? -6.688 -20.062 11.406 1 92.19 94 ASP B O 1
ATOM 3160 N N . ARG B 1 95 ? -8.078 -19.281 9.867 1 93.12 95 ARG B N 1
ATOM 3161 C CA . ARG B 1 95 ? -7.039 -18.547 9.141 1 93.12 95 ARG B CA 1
ATOM 3162 C C . ARG B 1 95 ? -6.977 -17.094 9.594 1 93.12 95 ARG B C 1
ATOM 3164 O O . ARG B 1 95 ? -5.926 -16.453 9.508 1 93.12 95 ARG B O 1
ATOM 3171 N N . LEU B 1 96 ? -8.008 -16.672 10.188 1 92.19 96 LEU B N 1
ATOM 3172 C CA . LEU B 1 96 ? -8.172 -15.258 10.531 1 92.19 96 LEU B CA 1
ATOM 3173 C C . LEU B 1 96 ? -7.137 -14.828 11.57 1 92.19 96 LEU B C 1
ATOM 3175 O O . LEU B 1 96 ? -6.523 -13.766 11.43 1 92.19 96 LEU B O 1
ATOM 3179 N N . PRO B 1 97 ? -6.895 -15.57 12.578 1 92.62 97 PRO B N 1
ATOM 3180 C CA . PRO B 1 97 ? -5.949 -15.133 13.602 1 92.62 97 PRO B CA 1
ATOM 3181 C C . PRO B 1 97 ? -4.535 -14.938 13.062 1 92.62 97 PRO B C 1
ATOM 3183 O O . PRO B 1 97 ? -3.793 -14.086 13.555 1 92.62 97 PRO B O 1
ATOM 3186 N N . VAL B 1 98 ? -4.184 -15.664 12.062 1 93.25 98 VAL B N 1
ATOM 3187 C CA . VAL B 1 98 ? -2.854 -15.57 11.477 1 93.25 98 VAL B CA 1
ATOM 3188 C C . VAL B 1 98 ? -2.666 -14.195 10.836 1 93.25 98 VAL B C 1
ATOM 3190 O O . VAL B 1 98 ? -1.67 -13.516 11.094 1 93.25 98 VAL B O 1
ATOM 3193 N N . THR B 1 99 ? -3.619 -13.797 10.094 1 91.75 99 THR B N 1
ATOM 3194 C CA . THR B 1 99 ? -3.553 -12.508 9.422 1 91.75 99 THR B CA 1
ATOM 3195 C C . THR B 1 99 ? -3.631 -11.359 10.43 1 91.75 99 THR B C 1
ATOM 3197 O O . THR B 1 99 ? -2.924 -10.359 10.297 1 91.75 99 THR B O 1
ATOM 3200 N N . ILE B 1 100 ? -4.457 -11.531 11.43 1 89.81 100 ILE B N 1
ATOM 3201 C CA . ILE B 1 100 ? -4.598 -10.5 12.445 1 89.81 100 ILE B CA 1
ATOM 3202 C C . ILE B 1 100 ? -3.279 -10.328 13.195 1 89.81 100 ILE B C 1
ATOM 3204 O O . ILE B 1 100 ? -2.828 -9.203 13.422 1 89.81 100 ILE B O 1
ATOM 3208 N N . GLN B 1 101 ? -2.77 -11.406 13.57 1 92.62 101 GLN B N 1
ATOM 3209 C CA . GLN B 1 101 ? -1.502 -11.359 14.289 1 92.62 101 GLN B CA 1
ATOM 3210 C C . GLN B 1 101 ? -0.415 -10.703 13.438 1 92.62 101 GLN B C 1
ATOM 3212 O O . GLN B 1 101 ? 0.351 -9.875 13.938 1 92.62 101 GLN B O 1
ATOM 3217 N N . LEU B 1 102 ? -0.325 -11.109 12.211 1 92.38 102 LEU B N 1
ATOM 3218 C CA . LEU B 1 102 ? 0.667 -10.547 11.305 1 92.38 102 LEU B CA 1
ATOM 3219 C C . LEU B 1 102 ? 0.479 -9.039 11.156 1 92.38 102 LEU B C 1
ATOM 3221 O O . LEU B 1 102 ? 1.449 -8.281 11.203 1 92.38 102 LEU B O 1
ATOM 3225 N N . ALA B 1 103 ? -0.727 -8.633 11 1 90.25 103 ALA B N 1
ATOM 3226 C CA . ALA B 1 103 ? -1.047 -7.219 10.836 1 90.25 103 ALA B CA 1
ATOM 3227 C C . ALA B 1 103 ? -0.674 -6.426 12.078 1 90.25 103 ALA B C 1
ATOM 3229 O O . ALA B 1 103 ? -0.039 -5.371 11.984 1 90.25 103 ALA B O 1
ATOM 3230 N N . ILE B 1 104 ? -1.063 -6.922 13.219 1 89.88 104 ILE B N 1
ATOM 3231 C CA . ILE B 1 104 ? -0.825 -6.227 14.477 1 89.88 104 ILE B CA 1
ATOM 3232 C C . ILE B 1 104 ? 0.677 -6.129 14.734 1 89.88 104 ILE B C 1
ATOM 3234 O O . ILE B 1 104 ? 1.183 -5.062 15.094 1 89.88 104 ILE B O 1
ATOM 3238 N N . MET B 1 105 ? 1.335 -7.203 14.562 1 93.56 105 MET B N 1
ATOM 3239 C CA . MET B 1 105 ? 2.779 -7.203 14.773 1 93.56 105 MET B CA 1
ATOM 3240 C C . MET B 1 105 ? 3.471 -6.219 13.836 1 93.56 105 MET B C 1
ATOM 3242 O O . MET B 1 105 ? 4.375 -5.492 14.25 1 93.56 105 MET B O 1
ATOM 3246 N N . SER B 1 106 ? 3.068 -6.184 12.594 1 93.94 106 SER B N 1
ATOM 3247 C CA . SER B 1 106 ? 3.68 -5.305 11.602 1 93.94 106 SER B CA 1
ATOM 3248 C C . SER B 1 106 ? 3.434 -3.838 11.938 1 93.94 106 SER B C 1
ATOM 3250 O O . SER B 1 106 ? 4.344 -3.012 11.836 1 93.94 106 SER B O 1
ATOM 3252 N N . ILE B 1 107 ? 2.236 -3.543 12.367 1 91 107 ILE B N 1
ATOM 3253 C CA . ILE B 1 107 ? 1.866 -2.164 12.656 1 91 107 ILE B CA 1
ATOM 3254 C C . ILE B 1 107 ? 2.596 -1.688 13.914 1 91 107 ILE B C 1
ATOM 3256 O O . ILE B 1 107 ? 3.092 -0.561 13.961 1 91 107 ILE B O 1
ATOM 3260 N N . ILE B 1 108 ? 2.613 -2.523 14.93 1 93.88 108 ILE B N 1
ATOM 3261 C CA . ILE B 1 108 ? 3.289 -2.168 16.172 1 93.88 108 ILE B CA 1
ATOM 3262 C C . ILE B 1 108 ? 4.766 -1.896 15.898 1 93.88 108 ILE B C 1
ATOM 3264 O O . ILE B 1 108 ? 5.312 -0.885 16.344 1 93.88 108 ILE B O 1
ATOM 3268 N N . LEU B 1 109 ? 5.363 -2.773 15.172 1 95.81 109 LEU B N 1
ATOM 3269 C CA . LEU B 1 109 ? 6.77 -2.588 14.82 1 95.81 109 LEU B CA 1
ATOM 3270 C C . LEU B 1 109 ? 6.965 -1.303 14.016 1 95.81 109 LEU B C 1
ATOM 3272 O O . LEU B 1 109 ? 7.91 -0.553 14.266 1 95.81 109 LEU B O 1
ATOM 3276 N N . ALA B 1 110 ? 6.094 -1.076 13.102 1 94.75 110 ALA B N 1
ATOM 3277 C CA . ALA B 1 110 ? 6.18 0.104 12.242 1 94.75 110 ALA B CA 1
ATOM 3278 C C . ALA B 1 110 ? 6.059 1.387 13.062 1 94.75 110 ALA B C 1
ATOM 3280 O O . ALA B 1 110 ? 6.789 2.352 12.828 1 94.75 110 ALA B O 1
ATOM 3281 N N . ILE B 1 111 ? 5.145 1.378 14.023 1 94.19 111 ILE B N 1
ATOM 3282 C CA . ILE B 1 111 ? 4.91 2.549 14.859 1 94.19 111 ILE B CA 1
ATOM 3283 C C . ILE B 1 111 ? 6.105 2.773 15.781 1 94.19 111 ILE B C 1
ATOM 3285 O O . ILE B 1 111 ? 6.59 3.898 15.922 1 94.19 111 ILE B O 1
ATOM 3289 N N . LEU B 1 112 ? 6.582 1.739 16.391 1 96.5 112 LEU B N 1
ATOM 3290 C CA . LEU B 1 112 ? 7.68 1.811 17.344 1 96.5 112 LEU B CA 1
ATOM 3291 C C . LEU B 1 112 ? 8.953 2.303 16.672 1 96.5 112 LEU B C 1
ATOM 3293 O O . LEU B 1 112 ? 9.781 2.965 17.312 1 96.5 112 LEU B O 1
ATOM 3297 N N . ILE B 1 113 ? 9.07 2.049 15.43 1 95.56 113 ILE B N 1
ATOM 3298 C CA . ILE B 1 113 ? 10.266 2.447 14.703 1 95.56 113 ILE B CA 1
ATOM 3299 C C . ILE B 1 113 ? 10.016 3.771 13.984 1 95.56 113 ILE B C 1
ATOM 3301 O O . ILE B 1 113 ? 10.844 4.684 14.047 1 95.56 113 ILE B O 1
ATOM 3305 N N . GLY B 1 114 ? 8.906 3.889 13.383 1 96.12 114 GLY B N 1
ATOM 3306 C CA . GLY B 1 114 ? 8.609 4.988 12.477 1 96.12 114 GLY B CA 1
ATOM 3307 C C . GLY B 1 114 ? 8.469 6.324 13.188 1 96.12 114 GLY B C 1
ATOM 3308 O O . GLY B 1 114 ? 9.062 7.32 12.766 1 96.12 114 GLY B O 1
ATOM 3309 N N . ILE B 1 115 ? 7.723 6.355 14.281 1 95.88 115 ILE B N 1
ATOM 3310 C CA . ILE B 1 115 ? 7.426 7.617 14.953 1 95.88 115 ILE B CA 1
ATOM 3311 C C . ILE B 1 115 ? 8.695 8.172 15.594 1 95.88 115 ILE B C 1
ATOM 3313 O O . ILE B 1 115 ? 9.086 9.312 15.336 1 95.88 115 ILE B O 1
ATOM 3317 N N . PRO B 1 116 ? 9.422 7.375 16.375 1 96.12 116 PRO B N 1
ATOM 3318 C CA . PRO B 1 116 ? 10.648 7.906 16.984 1 96.12 116 PRO B CA 1
ATOM 3319 C C . PRO B 1 116 ? 11.664 8.375 15.945 1 96.12 116 PRO B C 1
ATOM 3321 O O . PRO B 1 116 ? 12.242 9.453 16.078 1 96.12 116 PRO B O 1
ATOM 3324 N N . ILE B 1 117 ? 11.828 7.625 14.914 1 95.88 117 ILE B N 1
ATOM 3325 C CA . ILE B 1 117 ? 12.805 7.98 13.891 1 95.88 117 ILE B CA 1
ATOM 3326 C C . ILE B 1 117 ? 12.344 9.234 13.156 1 95.88 117 ILE B C 1
ATOM 3328 O O . ILE B 1 117 ? 13.156 10.102 12.82 1 95.88 117 ILE B O 1
ATOM 3332 N N . GLY B 1 118 ? 11.062 9.32 12.875 1 95.44 118 GLY B N 1
ATOM 3333 C CA . GLY B 1 118 ? 10.523 10.516 12.242 1 95.44 118 GLY B CA 1
ATOM 3334 C C . GLY B 1 118 ? 10.719 11.766 13.078 1 95.44 118 GLY B C 1
ATOM 3335 O O . GLY B 1 118 ? 11.07 12.828 12.547 1 95.44 118 GLY B O 1
ATOM 3336 N N . VAL B 1 119 ? 10.5 11.625 14.359 1 95.75 119 VAL B N 1
ATOM 3337 C CA . VAL B 1 119 ? 10.672 12.75 15.281 1 95.75 119 VAL B CA 1
ATOM 3338 C C . VAL B 1 119 ? 12.141 13.164 15.328 1 95.75 119 VAL B C 1
ATOM 3340 O O . VAL B 1 119 ? 12.461 14.352 15.242 1 95.75 119 VAL B O 1
ATOM 3343 N N . ILE B 1 120 ? 12.992 12.172 15.453 1 95.88 120 ILE B N 1
ATOM 3344 C CA . ILE B 1 120 ? 14.422 12.445 15.523 1 95.88 120 ILE B CA 1
ATOM 3345 C C . ILE B 1 120 ? 14.875 13.133 14.234 1 95.88 120 ILE B C 1
ATOM 3347 O O . ILE B 1 120 ? 15.625 14.109 14.273 1 95.88 120 ILE B O 1
ATOM 3351 N N . SER B 1 121 ? 14.406 12.641 13.133 1 94.19 121 SER B N 1
ATOM 3352 C CA . SER B 1 121 ? 14.766 13.219 11.844 1 94.19 121 SER B CA 1
ATOM 3353 C C . SER B 1 121 ? 14.297 14.664 11.734 1 94.19 121 SER B C 1
ATOM 3355 O O . SER B 1 121 ? 14.992 15.508 11.164 1 94.19 121 SER B O 1
ATOM 3357 N N . ALA B 1 122 ? 13.117 14.922 12.25 1 92.81 122 ALA B N 1
ATOM 3358 C CA . ALA B 1 122 ? 12.57 16.281 12.211 1 92.81 122 ALA B CA 1
ATOM 3359 C C . ALA B 1 122 ? 13.367 17.219 13.125 1 92.81 122 ALA B C 1
ATOM 3361 O O . ALA B 1 122 ? 13.672 18.344 12.75 1 92.81 122 ALA B O 1
ATOM 3362 N N . VAL B 1 123 ? 13.688 16.734 14.328 1 93.69 123 VAL B N 1
ATOM 3363 C CA . VAL B 1 123 ? 14.367 17.547 15.328 1 93.69 123 VAL B CA 1
ATOM 3364 C C . VAL B 1 123 ? 15.805 17.828 14.883 1 93.69 123 VAL B C 1
ATOM 3366 O O . VAL B 1 123 ? 16.328 18.906 15.125 1 93.69 123 VAL B O 1
ATOM 3369 N N . LYS B 1 124 ? 16.406 16.891 14.258 1 94.19 124 LYS B N 1
ATOM 3370 C CA . LYS B 1 124 ? 17.781 17.047 13.789 1 94.19 124 LYS B CA 1
ATOM 3371 C C . LYS B 1 124 ? 17.812 17.406 12.305 1 94.19 124 LYS B C 1
ATOM 3373 O O . LYS B 1 124 ? 18.656 16.891 11.562 1 94.19 124 LYS B O 1
ATOM 3378 N N . GLN B 1 125 ? 16.906 18.156 12.008 1 89.19 125 GLN B N 1
ATOM 3379 C CA . GLN B 1 125 ? 16.75 18.531 10.609 1 89.19 125 GLN B CA 1
ATOM 3380 C C . GLN B 1 125 ? 18.062 19.016 10.016 1 89.19 125 GLN B C 1
ATOM 3382 O O . GLN B 1 125 ? 18.781 19.812 10.641 1 89.19 125 GLN B O 1
ATOM 3387 N N . ASN B 1 126 ? 18.484 18.469 8.812 1 85.81 126 ASN B N 1
ATOM 3388 C CA . ASN B 1 126 ? 19.625 18.891 8 1 85.81 126 ASN B CA 1
ATOM 3389 C C . ASN B 1 126 ? 20.938 18.438 8.617 1 85.81 126 ASN B C 1
ATOM 3391 O O . ASN B 1 126 ? 22 18.953 8.258 1 85.81 126 ASN B O 1
ATOM 3395 N N . THR B 1 127 ? 20.953 17.594 9.562 1 90.62 127 THR B N 1
ATOM 3396 C CA . THR B 1 127 ? 22.156 16.953 10.094 1 90.62 127 THR B CA 1
ATOM 3397 C C . THR B 1 127 ? 22.391 15.617 9.406 1 90.62 127 THR B C 1
ATOM 3399 O O . THR B 1 127 ? 21.578 15.164 8.602 1 90.62 127 THR B O 1
ATOM 3402 N N . TRP B 1 128 ? 23.5 15.133 9.758 1 87.5 128 TRP B N 1
ATOM 3403 C CA . TRP B 1 128 ? 23.844 13.852 9.164 1 87.5 128 TRP B CA 1
ATOM 3404 C C . TRP B 1 128 ? 22.859 12.766 9.594 1 87.5 128 TRP B C 1
ATOM 3406 O O . TRP B 1 128 ? 22.562 11.852 8.82 1 87.5 128 TRP B O 1
ATOM 3416 N N . MET B 1 129 ? 22.359 12.898 10.734 1 88.62 129 MET B N 1
ATOM 3417 C CA . MET B 1 129 ? 21.391 11.938 11.227 1 88.62 129 MET B CA 1
ATOM 3418 C C . MET B 1 129 ? 20.078 12.023 10.43 1 88.62 129 MET B C 1
ATOM 3420 O O . MET B 1 129 ? 19.5 10.992 10.078 1 88.62 129 MET B O 1
ATOM 3424 N N . ASP B 1 130 ? 19.641 13.141 10.172 1 89.44 130 ASP B N 1
ATOM 3425 C CA . ASP B 1 130 ? 18.453 13.352 9.344 1 89.44 130 ASP B CA 1
ATOM 3426 C C . ASP B 1 130 ? 18.641 12.742 7.953 1 89.44 130 ASP B C 1
ATOM 3428 O O . ASP B 1 130 ? 17.766 12.031 7.461 1 89.44 130 ASP B O 1
ATOM 3432 N N . HIS B 1 131 ? 19.828 12.953 7.48 1 82.5 131 HIS B N 1
ATOM 3433 C CA . HIS B 1 131 ? 20.109 12.445 6.145 1 82.5 131 HIS B CA 1
ATOM 3434 C C . HIS B 1 131 ? 20.141 10.922 6.137 1 82.5 131 HIS B C 1
ATOM 3436 O O . HIS B 1 131 ? 19.594 10.289 5.227 1 82.5 131 HIS B O 1
ATOM 3442 N N . PHE B 1 132 ? 20.75 10.445 7.094 1 84.56 132 PHE B N 1
ATOM 3443 C CA . PHE B 1 132 ? 20.828 8.992 7.211 1 84.56 132 PHE B CA 1
ATOM 3444 C C . PHE B 1 132 ? 19.438 8.383 7.371 1 84.56 132 PHE B C 1
ATOM 3446 O O . PHE B 1 132 ? 19.125 7.387 6.723 1 84.56 132 PHE B O 1
ATOM 3453 N N . LEU B 1 133 ? 18.641 8.992 8.188 1 85.75 133 LEU B N 1
ATOM 3454 C CA . LEU B 1 133 ? 17.312 8.453 8.461 1 85.75 133 LEU B CA 1
ATOM 3455 C C . LEU B 1 133 ? 16.406 8.594 7.242 1 85.75 133 LEU B C 1
ATOM 3457 O O . LEU B 1 133 ? 15.57 7.734 6.98 1 85.75 133 LEU B O 1
ATOM 3461 N N . LYS B 1 134 ? 16.672 9.531 6.488 1 80.69 134 LYS B N 1
ATOM 3462 C CA . LYS B 1 134 ? 15.961 9.711 5.234 1 80.69 134 LYS B CA 1
ATOM 3463 C C . LYS B 1 134 ? 16.312 8.625 4.227 1 80.69 134 LYS B C 1
ATOM 3465 O O . LYS B 1 134 ? 15.445 8.109 3.523 1 80.69 134 LYS B O 1
ATOM 3470 N N . ILE B 1 135 ? 17.547 8.336 4.23 1 78.31 135 ILE B N 1
ATOM 3471 C CA . ILE B 1 135 ? 18 7.293 3.322 1 78.31 135 ILE B CA 1
ATOM 3472 C C . ILE B 1 135 ? 17.344 5.965 3.693 1 78.31 135 ILE B C 1
ATOM 3474 O O . ILE B 1 135 ? 16.875 5.234 2.818 1 78.31 135 ILE B O 1
ATOM 3478 N N . PHE B 1 136 ? 17.297 5.762 4.879 1 77.62 136 PHE B N 1
ATOM 3479 C CA . PHE B 1 136 ? 16.688 4.523 5.352 1 77.62 136 PHE B CA 1
ATOM 3480 C C . PHE B 1 136 ? 15.195 4.488 5.023 1 77.62 136 PHE B C 1
ATOM 3482 O O . PHE B 1 136 ? 14.672 3.451 4.617 1 77.62 136 PHE B O 1
ATOM 3489 N N . SER B 1 137 ? 14.562 5.547 5.227 1 81.88 137 SER B N 1
ATOM 3490 C CA . SER B 1 137 ? 13.125 5.621 4.977 1 81.88 137 SER B CA 1
ATOM 3491 C C . SER B 1 137 ? 12.812 5.449 3.492 1 81.88 137 SER B C 1
ATOM 3493 O O . SER B 1 137 ? 11.891 4.723 3.127 1 81.88 137 SER B O 1
ATOM 3495 N N . VAL B 1 138 ? 13.633 6.027 2.717 1 76.19 138 VAL B N 1
ATOM 3496 C CA . VAL B 1 138 ? 13.406 5.949 1.277 1 76.19 138 VAL B CA 1
ATOM 3497 C C . VAL B 1 138 ? 13.734 4.547 0.775 1 76.19 138 VAL B C 1
ATOM 3499 O O . VAL B 1 138 ? 13.039 4.008 -0.089 1 76.19 138 VAL B O 1
ATOM 3502 N N . SER B 1 139 ? 14.742 3.971 1.271 1 77.06 139 SER B N 1
ATOM 3503 C CA . SER B 1 139 ? 15.109 2.605 0.906 1 77.06 139 SER B CA 1
ATOM 3504 C C . SER B 1 139 ? 14.008 1.619 1.27 1 77.06 139 SER B C 1
ATOM 3506 O O . SER B 1 139 ? 13.703 0.707 0.499 1 77.06 139 SER B O 1
ATOM 3508 N N . GLY B 1 140 ? 13.469 1.807 2.445 1 77.31 140 GLY B N 1
ATOM 3509 C CA . GLY B 1 140 ? 12.383 0.938 2.885 1 77.31 140 GLY B CA 1
ATOM 3510 C C . GLY B 1 140 ? 11.164 1.006 1.987 1 77.31 140 GLY B C 1
ATOM 3511 O O . GLY B 1 140 ? 10.445 0.016 1.831 1 77.31 140 GLY B O 1
ATOM 3512 N N . LEU B 1 141 ? 10.992 2.094 1.356 1 77.69 141 LEU B N 1
ATOM 3513 C CA . LEU B 1 141 ? 9.836 2.287 0.483 1 77.69 141 LEU B CA 1
ATOM 3514 C C . LEU B 1 141 ? 10.125 1.759 -0.919 1 77.69 141 LEU B C 1
ATOM 3516 O O . LEU B 1 141 ? 9.195 1.406 -1.654 1 77.69 141 LEU B O 1
ATOM 3520 N N . SER B 1 142 ? 11.391 1.733 -1.185 1 71.81 142 SER B N 1
ATOM 3521 C CA . SER B 1 142 ? 11.766 1.403 -2.555 1 71.81 142 SER B CA 1
ATOM 3522 C C . SER B 1 142 ? 11.906 -0.104 -2.742 1 71.81 142 SER B C 1
ATOM 3524 O O . SER B 1 142 ? 11.891 -0.598 -3.871 1 71.81 142 SER B O 1
ATOM 3526 N N . ILE B 1 143 ? 12.047 -0.802 -1.695 1 75 143 ILE B N 1
ATOM 3527 C CA . ILE B 1 143 ? 12.219 -2.248 -1.767 1 75 143 ILE B CA 1
ATOM 3528 C C . ILE B 1 143 ? 10.859 -2.934 -1.7 1 75 143 ILE B C 1
ATOM 3530 O O . ILE B 1 143 ? 10.102 -2.738 -0.745 1 75 143 ILE B O 1
ATOM 3534 N N . PRO B 1 144 ? 10.508 -3.676 -2.711 1 74.5 144 PRO B N 1
ATOM 3535 C CA . PRO B 1 144 ? 9.266 -4.445 -2.6 1 74.5 144 PRO B CA 1
ATOM 3536 C C . PRO B 1 144 ? 9.281 -5.418 -1.425 1 74.5 144 PRO B C 1
ATOM 3538 O O . PRO B 1 144 ? 10.273 -6.117 -1.21 1 74.5 144 PRO B O 1
ATOM 3541 N N . ASN B 1 145 ? 8.266 -5.395 -0.68 1 78.69 145 ASN B N 1
ATOM 3542 C CA . ASN B 1 145 ? 8.234 -6.199 0.537 1 78.69 145 ASN B CA 1
ATOM 3543 C C . ASN B 1 145 ? 8.336 -7.691 0.226 1 78.69 145 ASN B C 1
ATOM 3545 O O . ASN B 1 145 ? 8.938 -8.445 0.993 1 78.69 145 ASN B O 1
ATOM 3549 N N . PHE B 1 146 ? 7.699 -8.133 -0.829 1 74.38 146 PHE B N 1
ATOM 3550 C CA . PHE B 1 146 ? 7.762 -9.547 -1.165 1 74.38 146 PHE B CA 1
ATOM 3551 C C . PHE B 1 146 ? 9.188 -9.961 -1.518 1 74.38 146 PHE B C 1
ATOM 3553 O O . PHE B 1 146 ? 9.609 -11.078 -1.213 1 74.38 146 PHE B O 1
ATOM 3560 N N . TRP B 1 147 ? 9.836 -9.125 -2.209 1 75.06 147 TRP B N 1
ATOM 3561 C CA . TRP B 1 147 ? 11.234 -9.398 -2.535 1 75.06 147 TRP B CA 1
ATOM 3562 C C . TRP B 1 147 ? 12.078 -9.5 -1.27 1 75.06 147 TRP B C 1
ATOM 3564 O O . TRP B 1 147 ? 12.945 -10.375 -1.155 1 75.06 147 TRP B O 1
ATOM 3574 N N . LEU B 1 148 ? 11.883 -8.594 -0.443 1 80.88 148 LEU B N 1
ATOM 3575 C CA . LEU B 1 148 ? 12.586 -8.633 0.834 1 80.88 148 LEU B CA 1
ATOM 3576 C C . LEU B 1 148 ? 12.32 -9.945 1.56 1 80.88 148 LEU B C 1
ATOM 3578 O O . LEU B 1 148 ? 13.227 -10.516 2.168 1 80.88 148 LEU B O 1
ATOM 3582 N N . GLY B 1 149 ? 11.078 -10.367 1.555 1 82.5 149 GLY B N 1
ATOM 3583 C CA . GLY B 1 149 ? 10.727 -11.641 2.168 1 82.5 149 GLY B CA 1
ATOM 3584 C C . GLY B 1 149 ? 11.477 -12.812 1.567 1 82.5 149 GLY B C 1
ATOM 3585 O O . GLY B 1 149 ? 11.977 -13.672 2.293 1 82.5 149 GLY B O 1
ATOM 3586 N N . LEU B 1 150 ? 11.523 -12.867 0.31 1 75.94 150 LEU B N 1
ATOM 3587 C CA . LEU B 1 150 ? 12.211 -13.953 -0.377 1 75.94 150 LEU B CA 1
ATOM 3588 C C . LEU B 1 150 ? 13.695 -13.945 -0.05 1 75.94 150 LEU B C 1
ATOM 3590 O O . LEU B 1 150 ? 14.297 -15 0.183 1 75.94 150 LEU B O 1
ATOM 3594 N N . VAL B 1 151 ? 14.227 -12.758 -0.042 1 76.06 151 VAL B N 1
ATOM 3595 C CA . VAL B 1 151 ? 15.648 -12.609 0.242 1 76.06 151 VAL B CA 1
ATOM 3596 C C . VAL B 1 151 ? 15.945 -13.055 1.673 1 76.06 151 VAL B C 1
ATOM 3598 O O . VAL B 1 151 ? 16.906 -13.797 1.915 1 76.06 151 VAL B O 1
ATOM 3601 N N . LEU B 1 152 ? 15.156 -12.586 2.553 1 79.75 152 LEU B N 1
ATOM 3602 C CA . LEU B 1 152 ? 15.367 -12.945 3.951 1 79.75 152 LEU B CA 1
ATOM 3603 C C . LEU B 1 152 ? 15.234 -14.453 4.152 1 79.75 152 LEU B C 1
ATOM 3605 O O . LEU B 1 152 ? 16.047 -15.062 4.867 1 79.75 152 LEU B O 1
ATOM 3609 N N . LEU B 1 153 ? 14.258 -15.023 3.537 1 77.12 153 LEU B N 1
ATOM 3610 C CA . LEU B 1 153 ? 14.055 -16.469 3.654 1 77.12 153 LEU B CA 1
ATOM 3611 C C . LEU B 1 153 ? 15.242 -17.234 3.078 1 77.12 153 LEU B C 1
ATOM 3613 O O . LEU B 1 153 ? 15.711 -18.203 3.676 1 77.12 153 LEU B O 1
ATOM 3617 N N . THR B 1 154 ? 15.633 -16.844 2.018 1 71.31 154 THR B N 1
ATOM 3618 C CA . THR B 1 154 ? 16.719 -17.531 1.33 1 71.31 154 THR B CA 1
ATOM 3619 C C . THR B 1 154 ? 18.016 -17.391 2.1 1 71.31 154 THR B C 1
ATOM 3621 O O . THR B 1 154 ? 18.75 -18.359 2.299 1 71.31 154 THR B O 1
ATOM 3624 N N . VAL B 1 155 ? 18.281 -16.172 2.58 1 71.5 155 VAL B N 1
ATOM 3625 C CA . VAL B 1 155 ? 19.516 -15.898 3.293 1 71.5 155 VAL B CA 1
ATOM 3626 C C . VAL B 1 155 ? 19.531 -16.656 4.621 1 71.5 155 VAL B C 1
ATOM 3628 O O . VAL B 1 155 ? 20.531 -17.25 4.996 1 71.5 155 VAL B O 1
ATOM 3631 N N . LEU B 1 156 ? 18.484 -16.547 5.289 1 76.5 156 LEU B N 1
ATOM 3632 C CA . LEU B 1 156 ? 18.422 -17.203 6.586 1 76.5 156 LEU B CA 1
ATOM 3633 C C . LEU B 1 156 ? 18.484 -18.719 6.422 1 76.5 156 LEU B C 1
ATOM 3635 O O . LEU B 1 156 ? 19.109 -19.422 7.23 1 76.5 156 LEU B O 1
ATOM 3639 N N . SER B 1 157 ? 17.781 -19.203 5.484 1 71.38 157 SER B N 1
ATOM 3640 C CA . SER B 1 157 ? 17.797 -20.641 5.238 1 71.38 157 SER B CA 1
ATOM 3641 C C . SER B 1 157 ? 19.188 -21.109 4.824 1 71.38 157 SER B C 1
ATOM 3643 O O . SER B 1 157 ? 19.656 -22.141 5.309 1 71.38 157 SER B O 1
ATOM 3645 N N . LEU B 1 158 ? 19.75 -20.406 4.094 1 65.25 158 LEU B N 1
ATOM 3646 C CA . LEU B 1 158 ? 21.016 -20.844 3.516 1 65.25 158 LEU B CA 1
ATOM 3647 C C . LEU B 1 158 ? 22.188 -20.5 4.438 1 65.25 158 LEU B C 1
ATOM 3649 O O . LEU B 1 158 ? 23.094 -21.297 4.609 1 65.25 158 LEU B O 1
ATOM 3653 N N . ALA B 1 159 ? 22.125 -19.281 4.906 1 64.44 159 ALA B N 1
ATOM 3654 C CA . ALA B 1 159 ? 23.281 -18.828 5.68 1 64.44 159 ALA B CA 1
ATOM 3655 C C . ALA B 1 159 ? 23.219 -19.328 7.117 1 64.44 159 ALA B C 1
ATOM 3657 O O . ALA B 1 159 ? 24.25 -19.688 7.703 1 64.44 159 ALA B O 1
ATOM 3658 N N . LEU B 1 160 ? 22.016 -19.25 7.562 1 69.75 160 LEU B N 1
ATOM 3659 C CA . LEU B 1 160 ? 21.938 -19.562 8.984 1 69.75 160 LEU B CA 1
ATOM 3660 C C . LEU B 1 160 ? 21.234 -20.891 9.219 1 69.75 160 LEU B C 1
ATOM 3662 O O . LEU B 1 160 ? 21.016 -21.297 10.359 1 69.75 160 LEU B O 1
ATOM 3666 N N . ASN B 1 161 ? 20.969 -21.547 8.055 1 70 161 ASN B N 1
ATOM 3667 C CA . ASN B 1 161 ? 20.25 -22.812 8.156 1 70 161 ASN B CA 1
ATOM 3668 C C . ASN B 1 161 ? 18.984 -22.672 8.992 1 70 161 ASN B C 1
ATOM 3670 O O . ASN B 1 161 ? 18.641 -23.562 9.773 1 70 161 ASN B O 1
ATOM 3674 N N . TRP B 1 162 ? 18.625 -21.484 9.016 1 72.56 162 TRP B N 1
ATOM 3675 C CA . TRP B 1 162 ? 17.375 -21.234 9.727 1 72.56 162 TRP B CA 1
ATOM 3676 C C . TRP B 1 162 ? 16.172 -21.531 8.836 1 72.56 162 TRP B C 1
ATOM 3678 O O . TRP B 1 162 ? 16 -20.922 7.785 1 72.56 162 TRP B O 1
ATOM 3688 N N . ILE B 1 163 ? 15.5 -22.609 9.141 1 63.47 163 ILE B N 1
ATOM 3689 C CA . ILE B 1 163 ? 14.289 -22.969 8.414 1 63.47 163 ILE B CA 1
ATOM 3690 C C . ILE B 1 163 ? 13.07 -22.766 9.312 1 63.47 163 ILE B C 1
ATOM 3692 O O . ILE B 1 163 ? 13.039 -23.25 10.445 1 63.47 163 ILE B O 1
ATOM 3696 N N . PRO B 1 164 ? 12.258 -21.953 8.703 1 65.69 164 PRO B N 1
ATOM 3697 C CA . PRO B 1 164 ? 11.062 -21.875 9.547 1 65.69 164 PRO B CA 1
ATOM 3698 C C . PRO B 1 164 ? 10.453 -23.25 9.828 1 65.69 164 PRO B C 1
ATOM 3700 O O . PRO B 1 164 ? 10.539 -24.156 8.992 1 65.69 164 PRO B O 1
ATOM 3703 N N . PRO B 1 165 ? 10.18 -23.328 11.094 1 65.81 165 PRO B N 1
ATOM 3704 C CA . PRO B 1 165 ? 9.523 -24.594 11.406 1 65.81 165 PRO B CA 1
ATOM 3705 C C . PRO B 1 165 ? 8.445 -24.969 10.391 1 65.81 165 PRO B C 1
ATOM 3707 O O . PRO B 1 165 ? 7.746 -24.094 9.875 1 65.81 165 PRO B O 1
ATOM 3710 N N . LEU B 1 166 ? 8.688 -26.172 10.094 1 70 166 LEU B N 1
ATOM 3711 C CA . LEU B 1 166 ? 7.676 -26.703 9.188 1 70 166 LEU B CA 1
ATOM 3712 C C . LEU B 1 166 ? 6.312 -26.766 9.867 1 70 166 LEU B C 1
ATOM 3714 O O . LEU B 1 166 ? 6.223 -27.062 11.062 1 70 166 LEU B O 1
ATOM 3718 N N . GLY B 1 167 ? 5.297 -26.438 9.32 1 78.31 167 GLY B N 1
ATOM 3719 C CA . GLY B 1 167 ? 3.957 -26.484 9.891 1 78.31 167 GLY B CA 1
ATOM 3720 C C . GLY B 1 167 ? 3.633 -25.281 10.758 1 78.31 167 GLY B C 1
ATOM 3721 O O . GLY B 1 167 ? 4.309 -25.031 11.758 1 78.31 167 GLY B O 1
ATOM 3722 N N . PHE B 1 168 ? 2.824 -24.641 10.492 1 88.69 168 PHE B N 1
ATOM 3723 C CA . PHE B 1 168 ? 2.438 -23.438 11.219 1 88.69 168 PHE B CA 1
ATOM 3724 C C . PHE B 1 168 ? 1.893 -23.797 12.602 1 88.69 168 PHE B C 1
ATOM 3726 O O . PHE B 1 168 ? 1.133 -24.766 12.742 1 88.69 168 PHE B O 1
ATOM 3733 N N . GLN B 1 169 ? 2.418 -23.188 13.602 1 90.12 169 GLN B N 1
ATOM 3734 C CA . GLN B 1 169 ? 1.908 -23.344 14.961 1 90.12 169 GLN B CA 1
ATOM 3735 C C . GLN B 1 169 ? 1.271 -22.047 15.453 1 90.12 169 GLN B C 1
ATOM 3737 O O . GLN B 1 169 ? 1.88 -20.969 15.367 1 90.12 169 GLN B O 1
ATOM 3742 N N . SER B 1 170 ? 0.058 -22.156 15.992 1 90.12 170 SER B N 1
ATOM 3743 C CA . SER B 1 170 ? -0.653 -20.984 16.484 1 90.12 170 SER B CA 1
ATOM 3744 C C . SER B 1 170 ? -0.019 -20.453 17.766 1 90.12 170 SER B C 1
ATOM 3746 O O . SER B 1 170 ? 0.781 -21.141 18.406 1 90.12 170 SER B O 1
ATOM 3748 N N . PHE B 1 171 ? -0.383 -19.25 18.062 1 88.88 171 PHE B N 1
ATOM 3749 C CA . PHE B 1 171 ? 0.14 -18.625 19.281 1 88.88 171 PHE B CA 1
ATOM 3750 C C . PHE B 1 171 ? -0.288 -19.406 20.516 1 88.88 171 PHE B C 1
ATOM 3752 O O . PHE B 1 171 ? 0.484 -19.547 21.469 1 88.88 171 PHE B O 1
ATOM 3759 N N . ALA B 1 172 ? -1.434 -19.938 20.469 1 89.56 172 ALA B N 1
ATOM 3760 C CA . ALA B 1 172 ? -1.981 -20.688 21.609 1 89.56 172 ALA B CA 1
ATOM 3761 C C . ALA B 1 172 ? -1.259 -22.016 21.781 1 89.56 172 ALA B C 1
ATOM 3763 O O . ALA B 1 172 ? -1.08 -22.484 22.906 1 89.56 172 ALA B O 1
ATOM 3764 N N . GLU B 1 173 ? -0.812 -22.625 20.734 1 90.25 173 GLU B N 1
ATOM 3765 C CA . GLU B 1 173 ? -0.151 -23.922 20.766 1 90.25 173 GLU B CA 1
ATOM 3766 C C . GLU B 1 173 ? 1.308 -23.797 21.203 1 90.25 173 GLU B C 1
ATOM 3768 O O . GLU B 1 173 ? 1.773 -24.531 22.078 1 90.25 173 GLU B O 1
ATOM 3773 N N . ASN B 1 174 ? 2.014 -22.859 20.625 1 92.44 174 ASN B N 1
ATOM 3774 C CA . ASN B 1 174 ? 3.428 -22.641 20.906 1 92.44 174 ASN B CA 1
ATOM 3775 C C . ASN B 1 174 ? 3.846 -21.203 20.578 1 92.44 174 ASN B C 1
ATOM 3777 O O . ASN B 1 174 ? 4.262 -20.922 19.453 1 92.44 174 ASN B O 1
ATOM 3781 N N . PRO B 1 175 ? 3.83 -20.344 21.531 1 91.75 175 PRO B N 1
ATOM 3782 C CA . PRO B 1 175 ? 4.086 -18.922 21.297 1 91.75 175 PRO B CA 1
ATOM 3783 C C . PRO B 1 175 ? 5.484 -18.656 20.75 1 91.75 175 PRO B C 1
ATOM 3785 O O . PRO B 1 175 ? 5.668 -17.75 19.922 1 91.75 175 PRO B O 1
ATOM 3788 N N . LEU B 1 176 ? 6.418 -19.375 21.172 1 89.12 176 LEU B N 1
ATOM 3789 C CA . LEU B 1 176 ? 7.793 -19.141 20.75 1 89.12 176 LEU B CA 1
ATOM 3790 C C . LEU B 1 176 ? 7.973 -19.484 19.281 1 89.12 176 LEU B C 1
ATOM 3792 O O . LEU B 1 176 ? 8.539 -18.688 18.516 1 89.12 176 LEU B O 1
ATOM 3796 N N . VAL B 1 177 ? 7.48 -20.672 18.906 1 88.69 177 VAL B N 1
ATOM 3797 C CA . VAL B 1 177 ? 7.594 -21.094 17.516 1 88.69 177 VAL B CA 1
ATOM 3798 C C . VAL B 1 177 ? 6.754 -20.188 16.625 1 88.69 177 VAL B C 1
ATOM 3800 O O . VAL B 1 177 ? 7.172 -19.828 15.516 1 88.69 177 VAL B O 1
ATOM 3803 N N . ASN B 1 178 ? 5.594 -19.844 17.125 1 92.75 178 ASN B N 1
ATOM 3804 C CA . ASN B 1 178 ? 4.73 -18.938 16.391 1 92.75 178 ASN B CA 1
ATOM 3805 C C . ASN B 1 178 ? 5.426 -17.609 16.094 1 92.75 178 ASN B C 1
ATOM 3807 O O . ASN B 1 178 ? 5.402 -17.125 14.961 1 92.75 178 ASN B O 1
ATOM 3811 N N . PHE B 1 179 ? 6.051 -17.156 17.125 1 91.12 179 PHE B N 1
ATOM 3812 C CA . PHE B 1 179 ? 6.742 -15.875 16.969 1 91.12 179 PHE B CA 1
ATOM 3813 C C . PHE B 1 179 ? 7.879 -15.984 15.961 1 91.12 179 PHE B C 1
ATOM 3815 O O . PHE B 1 179 ? 8.109 -15.062 15.18 1 91.12 179 PHE B O 1
ATOM 3822 N N . GLN B 1 180 ? 8.523 -17.047 15.961 1 87.38 180 GLN B N 1
ATOM 3823 C CA . GLN B 1 180 ? 9.633 -17.266 15.031 1 87.38 180 GLN B CA 1
ATOM 3824 C C . GLN B 1 180 ? 9.141 -17.312 13.586 1 87.38 180 GLN B C 1
ATOM 3826 O O . GLN B 1 180 ? 9.828 -16.844 12.68 1 87.38 180 GLN B O 1
ATOM 3831 N N . GLN B 1 181 ? 8 -17.828 13.398 1 89.38 181 GLN B N 1
ATOM 3832 C CA . GLN B 1 181 ? 7.445 -17.969 12.062 1 89.38 181 GLN B CA 1
ATOM 3833 C C . GLN B 1 181 ? 6.859 -16.641 11.57 1 89.38 181 GLN B C 1
ATOM 3835 O O . GLN B 1 181 ? 6.848 -16.359 10.375 1 89.38 181 GLN B O 1
ATOM 3840 N N . MET B 1 182 ? 6.496 -15.805 12.594 1 92.81 182 MET B N 1
ATOM 3841 C CA . MET B 1 182 ? 5.723 -14.617 12.234 1 92.81 182 MET B CA 1
ATOM 3842 C C . MET B 1 182 ? 6.621 -13.391 12.148 1 92.81 182 MET B C 1
ATOM 3844 O O . MET B 1 182 ? 6.262 -12.398 11.508 1 92.81 182 MET B O 1
ATOM 3848 N N . ILE B 1 183 ? 7.715 -13.445 12.719 1 91.5 183 ILE B N 1
ATOM 3849 C CA . ILE B 1 183 ? 8.516 -12.242 12.914 1 91.5 183 ILE B CA 1
ATOM 3850 C C . ILE B 1 183 ? 9.094 -11.781 11.578 1 91.5 183 ILE B C 1
ATOM 3852 O O . ILE B 1 183 ? 9.148 -10.586 11.297 1 91.5 183 ILE B O 1
ATOM 3856 N N . LEU B 1 184 ? 9.523 -12.688 10.75 1 90.12 184 LEU B N 1
ATOM 3857 C CA . LEU B 1 184 ? 10.18 -12.312 9.5 1 90.12 184 LEU B CA 1
ATOM 3858 C C . LEU B 1 184 ? 9.188 -11.656 8.539 1 90.12 184 LEU B C 1
ATOM 3860 O O . LEU B 1 184 ? 9.445 -10.562 8.031 1 90.12 184 LEU B O 1
ATOM 3864 N N . PRO B 1 185 ? 8.031 -12.328 8.305 1 91.38 185 PRO B N 1
ATOM 3865 C CA . PRO B 1 185 ? 7.062 -11.633 7.445 1 91.38 185 PRO B CA 1
ATOM 3866 C C . PRO B 1 185 ? 6.574 -10.32 8.047 1 91.38 185 PRO B C 1
ATOM 3868 O O . PRO B 1 185 ? 6.297 -9.367 7.316 1 91.38 185 PRO B O 1
ATOM 3871 N N . ALA B 1 186 ? 6.52 -10.289 9.367 1 93.38 186 ALA B N 1
ATOM 3872 C CA . ALA B 1 186 ? 6.121 -9.047 10.023 1 93.38 186 ALA B CA 1
ATOM 3873 C C . ALA B 1 186 ? 7.152 -7.945 9.789 1 93.38 186 ALA B C 1
ATOM 3875 O O . ALA B 1 186 ? 6.793 -6.789 9.562 1 93.38 186 ALA B O 1
ATOM 3876 N N . ILE B 1 187 ? 8.328 -8.266 9.812 1 92.81 187 ILE B N 1
ATOM 3877 C CA . ILE B 1 187 ? 9.414 -7.312 9.586 1 92.81 187 ILE B CA 1
ATOM 3878 C C . ILE B 1 187 ? 9.367 -6.812 8.148 1 92.81 187 ILE B C 1
ATOM 3880 O O . ILE B 1 187 ? 9.57 -5.621 7.891 1 92.81 187 ILE B O 1
ATOM 3884 N N . CYS B 1 188 ? 9.109 -7.66 7.211 1 90.56 188 CYS B N 1
ATOM 3885 C CA . CYS B 1 188 ? 9.016 -7.277 5.805 1 90.56 188 CYS B CA 1
ATOM 3886 C C . CYS B 1 188 ? 7.93 -6.23 5.594 1 90.56 188 CYS B C 1
ATOM 3888 O O . CYS B 1 188 ? 8.141 -5.242 4.891 1 90.56 188 CYS B O 1
ATOM 3890 N N . LEU B 1 189 ? 6.863 -6.438 6.23 1 90.44 189 LEU B N 1
ATOM 3891 C CA . LEU B 1 189 ? 5.77 -5.48 6.129 1 90.44 189 LEU B CA 1
ATOM 3892 C C . LEU B 1 189 ? 6.098 -4.195 6.879 1 90.44 189 LEU B C 1
ATOM 3894 O O . LEU B 1 189 ? 5.816 -3.098 6.391 1 90.44 189 LEU B O 1
ATOM 3898 N N . ALA B 1 190 ? 6.703 -4.391 8.008 1 92.62 190 ALA B N 1
ATOM 3899 C CA . ALA B 1 190 ? 6.965 -3.262 8.898 1 92.62 190 ALA B CA 1
ATOM 3900 C C . ALA B 1 190 ? 7.961 -2.289 8.273 1 92.62 190 ALA B C 1
ATOM 3902 O O . ALA B 1 190 ? 7.906 -1.083 8.523 1 92.62 190 ALA B O 1
ATOM 3903 N N . ILE B 1 191 ? 8.797 -2.766 7.516 1 90.31 191 ILE B N 1
ATOM 3904 C CA . ILE B 1 191 ? 9.828 -1.921 6.93 1 90.31 191 ILE B CA 1
ATOM 3905 C C . ILE B 1 191 ? 9.188 -0.867 6.031 1 90.31 191 ILE B C 1
ATOM 3907 O O . ILE B 1 191 ? 9.477 0.325 6.156 1 90.31 191 ILE B O 1
ATOM 3911 N N . THR B 1 192 ? 8.328 -1.255 5.191 1 86.31 192 THR B N 1
ATOM 3912 C CA . THR B 1 192 ? 7.656 -0.317 4.305 1 86.31 192 THR B CA 1
ATOM 3913 C C . THR B 1 192 ? 6.73 0.604 5.09 1 86.31 192 THR B C 1
ATOM 3915 O O . THR B 1 192 ? 6.672 1.808 4.832 1 86.31 192 THR B O 1
ATOM 3918 N N . LEU B 1 193 ? 6.055 0.05 6.047 1 90.88 193 LEU B N 1
ATOM 3919 C CA . LEU B 1 193 ? 5.133 0.833 6.863 1 90.88 193 LEU B CA 1
ATOM 3920 C C . LEU B 1 193 ? 5.887 1.873 7.688 1 90.88 193 LEU B C 1
ATOM 3922 O O . LEU B 1 193 ? 5.461 3.027 7.773 1 90.88 193 LEU B O 1
ATOM 3926 N N . SER B 1 194 ? 6.969 1.419 8.234 1 93.69 194 SER B N 1
ATOM 3927 C CA . SER B 1 194 ? 7.742 2.33 9.07 1 93.69 194 SER 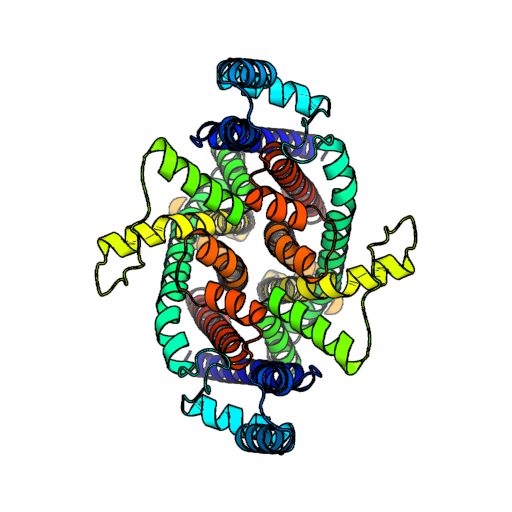B CA 1
ATOM 3928 C C . SER B 1 194 ? 8.336 3.469 8.25 1 93.69 194 SER B C 1
ATOM 3930 O O . SER B 1 194 ? 8.391 4.609 8.711 1 93.69 194 SER B O 1
ATOM 3932 N N . ALA B 1 195 ? 8.812 3.123 7.133 1 90.75 195 ALA B N 1
ATOM 3933 C CA . ALA B 1 195 ? 9.375 4.148 6.254 1 90.75 195 ALA B CA 1
ATOM 3934 C C . ALA B 1 195 ? 8.336 5.23 5.949 1 90.75 195 ALA B C 1
ATOM 3936 O O . ALA B 1 195 ? 8.664 6.418 5.938 1 90.75 195 ALA B O 1
ATOM 3937 N N . SER B 1 196 ? 7.152 4.863 5.695 1 91.06 196 SER B N 1
ATOM 3938 C CA . SER B 1 196 ? 6.066 5.805 5.438 1 91.06 196 SER B CA 1
ATOM 3939 C C . SER B 1 196 ? 5.762 6.648 6.672 1 91.06 196 SER B C 1
ATOM 3941 O O . SER B 1 196 ? 5.551 7.859 6.566 1 91.06 196 SER B O 1
ATOM 3943 N N . ILE B 1 197 ? 5.77 6.016 7.758 1 93.38 197 ILE B N 1
ATOM 3944 C CA . ILE B 1 197 ? 5.473 6.711 9.008 1 93.38 197 ILE B CA 1
ATOM 3945 C C . ILE B 1 197 ? 6.586 7.703 9.32 1 93.38 197 ILE B C 1
ATOM 3947 O O . ILE B 1 197 ? 6.324 8.812 9.797 1 93.38 197 ILE B O 1
ATOM 3951 N N . VAL B 1 198 ? 7.781 7.285 9.07 1 94.06 198 VAL B N 1
ATOM 3952 C CA . VAL B 1 198 ? 8.914 8.18 9.281 1 94.06 198 VAL B CA 1
ATOM 3953 C C . VAL B 1 198 ? 8.734 9.445 8.453 1 94.06 198 VAL B C 1
ATOM 3955 O O . VAL B 1 198 ? 8.828 10.555 8.977 1 94.06 198 VAL B O 1
ATOM 3958 N N . ARG B 1 199 ? 8.422 9.242 7.273 1 87.69 199 ARG B N 1
ATOM 3959 C CA . ARG B 1 199 ? 8.312 10.375 6.355 1 87.69 199 ARG B CA 1
ATOM 3960 C C . ARG B 1 199 ? 7.152 11.281 6.746 1 87.69 199 ARG B C 1
ATOM 3962 O O . ARG B 1 199 ? 7.285 12.508 6.727 1 87.69 199 ARG B O 1
ATOM 3969 N N . MET B 1 200 ? 6.09 10.719 7.012 1 89.69 200 MET B N 1
ATOM 3970 C CA . MET B 1 200 ? 4.922 11.508 7.395 1 89.69 200 MET B CA 1
ATOM 3971 C C . MET B 1 200 ? 5.152 12.219 8.727 1 89.69 200 MET B C 1
ATOM 3973 O O . MET B 1 200 ? 4.855 13.406 8.859 1 89.69 200 MET B O 1
ATOM 3977 N N . THR B 1 201 ? 5.691 11.5 9.648 1 93.69 201 THR B N 1
ATOM 3978 C CA . THR B 1 201 ? 5.961 12.078 10.961 1 93.69 201 THR B CA 1
ATOM 3979 C C . THR B 1 201 ? 6.961 13.227 10.852 1 93.69 201 THR B C 1
ATOM 3981 O O . THR B 1 201 ? 6.758 14.289 11.438 1 93.69 201 THR B O 1
ATOM 3984 N N . ARG B 1 202 ? 7.945 12.945 10.141 1 92.44 202 ARG B N 1
ATOM 3985 C CA . ARG B 1 202 ? 8.938 13.992 9.953 1 92.44 202 ARG B CA 1
ATOM 3986 C C . ARG B 1 202 ? 8.32 15.227 9.312 1 92.44 202 ARG B C 1
ATOM 3988 O O . ARG B 1 202 ? 8.531 16.344 9.773 1 92.44 202 ARG B O 1
ATOM 3995 N N . SER B 1 203 ? 7.641 15.008 8.242 1 86.75 203 SER B N 1
ATOM 3996 C CA . SER B 1 203 ? 7.039 16.109 7.516 1 86.75 203 SER B CA 1
ATOM 3997 C C . SER B 1 203 ? 6.059 16.891 8.391 1 86.75 203 SER B C 1
ATOM 3999 O O . SER B 1 203 ? 6.066 18.125 8.406 1 86.75 203 SER B O 1
ATOM 4001 N N . ALA B 1 204 ? 5.25 16.234 9.148 1 88.12 204 ALA B N 1
ATOM 4002 C CA . ALA B 1 204 ? 4.238 16.859 10 1 88.12 204 ALA B CA 1
ATOM 4003 C C . ALA B 1 204 ? 4.883 17.594 11.172 1 88.12 204 ALA B C 1
ATOM 4005 O O . ALA B 1 204 ? 4.484 18.719 11.5 1 88.12 204 ALA B O 1
ATOM 4006 N N . VAL B 1 205 ? 5.859 16.984 11.758 1 91.19 205 VAL B N 1
ATOM 4007 C CA . VAL B 1 205 ? 6.531 17.594 12.906 1 91.19 205 VAL B CA 1
ATOM 4008 C C . VAL B 1 205 ? 7.293 18.844 12.453 1 91.19 205 VAL B C 1
ATOM 4010 O O . VAL B 1 205 ? 7.273 19.859 13.141 1 91.19 205 VAL B O 1
ATOM 4013 N N . LEU B 1 206 ? 7.938 18.766 11.328 1 88.56 206 LEU B N 1
ATOM 4014 C CA . LEU B 1 206 ? 8.672 19.906 10.805 1 88.56 206 LEU B CA 1
ATOM 4015 C C . LEU B 1 206 ? 7.742 21.094 10.539 1 88.56 206 LEU B C 1
ATOM 4017 O O . LEU B 1 206 ? 8.102 22.234 10.797 1 88.56 206 LEU B O 1
ATOM 4021 N N . GLU B 1 207 ? 6.633 20.75 9.969 1 83.12 207 GLU B N 1
ATOM 4022 C CA . GLU B 1 207 ? 5.652 21.781 9.695 1 83.12 207 GLU B CA 1
ATOM 4023 C C . GLU B 1 207 ? 5.23 22.5 10.977 1 83.12 207 GLU B C 1
ATOM 4025 O O . GLU B 1 207 ? 5.121 23.719 11.008 1 83.12 207 GLU B O 1
ATOM 4030 N N . VAL B 1 208 ? 5.016 21.75 12 1 83.81 208 VAL B N 1
ATOM 4031 C CA . VAL B 1 208 ? 4.586 22.312 13.273 1 83.81 208 VAL B CA 1
ATOM 4032 C C . VAL B 1 208 ? 5.746 23.078 13.922 1 83.81 208 VAL B C 1
ATOM 4034 O O . VAL B 1 208 ? 5.551 24.141 14.492 1 83.81 208 VAL B O 1
ATOM 4037 N N . LEU B 1 209 ? 6.922 22.562 13.859 1 88.62 209 LEU B N 1
ATOM 4038 C CA . LEU B 1 209 ? 8.094 23.188 14.477 1 88.62 209 LEU B CA 1
ATOM 4039 C C . LEU B 1 209 ? 8.383 24.547 13.852 1 88.62 209 LEU B C 1
ATOM 4041 O O . LEU B 1 209 ? 8.922 25.422 14.508 1 88.62 209 LEU B O 1
ATOM 4045 N N . HIS B 1 210 ? 7.969 24.703 12.648 1 85.88 210 HIS B N 1
ATOM 4046 C CA . HIS B 1 210 ? 8.258 25.953 11.953 1 85.88 210 HIS B CA 1
ATOM 4047 C C . HIS B 1 210 ? 7.074 26.906 12.031 1 85.88 210 HIS B C 1
ATOM 4049 O O . HIS B 1 210 ? 7.109 28 11.445 1 85.88 210 HIS B O 1
ATOM 4055 N N . SER B 1 211 ? 6.129 26.5 12.766 1 82.69 211 SER B N 1
ATOM 4056 C CA . SER B 1 211 ? 4.934 27.328 12.875 1 82.69 211 SER B CA 1
ATOM 4057 C C . SER B 1 211 ? 5.141 28.453 13.891 1 82.69 211 SER B C 1
ATOM 4059 O O . SER B 1 211 ? 6.043 28.375 14.727 1 82.69 211 SER B O 1
ATOM 4061 N N . GLU B 1 212 ? 4.359 29.547 13.75 1 81.69 212 GLU B N 1
ATOM 4062 C CA . GLU B 1 212 ? 4.391 30.672 14.688 1 81.69 212 GLU B CA 1
ATOM 4063 C C . GLU B 1 212 ? 3.984 30.234 16.094 1 81.69 212 GLU B C 1
ATOM 4065 O O . GLU B 1 212 ? 4.484 30.781 17.078 1 81.69 212 GLU B O 1
ATOM 4070 N N . PHE B 1 213 ? 3.213 29.25 16.156 1 79.94 213 PHE B N 1
ATOM 4071 C CA . PHE B 1 213 ? 2.76 28.672 17.422 1 79.94 213 PHE B CA 1
ATOM 4072 C C . PHE B 1 213 ? 3.939 28.156 18.234 1 79.94 213 PHE B C 1
ATOM 4074 O O . PHE B 1 213 ? 4.039 28.422 19.438 1 79.94 213 PHE B O 1
ATOM 4081 N N . ILE B 1 214 ? 4.844 27.531 17.609 1 87.56 214 ILE B N 1
ATOM 4082 C CA . ILE B 1 214 ? 5.988 26.953 18.297 1 87.56 214 ILE B CA 1
ATOM 4083 C C . ILE B 1 214 ? 6.969 28.047 18.703 1 87.56 214 ILE B C 1
ATOM 4085 O O . ILE B 1 214 ? 7.598 27.953 19.766 1 87.56 214 ILE B O 1
ATOM 4089 N N . ARG B 1 215 ? 7.035 29.031 17.891 1 89.69 215 ARG B N 1
ATOM 4090 C CA . ARG B 1 215 ? 7.871 30.172 18.25 1 89.69 215 ARG B CA 1
ATOM 4091 C C . ARG B 1 215 ? 7.391 30.828 19.547 1 89.69 215 ARG B C 1
ATOM 4093 O O . ARG B 1 215 ? 8.203 31.219 20.375 1 89.69 215 ARG B O 1
ATOM 4100 N N . THR B 1 216 ? 6.098 30.922 19.625 1 89.88 216 THR B N 1
ATOM 4101 C CA . THR B 1 216 ? 5.508 31.484 20.828 1 89.88 216 THR B CA 1
ATOM 4102 C C . THR B 1 216 ? 5.777 30.594 22.031 1 89.88 216 THR B C 1
ATOM 4104 O O . THR B 1 216 ? 6.113 31.078 23.125 1 89.88 216 THR B O 1
ATOM 4107 N N . VAL B 1 217 ? 5.668 29.359 21.906 1 91.06 217 VAL B N 1
ATOM 4108 C CA . VAL B 1 217 ? 5.891 28.391 22.984 1 91.06 217 VAL B CA 1
ATOM 4109 C C . VAL B 1 217 ? 7.344 28.469 23.453 1 91.06 217 VAL B C 1
ATOM 4111 O O . VAL B 1 217 ? 7.617 28.438 24.656 1 91.06 217 VAL B O 1
ATOM 4114 N N . ARG B 1 218 ? 8.18 28.625 22.516 1 94.12 218 ARG B N 1
ATOM 4115 C CA . ARG B 1 218 ? 9.602 28.734 22.844 1 94.12 218 ARG B CA 1
ATOM 4116 C C . ARG B 1 218 ? 9.898 30.047 23.547 1 94.12 218 ARG B C 1
ATOM 4118 O O . ARG B 1 218 ? 10.695 30.094 24.484 1 94.12 218 ARG B O 1
ATOM 4125 N N . ALA B 1 219 ? 9.273 31.078 23.109 1 94.5 219 ALA B N 1
ATOM 4126 C CA . ALA B 1 219 ? 9.469 32.406 23.703 1 94.5 219 ALA B CA 1
ATOM 4127 C C . ALA B 1 219 ? 8.992 32.438 25.156 1 94.5 219 ALA B C 1
ATOM 4129 O O . ALA B 1 219 ? 9.516 33.188 25.969 1 94.5 219 ALA B O 1
ATOM 4130 N N . LYS B 1 220 ? 8.07 31.562 25.422 1 94.88 220 LYS B N 1
ATOM 4131 C CA . LYS B 1 220 ? 7.547 31.5 26.781 1 94.88 220 LYS B CA 1
ATOM 4132 C C . LYS B 1 220 ? 8.461 30.672 27.688 1 94.88 220 LYS B C 1
ATOM 4134 O O . LYS B 1 220 ? 8.211 30.547 28.891 1 94.88 220 LYS B O 1
ATOM 4139 N N . GLY B 1 221 ? 9.484 30.109 27.109 1 94 221 GLY B N 1
ATOM 4140 C CA . GLY B 1 221 ? 10.523 29.469 27.922 1 94 221 GLY B CA 1
ATOM 4141 C C . GLY B 1 221 ? 10.344 27.969 28.047 1 94 221 GLY B C 1
ATOM 4142 O O . GLY B 1 221 ? 10.938 27.344 28.938 1 94 221 GLY B O 1
ATOM 4143 N N . ALA B 1 222 ? 9.625 27.406 27.297 1 94.44 222 ALA B N 1
ATOM 4144 C CA . ALA B 1 222 ? 9.398 25.953 27.375 1 94.44 222 ALA B CA 1
ATOM 4145 C C . ALA B 1 222 ? 10.672 25.188 27.031 1 94.44 222 ALA B C 1
ATOM 4147 O O . ALA B 1 222 ? 11.422 25.578 26.141 1 94.44 222 ALA B O 1
ATOM 4148 N N . LYS B 1 223 ? 10.828 24.125 27.797 1 96.56 223 LYS B N 1
ATOM 4149 C CA . LYS B 1 223 ? 11.945 23.234 27.484 1 96.56 223 LYS B CA 1
ATOM 4150 C C . LYS B 1 223 ? 11.766 22.578 26.125 1 96.56 223 LYS B C 1
ATOM 4152 O O . LYS B 1 223 ? 10.641 22.281 25.703 1 96.56 223 LYS B O 1
ATOM 4157 N N . GLU B 1 224 ? 12.836 22.266 25.453 1 94.38 224 GLU B N 1
ATOM 4158 C CA . GLU B 1 224 ? 12.781 21.734 24.094 1 94.38 224 GLU B CA 1
ATOM 4159 C C . GLU B 1 224 ? 12.055 20.391 24.062 1 94.38 224 GLU B C 1
ATOM 4161 O O . GLU B 1 224 ? 11.367 20.078 23.094 1 94.38 224 GLU B O 1
ATOM 4166 N N . ARG B 1 225 ? 12.25 19.641 25.109 1 95.06 225 ARG B N 1
ATOM 4167 C CA . ARG B 1 225 ? 11.555 18.359 25.172 1 95.06 225 ARG B CA 1
ATOM 4168 C C . ARG B 1 225 ? 10.039 18.562 25.188 1 95.06 225 ARG B C 1
ATOM 4170 O O . ARG B 1 225 ? 9.297 17.766 24.594 1 95.06 225 ARG B O 1
ATOM 4177 N N . ILE B 1 226 ? 9.602 19.531 25.828 1 94.81 226 ILE B N 1
ATOM 4178 C CA . ILE B 1 226 ? 8.18 19.859 25.906 1 94.81 226 ILE B CA 1
ATOM 4179 C C . ILE B 1 226 ? 7.699 20.375 24.547 1 94.81 226 ILE B C 1
ATOM 4181 O O . ILE B 1 226 ? 6.621 20 24.078 1 94.81 226 ILE B O 1
ATOM 4185 N N . VAL B 1 227 ? 8.57 21.188 23.922 1 94.75 227 VAL B N 1
ATOM 4186 C CA . VAL B 1 227 ? 8.25 21.734 22.609 1 94.75 227 VAL B CA 1
ATOM 4187 C C . VAL B 1 227 ? 8.039 20.594 21.625 1 94.75 227 VAL B C 1
ATOM 4189 O O . VAL B 1 227 ? 7.074 20.609 20.859 1 94.75 227 VAL B O 1
ATOM 4192 N N . ILE B 1 228 ? 8.859 19.656 21.703 1 94.38 228 ILE B N 1
ATOM 4193 C CA . ILE B 1 228 ? 8.883 18.578 20.703 1 94.38 228 ILE B CA 1
ATOM 4194 C C . ILE B 1 228 ? 7.758 17.594 21 1 94.38 228 ILE B C 1
ATOM 4196 O O . ILE B 1 228 ? 6.93 17.312 20.125 1 94.38 228 ILE B O 1
ATOM 4200 N N . PHE B 1 229 ? 7.621 17.078 22.219 1 93.12 229 PHE B N 1
ATOM 4201 C CA . PHE B 1 229 ? 6.77 15.922 22.484 1 93.12 229 PHE B CA 1
ATOM 4202 C C . PHE B 1 229 ? 5.359 16.359 22.859 1 93.12 229 PHE B C 1
ATOM 4204 O O . PHE B 1 229 ? 4.379 15.719 22.469 1 93.12 229 PHE B O 1
ATOM 4211 N N . LYS B 1 230 ? 5.242 17.422 23.484 1 90.38 230 LYS B N 1
ATOM 4212 C CA . LYS B 1 230 ? 3.93 17.859 23.938 1 90.38 230 LYS B CA 1
ATOM 4213 C C . LYS B 1 230 ? 3.234 18.719 22.875 1 90.38 230 LYS B C 1
ATOM 4215 O O . LYS B 1 230 ? 2.016 18.641 22.703 1 90.38 230 LYS B O 1
ATOM 4220 N N . HIS B 1 231 ? 4.008 19.516 22.172 1 88.62 231 HIS B N 1
ATOM 4221 C CA . HIS B 1 231 ? 3.375 20.469 21.25 1 88.62 231 HIS B CA 1
ATOM 4222 C C . HIS B 1 231 ? 3.543 20.047 19.797 1 88.62 231 HIS B C 1
ATOM 4224 O O . HIS B 1 231 ? 2.555 19.828 19.094 1 88.62 231 HIS B O 1
ATOM 4230 N N . ALA B 1 232 ? 4.742 19.797 19.391 1 91 232 ALA B N 1
ATOM 4231 C CA . ALA B 1 232 ? 4.969 19.5 17.984 1 91 232 ALA B CA 1
ATOM 4232 C C . ALA B 1 232 ? 4.41 18.125 17.609 1 91 232 ALA B C 1
ATOM 4234 O O . ALA B 1 232 ? 3.602 18 16.688 1 91 232 ALA B O 1
ATOM 4235 N N . LEU B 1 233 ? 4.809 17.125 18.328 1 91.69 233 LEU B N 1
ATOM 4236 C CA . LEU B 1 233 ? 4.391 15.773 18 1 91.69 233 LEU B CA 1
ATOM 4237 C C . LEU B 1 233 ? 2.885 15.609 18.188 1 91.69 233 LEU B C 1
ATOM 4239 O O . LEU B 1 233 ? 2.217 15 17.344 1 91.69 233 LEU B O 1
ATOM 4243 N N . ARG B 1 234 ? 2.373 16.078 19.172 1 86.5 234 ARG B N 1
ATOM 4244 C CA . ARG B 1 234 ? 0.945 15.961 19.453 1 86.5 234 ARG B CA 1
ATOM 4245 C C . ARG B 1 234 ? 0.115 16.562 18.328 1 86.5 234 ARG B C 1
ATOM 4247 O O . ARG B 1 234 ? -0.922 16 17.953 1 86.5 234 ARG B O 1
ATOM 4254 N N . ASN B 1 235 ? 0.588 17.656 17.812 1 83.12 235 ASN B N 1
ATOM 4255 C CA . ASN B 1 235 ? -0.149 18.359 16.75 1 83.12 235 ASN B CA 1
ATOM 4256 C C . ASN B 1 235 ? 0.082 17.703 15.391 1 83.12 235 ASN B C 1
ATOM 4258 O O . ASN B 1 235 ? -0.623 18.016 14.43 1 83.12 235 ASN B O 1
ATOM 4262 N N . SER B 1 236 ? 1.077 16.906 15.352 1 87.5 236 SER B N 1
ATOM 4263 C CA . SER B 1 236 ? 1.388 16.219 14.102 1 87.5 236 SER B CA 1
ATOM 4264 C C . SER B 1 236 ? 0.704 14.859 14.031 1 87.5 236 SER B C 1
ATOM 4266 O O . SER B 1 236 ? 0.685 14.227 12.969 1 87.5 236 SER B O 1
ATOM 4268 N N . LEU B 1 237 ? 0.115 14.469 15.141 1 87.5 237 LEU B N 1
ATOM 4269 C CA . LEU B 1 237 ? -0.363 13.102 15.266 1 87.5 237 LEU B CA 1
ATOM 4270 C C . LEU B 1 237 ? -1.603 12.875 14.406 1 87.5 237 LEU B C 1
ATOM 4272 O O . LEU B 1 237 ? -1.911 11.742 14.039 1 87.5 237 LEU B O 1
ATOM 4276 N N . VAL B 1 238 ? -2.281 13.953 14.039 1 82.75 238 VAL B N 1
ATOM 4277 C CA . VAL B 1 238 ? -3.488 13.805 13.234 1 82.75 238 VAL B CA 1
ATOM 4278 C C . VAL B 1 238 ? -3.133 13.188 11.883 1 82.75 238 VAL B C 1
ATOM 4280 O O . VAL B 1 238 ? -3.727 12.188 11.477 1 82.75 238 VAL B O 1
ATOM 4283 N N . SER B 1 239 ? -2.127 13.773 11.219 1 86.69 239 SER B N 1
ATOM 4284 C CA . SER B 1 239 ? -1.721 13.258 9.914 1 86.69 239 SER B CA 1
ATOM 4285 C C . SER B 1 239 ? -1.074 11.883 10.039 1 86.69 239 SER B C 1
ATOM 4287 O O . SER B 1 239 ? -1.239 11.031 9.156 1 86.69 239 SER B O 1
ATOM 4289 N N . VAL B 1 240 ? -0.363 11.727 11.156 1 90.81 240 VAL B N 1
ATOM 4290 C CA . VAL B 1 240 ? 0.344 10.469 11.359 1 90.81 240 VAL B CA 1
ATOM 4291 C C . VAL B 1 240 ? -0.662 9.352 11.617 1 90.81 240 VAL B C 1
ATOM 4293 O O . VAL B 1 240 ? -0.558 8.266 11.039 1 90.81 240 VAL B O 1
ATOM 4296 N N . ILE B 1 241 ? -1.627 9.617 12.414 1 89 241 ILE B N 1
ATOM 4297 C CA . ILE B 1 241 ? -2.652 8.633 12.734 1 89 241 ILE B CA 1
ATOM 4298 C C . ILE B 1 241 ? -3.479 8.328 11.484 1 89 241 ILE B C 1
ATOM 4300 O O . ILE B 1 241 ? -3.852 7.18 11.242 1 89 241 ILE B O 1
ATOM 4304 N N . THR B 1 242 ? -3.77 9.367 10.719 1 85.06 242 THR B N 1
ATOM 4305 C CA . THR B 1 242 ? -4.488 9.164 9.469 1 85.06 242 THR B CA 1
ATOM 4306 C C . THR B 1 242 ? -3.715 8.219 8.547 1 85.06 242 THR B C 1
ATOM 4308 O O . THR B 1 242 ? -4.293 7.301 7.961 1 85.06 242 THR B O 1
ATOM 4311 N N . LEU B 1 243 ? -2.484 8.445 8.445 1 89.69 243 LEU B N 1
ATOM 4312 C CA . LEU B 1 243 ? -1.653 7.586 7.605 1 89.69 243 LEU B CA 1
ATOM 4313 C C . LEU B 1 243 ? -1.665 6.148 8.117 1 89.69 243 LEU B C 1
ATOM 4315 O O . LEU B 1 243 ? -1.718 5.207 7.32 1 89.69 243 LEU B O 1
ATOM 4319 N N . ILE B 1 244 ? -1.526 6.047 9.375 1 88.19 244 ILE B N 1
ATOM 4320 C CA . ILE B 1 244 ? -1.515 4.707 9.961 1 88.19 244 ILE B CA 1
ATOM 4321 C C . ILE B 1 244 ? -2.82 3.99 9.633 1 88.19 244 ILE B C 1
ATOM 4323 O O . ILE B 1 244 ? -2.816 2.803 9.297 1 88.19 244 ILE B O 1
ATOM 4327 N N . GLY B 1 245 ? -3.881 4.648 9.75 1 83.31 245 GLY B N 1
ATOM 4328 C CA . GLY B 1 245 ? -5.164 4.082 9.367 1 83.31 245 GLY B CA 1
ATOM 4329 C C . GLY B 1 245 ? -5.223 3.662 7.91 1 83.31 245 GLY B C 1
ATOM 4330 O O . GLY B 1 245 ? -5.781 2.613 7.582 1 83.31 245 GLY B O 1
ATOM 4331 N N . LEU B 1 246 ? -4.648 4.445 7.105 1 83.38 246 LEU B N 1
ATOM 4332 C CA . LEU B 1 246 ? -4.613 4.152 5.68 1 83.38 246 LEU B CA 1
ATOM 4333 C C . LEU B 1 246 ? -3.74 2.934 5.398 1 83.38 246 LEU B C 1
ATOM 4335 O O . LEU B 1 246 ? -4.031 2.152 4.488 1 83.38 246 LEU B O 1
ATOM 4339 N N . GLN B 1 247 ? -2.703 2.746 6.125 1 85.38 247 GLN B N 1
ATOM 4340 C CA . GLN B 1 247 ? -1.747 1.664 5.91 1 85.38 247 GLN B CA 1
ATOM 4341 C C . GLN B 1 247 ? -2.391 0.304 6.168 1 85.38 247 GLN B C 1
ATOM 4343 O O . GLN B 1 247 ? -1.978 -0.702 5.586 1 85.38 247 GLN B O 1
ATOM 4348 N N . VAL B 1 248 ? -3.354 0.274 6.914 1 77 248 VAL B N 1
ATOM 4349 C CA . VAL B 1 248 ? -4.035 -0.988 7.176 1 77 248 VAL B CA 1
ATOM 4350 C C . VAL B 1 248 ? -4.656 -1.52 5.887 1 77 248 VAL B C 1
ATOM 4352 O O . VAL B 1 248 ? -4.648 -2.727 5.637 1 77 248 VAL B O 1
ATOM 4355 N N . GLY B 1 249 ? -5.191 -0.652 5.172 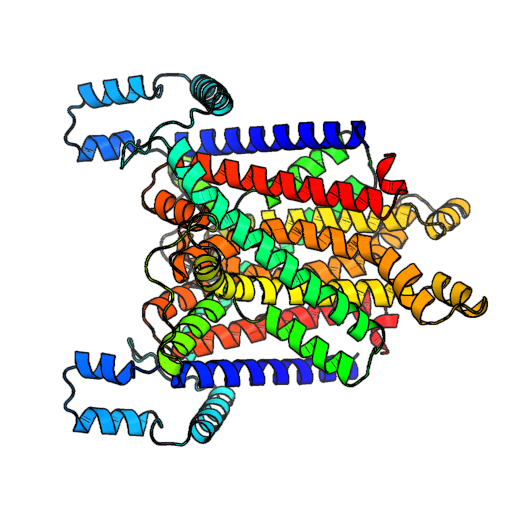1 72.19 249 GLY B N 1
ATOM 4356 C CA . GLY B 1 249 ? -5.723 -1.055 3.879 1 72.19 249 GLY B CA 1
ATOM 4357 C C . GLY B 1 249 ? -4.672 -1.641 2.957 1 72.19 249 GLY B C 1
ATOM 4358 O O . GLY B 1 249 ? -4.93 -2.619 2.252 1 72.19 249 GLY B O 1
ATOM 4359 N N . TYR B 1 250 ? -3.506 -1.119 3.031 1 73.75 250 TYR B N 1
ATOM 4360 C CA . TYR B 1 250 ? -2.416 -1.583 2.18 1 73.75 250 TYR B CA 1
ATOM 4361 C C . TYR B 1 250 ? -1.868 -2.916 2.672 1 73.75 250 TYR B C 1
ATOM 4363 O O . TYR B 1 250 ? -1.363 -3.717 1.883 1 73.75 250 TYR B O 1
ATOM 4371 N N . LEU B 1 251 ? -1.917 -3.07 3.934 1 75.62 251 LEU B N 1
ATOM 4372 C CA . LEU B 1 251 ? -1.405 -4.293 4.539 1 75.62 251 LEU B CA 1
ATOM 4373 C C . LEU B 1 251 ? -2.113 -5.52 3.973 1 75.62 251 LEU B C 1
ATOM 4375 O O . LEU B 1 251 ? -1.487 -6.562 3.764 1 75.62 251 LEU B O 1
ATOM 4379 N N . LEU B 1 252 ? -3.291 -5.34 3.631 1 68.38 252 LEU B N 1
ATOM 4380 C CA . LEU B 1 252 ? -4.055 -6.488 3.152 1 68.38 252 LEU B CA 1
ATOM 4381 C C . LEU B 1 252 ? -3.484 -7.012 1.837 1 68.38 252 LEU B C 1
ATOM 4383 O O . LEU B 1 252 ? -3.359 -8.227 1.646 1 68.38 252 LEU B O 1
ATOM 4387 N N . GLY B 1 253 ? -3.111 -6.121 0.939 1 66.69 253 GLY B N 1
ATOM 4388 C CA . GLY B 1 253 ? -2.457 -6.547 -0.287 1 66.69 253 GLY B CA 1
ATOM 4389 C C . GLY B 1 253 ? -1.096 -7.172 -0.049 1 66.69 253 GLY B C 1
ATOM 4390 O O . GLY B 1 253 ? -0.754 -8.188 -0.667 1 66.69 253 GLY B O 1
ATOM 4391 N N . GLY B 1 254 ? -0.348 -6.633 0.84 1 70.88 254 GLY B N 1
ATOM 4392 C CA . GLY B 1 254 ? 0.984 -7.129 1.147 1 70.88 254 GLY B CA 1
ATOM 4393 C C . GLY B 1 254 ? 0.97 -8.438 1.909 1 70.88 254 GLY B C 1
ATOM 4394 O O . GLY B 1 254 ? 1.844 -9.289 1.713 1 70.88 254 GLY B O 1
ATOM 4395 N N . THR B 1 255 ? -0.041 -8.625 2.658 1 81.81 255 THR B N 1
ATOM 4396 C CA . THR B 1 255 ? -0.12 -9.836 3.465 1 81.81 255 THR B CA 1
ATOM 4397 C C . THR B 1 255 ? -0.369 -11.062 2.586 1 81.81 255 THR B C 1
ATOM 4399 O O . THR B 1 255 ? 0.143 -12.148 2.863 1 81.81 255 THR B O 1
ATOM 4402 N N . VAL B 1 256 ? -1.152 -10.836 1.578 1 79.38 256 VAL B N 1
ATOM 4403 C CA . VAL B 1 256 ? -1.48 -11.953 0.697 1 79.38 256 VAL B CA 1
ATOM 4404 C C . VAL B 1 256 ? -0.198 -12.562 0.137 1 79.38 256 VAL B C 1
ATOM 4406 O O . VAL B 1 256 ? -0.012 -13.781 0.183 1 79.38 256 VAL B O 1
ATOM 4409 N N . VAL B 1 257 ? 0.722 -11.758 -0.32 1 77.38 257 VAL B N 1
ATOM 4410 C CA . VAL B 1 257 ? 1.945 -12.219 -0.969 1 77.38 257 VAL B CA 1
ATOM 4411 C C . VAL B 1 257 ? 2.895 -12.805 0.075 1 77.38 257 VAL B C 1
ATOM 4413 O O . VAL B 1 257 ? 3.451 -13.883 -0.121 1 77.38 257 VAL B O 1
ATOM 4416 N N . LEU B 1 258 ? 2.986 -12.195 1.159 1 86 258 LEU B N 1
ATOM 4417 C CA . LEU B 1 258 ? 3.945 -12.633 2.17 1 86 258 LEU B CA 1
ATOM 4418 C C . LEU B 1 258 ? 3.461 -13.898 2.869 1 86 258 LEU B C 1
ATOM 4420 O O . LEU B 1 258 ? 4.266 -14.758 3.238 1 86 258 LEU B O 1
ATOM 4424 N N . GLU B 1 259 ? 2.148 -13.977 3.098 1 89.69 259 GLU B N 1
ATOM 4425 C CA . GLU B 1 259 ? 1.622 -15.227 3.652 1 89.69 259 GLU B CA 1
ATOM 4426 C C . GLU B 1 259 ? 1.938 -16.406 2.746 1 89.69 259 GLU B C 1
ATOM 4428 O O . GLU B 1 259 ? 2.221 -17.516 3.227 1 89.69 259 GLU B O 1
ATOM 4433 N N . SER B 1 260 ? 1.899 -16.188 1.479 1 83.31 260 SER B N 1
ATOM 4434 C CA . SER B 1 260 ? 2.209 -17.25 0.519 1 83.31 260 SER B CA 1
ATOM 4435 C C . SER B 1 260 ? 3.697 -17.578 0.522 1 83.31 260 SER B C 1
ATOM 4437 O O . SER B 1 260 ? 4.078 -18.75 0.516 1 83.31 260 SER B O 1
ATOM 4439 N N . ILE B 1 261 ? 4.508 -16.594 0.579 1 80.94 261 ILE B N 1
ATOM 4440 C CA . ILE B 1 261 ? 5.957 -16.781 0.534 1 80.94 261 ILE B CA 1
ATOM 4441 C C . ILE B 1 261 ? 6.426 -17.5 1.796 1 80.94 261 ILE B C 1
ATOM 4443 O O . ILE B 1 261 ? 7.277 -18.391 1.731 1 80.94 261 ILE B O 1
ATOM 4447 N N . PHE B 1 262 ? 5.84 -17.203 2.893 1 87.38 262 PHE B N 1
ATOM 4448 C CA . PHE B 1 262 ? 6.27 -17.766 4.168 1 87.38 262 PHE B CA 1
ATOM 4449 C C . PHE B 1 262 ? 5.379 -18.938 4.57 1 87.38 262 PHE B C 1
ATOM 4451 O O . PHE B 1 262 ? 5.465 -19.438 5.695 1 87.38 262 PHE B O 1
ATOM 4458 N N . ALA B 1 263 ? 4.438 -19.359 3.662 1 87.69 263 ALA B N 1
ATOM 4459 C CA . ALA B 1 263 ? 3.551 -20.5 3.852 1 87.69 263 ALA B CA 1
ATOM 4460 C C . ALA B 1 263 ? 2.729 -20.344 5.129 1 87.69 263 ALA B C 1
ATOM 4462 O O . ALA B 1 263 ? 2.611 -21.297 5.914 1 87.69 263 ALA B O 1
ATOM 4463 N N . LEU B 1 264 ? 2.297 -19.188 5.348 1 91.94 264 LEU B N 1
ATOM 4464 C CA . LEU B 1 264 ? 1.404 -18.938 6.473 1 91.94 264 LEU B CA 1
ATOM 4465 C C . LEU B 1 264 ? -0.05 -19.172 6.078 1 91.94 264 LEU B C 1
ATOM 4467 O O . LEU B 1 264 ? -0.501 -18.688 5.035 1 91.94 264 LEU B O 1
ATOM 4471 N N . PRO B 1 265 ? -0.689 -19.891 6.879 1 93.81 265 PRO B N 1
ATOM 4472 C CA . PRO B 1 265 ? -2.098 -20.141 6.57 1 93.81 265 PRO B CA 1
ATOM 4473 C C . PRO B 1 265 ? -3.012 -19.016 7.023 1 93.81 265 PRO B C 1
ATOM 4475 O O . PRO B 1 265 ? -3.846 -19.203 7.914 1 93.81 265 PRO B O 1
ATOM 4478 N N . GLY B 1 266 ? -2.926 -17.938 6.391 1 93.31 266 GLY B N 1
ATOM 4479 C CA . GLY B 1 266 ? -3.732 -16.766 6.719 1 93.31 266 GLY B CA 1
ATOM 4480 C C . GLY B 1 266 ? -4.848 -16.516 5.719 1 93.31 266 GLY B C 1
ATOM 4481 O O . GLY B 1 266 ? -5.07 -17.328 4.816 1 93.31 266 GLY B O 1
ATOM 4482 N N . LEU B 1 267 ? -5.566 -15.461 5.965 1 91.12 267 LEU B N 1
ATOM 4483 C CA . LEU B 1 267 ? -6.68 -15.086 5.102 1 91.12 267 LEU B CA 1
ATOM 4484 C C . LEU B 1 267 ? -6.176 -14.641 3.732 1 91.12 267 LEU B C 1
ATOM 4486 O O . LEU B 1 267 ? -6.844 -14.859 2.719 1 91.12 267 LEU B O 1
ATOM 4490 N N . GLY B 1 268 ? -5.094 -14 3.736 1 86.44 268 GLY B N 1
ATOM 4491 C CA . GLY B 1 268 ? -4.523 -13.555 2.475 1 86.44 268 GLY B CA 1
ATOM 4492 C C . GLY B 1 268 ? -4.195 -14.695 1.532 1 86.44 268 GLY B C 1
ATOM 4493 O O . GLY B 1 268 ? -4.594 -14.68 0.365 1 86.44 268 GLY B O 1
ATOM 4494 N N . SER B 1 269 ? -3.479 -15.648 2.002 1 89 269 SER B N 1
ATOM 4495 C CA . SER B 1 269 ? -3.148 -16.812 1.177 1 89 269 SER B CA 1
ATOM 4496 C C . SER B 1 269 ? -4.402 -17.578 0.787 1 89 269 SER B C 1
ATOM 4498 O O . SER B 1 269 ? -4.477 -18.156 -0.305 1 89 269 SER B O 1
ATOM 4500 N N . LEU B 1 270 ? -5.375 -17.562 1.678 1 90.25 270 LEU B N 1
ATOM 4501 C CA . LEU B 1 270 ? -6.645 -18.203 1.374 1 90.25 270 LEU B CA 1
ATOM 4502 C C . LEU B 1 270 ? -7.324 -17.547 0.179 1 90.25 270 LEU B C 1
ATOM 4504 O O . LEU B 1 270 ? -7.859 -18.234 -0.693 1 90.25 270 LEU B O 1
ATOM 4508 N N . ILE B 1 271 ? -7.352 -16.281 0.181 1 83.81 271 ILE B N 1
ATOM 4509 C CA . ILE B 1 271 ? -7.973 -15.547 -0.913 1 83.81 271 ILE B CA 1
ATOM 4510 C C . ILE B 1 271 ? -7.258 -15.867 -2.223 1 83.81 271 ILE B C 1
ATOM 4512 O O . ILE B 1 271 ? -7.902 -16.156 -3.236 1 83.81 271 ILE B O 1
ATOM 4516 N N . PHE B 1 272 ? -5.984 -15.852 -2.125 1 75.25 272 PHE B N 1
ATOM 4517 C CA . PHE B 1 272 ? -5.195 -16.109 -3.322 1 75.25 272 PHE B CA 1
ATOM 4518 C C . PHE B 1 272 ? -5.473 -17.516 -3.859 1 75.25 272 PHE B C 1
ATOM 4520 O O . PHE B 1 272 ? -5.695 -17.688 -5.059 1 75.25 272 PHE B O 1
ATOM 4527 N N . GLU B 1 273 ? -5.445 -18.453 -3.051 1 82.75 273 GLU B N 1
ATOM 4528 C CA . GLU B 1 273 ? -5.699 -19.844 -3.412 1 82.75 273 GLU B CA 1
ATOM 4529 C C . GLU B 1 273 ? -7.113 -20.016 -3.959 1 82.75 273 GLU B C 1
ATOM 4531 O O . GLU B 1 273 ? -7.32 -20.734 -4.938 1 82.75 273 GLU B O 1
ATOM 4536 N N . SER B 1 274 ? -8.023 -19.391 -3.279 1 84 274 SER B N 1
ATOM 4537 C CA . SER B 1 274 ? -9.43 -19.594 -3.619 1 84 274 SER B CA 1
ATOM 4538 C C . SER B 1 274 ? -9.789 -18.875 -4.914 1 84 274 SER B C 1
ATOM 4540 O O . SER B 1 274 ? -10.664 -19.328 -5.66 1 84 274 SER B O 1
ATOM 4542 N N . VAL B 1 275 ? -9.195 -17.812 -5.141 1 72.19 275 VAL B N 1
ATOM 4543 C CA . VAL B 1 275 ? -9.414 -17.125 -6.402 1 72.19 275 VAL B CA 1
ATOM 4544 C C . VAL B 1 275 ? -8.922 -17.969 -7.566 1 72.19 275 VAL B C 1
ATOM 4546 O O . VAL B 1 275 ? -9.594 -18.094 -8.594 1 72.19 275 VAL B O 1
ATOM 4549 N N . LEU B 1 276 ? -7.742 -18.531 -7.375 1 69.69 276 LEU B N 1
ATOM 4550 C CA . LEU B 1 276 ? -7.18 -19.375 -8.414 1 69.69 276 LEU B CA 1
ATOM 4551 C C . LEU B 1 276 ? -8.039 -20.625 -8.625 1 69.69 276 LEU B C 1
ATOM 4553 O O . LEU B 1 276 ? -8.188 -21.094 -9.758 1 69.69 276 LEU B O 1
ATOM 4557 N N . ALA B 1 277 ? -8.609 -21.078 -7.562 1 74.81 277 ALA B N 1
ATOM 4558 C CA . ALA B 1 277 ? -9.445 -22.281 -7.613 1 74.81 277 ALA B CA 1
ATOM 4559 C C . ALA B 1 277 ? -10.891 -21.922 -7.945 1 74.81 277 ALA B C 1
ATOM 4561 O O . ALA B 1 277 ? -11.734 -22.812 -8.102 1 74.81 277 ALA B O 1
ATOM 4562 N N . ARG B 1 278 ? -11.156 -20.625 -7.957 1 71.56 278 ARG B N 1
ATOM 4563 C CA . ARG B 1 278 ? -12.492 -20.125 -8.242 1 71.56 278 ARG B CA 1
ATOM 4564 C C . ARG B 1 278 ? -13.5 -20.625 -7.211 1 71.56 278 ARG B C 1
ATOM 4566 O O . ARG B 1 278 ? -14.602 -21.062 -7.57 1 71.56 278 ARG B O 1
ATOM 4573 N N . ASP B 1 279 ? -13.047 -20.844 -6.062 1 80.25 279 ASP B N 1
ATOM 4574 C CA . ASP B 1 279 ? -13.93 -21.172 -4.945 1 80.25 279 ASP B CA 1
ATOM 4575 C C . ASP B 1 279 ? -14.641 -19.922 -4.434 1 80.25 279 ASP B C 1
ATOM 4577 O O . ASP B 1 279 ? -14.242 -19.344 -3.42 1 80.25 279 ASP B O 1
ATOM 4581 N N . TYR B 1 280 ? -15.688 -19.609 -4.945 1 73.75 280 TYR B N 1
ATOM 4582 C CA . TYR B 1 280 ? -16.344 -18.312 -4.797 1 73.75 280 TYR B CA 1
ATOM 4583 C C . TY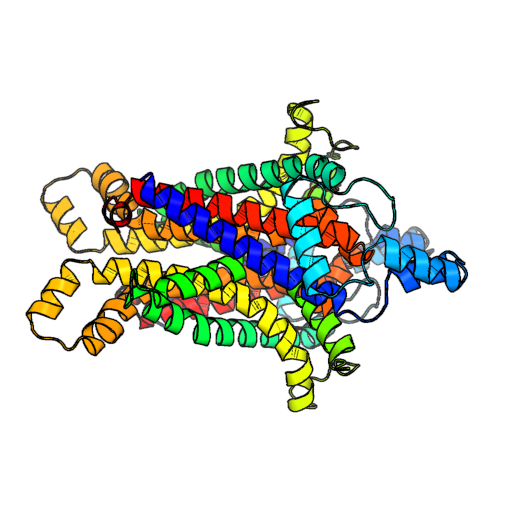R B 1 280 ? -16.844 -18.109 -3.371 1 73.75 280 TYR B C 1
ATOM 4585 O O . TYR B 1 280 ? -16.688 -17.016 -2.805 1 73.75 280 TYR B O 1
ATOM 4593 N N . PRO B 1 281 ? -17.406 -19.125 -2.783 1 80.25 281 PRO B N 1
ATOM 4594 C CA . PRO B 1 281 ? -17.859 -18.906 -1.408 1 80.25 281 PRO B CA 1
ATOM 4595 C C . PRO B 1 281 ? -16.734 -18.516 -0.467 1 80.25 281 PRO B C 1
ATOM 4597 O O . PRO B 1 281 ? -16.906 -17.656 0.413 1 80.25 281 PRO B O 1
ATOM 4600 N N . ILE B 1 282 ? -15.586 -19.078 -0.686 1 86.06 282 ILE B N 1
ATOM 4601 C CA . ILE B 1 282 ? -14.453 -18.75 0.169 1 86.06 282 ILE B CA 1
ATOM 4602 C C . ILE B 1 282 ? -13.961 -17.328 -0.145 1 86.06 282 ILE B C 1
ATOM 4604 O O . ILE B 1 282 ? -13.695 -16.547 0.766 1 86.06 282 ILE B O 1
ATOM 4608 N N . VAL B 1 283 ? -13.875 -17.031 -1.396 1 79.62 283 VAL B N 1
ATOM 4609 C CA . VAL B 1 283 ? -13.375 -15.734 -1.815 1 79.62 283 VAL B CA 1
ATOM 4610 C C . VAL B 1 283 ? -14.289 -14.633 -1.269 1 79.62 283 VAL B C 1
ATOM 4612 O O . VAL B 1 283 ? -13.805 -13.656 -0.69 1 79.62 283 VAL B O 1
ATOM 4615 N N . GLN B 1 284 ? -15.523 -14.844 -1.419 1 77.06 284 GLN B N 1
ATOM 4616 C CA . GLN B 1 284 ? -16.5 -13.844 -0.985 1 77.06 284 GLN B CA 1
ATOM 4617 C C . GLN B 1 284 ? -16.422 -13.625 0.522 1 77.06 284 GLN B C 1
ATOM 4619 O O . GLN B 1 284 ? -16.438 -12.484 0.988 1 77.06 284 GLN B O 1
ATOM 4624 N N . SER B 1 285 ? -16.359 -14.664 1.176 1 85.31 285 SER B N 1
ATOM 4625 C CA . SER B 1 285 ? -16.344 -14.578 2.633 1 85.31 285 SER B CA 1
ATOM 4626 C C . SER B 1 285 ? -15.039 -13.984 3.141 1 85.31 285 SER B C 1
ATOM 4628 O O . SER B 1 285 ? -15.039 -13.164 4.059 1 85.31 285 SER B O 1
ATOM 4630 N N . ALA B 1 286 ? -13.961 -14.43 2.514 1 86.81 286 ALA B N 1
ATOM 4631 C CA . ALA B 1 286 ? -12.656 -13.945 2.957 1 86.81 286 ALA B CA 1
ATOM 4632 C C . ALA B 1 286 ? -12.508 -12.445 2.688 1 86.81 286 ALA B C 1
ATOM 4634 O O . ALA B 1 286 ? -11.961 -11.711 3.516 1 86.81 286 ALA B O 1
ATOM 4635 N N . VAL B 1 287 ? -13.008 -12 1.607 1 80.44 287 VAL B N 1
ATOM 4636 C CA . VAL B 1 287 ? -12.93 -10.586 1.245 1 80.44 287 VAL B CA 1
ATOM 4637 C C . VAL B 1 287 ? -13.805 -9.758 2.184 1 80.44 287 VAL B C 1
ATOM 4639 O O . VAL B 1 287 ? -13.43 -8.656 2.578 1 80.44 287 VAL B O 1
ATOM 4642 N N . LEU B 1 288 ? -14.891 -10.297 2.49 1 81.81 288 LEU B N 1
ATOM 4643 C CA . LEU B 1 288 ? -15.789 -9.617 3.426 1 81.81 288 LEU B CA 1
ATOM 4644 C C . LEU B 1 288 ? -15.125 -9.469 4.793 1 81.81 288 LEU B C 1
ATOM 4646 O O . LEU B 1 288 ? -15.234 -8.422 5.43 1 81.81 288 LEU B O 1
ATOM 4650 N N . VAL B 1 289 ? -14.562 -10.523 5.184 1 85.5 289 VAL B N 1
ATOM 4651 C CA . VAL B 1 289 ? -13.898 -10.492 6.484 1 85.5 289 VAL B CA 1
ATOM 4652 C C . VAL B 1 289 ? -12.727 -9.516 6.438 1 85.5 289 VAL B C 1
ATOM 4654 O O . VAL B 1 289 ? -12.461 -8.812 7.41 1 85.5 289 VAL B O 1
ATOM 4657 N N . PHE B 1 290 ? -12.086 -9.461 5.328 1 80.5 290 PHE B N 1
ATOM 4658 C CA . PHE B 1 290 ? -11.008 -8.492 5.137 1 80.5 290 PHE B CA 1
ATOM 4659 C C . PHE B 1 290 ? -11.539 -7.07 5.234 1 80.5 290 PHE B C 1
ATOM 4661 O O . PHE B 1 290 ? -10.922 -6.219 5.883 1 80.5 290 PHE B O 1
ATOM 4668 N N . GLY B 1 291 ? -12.586 -6.859 4.574 1 79.06 291 GLY B N 1
ATOM 4669 C CA . GLY B 1 291 ? -13.219 -5.555 4.66 1 79.06 291 GLY B CA 1
ATOM 4670 C C . GLY B 1 291 ? -13.641 -5.184 6.07 1 79.06 291 GLY B C 1
ATOM 4671 O O . GLY B 1 291 ? -13.453 -4.043 6.496 1 79.06 291 GLY B O 1
ATOM 4672 N N . ALA B 1 292 ? -14.148 -6.133 6.758 1 82.12 292 ALA B N 1
ATOM 4673 C CA . ALA B 1 292 ? -14.562 -5.914 8.141 1 82.12 292 ALA B CA 1
ATOM 4674 C C . ALA B 1 292 ? -13.367 -5.559 9.023 1 82.12 292 ALA B C 1
ATOM 4676 O O . ALA B 1 292 ? -13.477 -4.707 9.906 1 82.12 292 ALA B O 1
ATOM 4677 N N . MET B 1 293 ? -12.273 -6.23 8.797 1 80.56 293 MET B N 1
ATOM 4678 C CA . MET B 1 293 ? -11.055 -5.938 9.539 1 80.56 293 MET B CA 1
ATOM 4679 C C . MET B 1 293 ? -10.586 -4.512 9.273 1 80.56 293 MET B C 1
ATOM 4681 O O . MET B 1 293 ? -10.164 -3.811 10.195 1 80.56 293 MET B O 1
ATOM 4685 N N . PHE B 1 294 ? -10.672 -4.109 8.078 1 77.75 294 PHE B N 1
ATOM 4686 C CA . PHE B 1 294 ? -10.289 -2.75 7.723 1 77.75 294 PHE B CA 1
ATOM 4687 C C . PHE B 1 294 ? -11.164 -1.731 8.445 1 77.75 294 PHE B C 1
ATOM 4689 O O . PHE B 1 294 ? -10.664 -0.733 8.969 1 77.75 294 PHE B O 1
ATOM 4696 N N . LEU B 1 295 ? -12.414 -2.035 8.469 1 78.81 295 LEU B N 1
ATOM 4697 C CA . LEU B 1 295 ? -13.352 -1.136 9.125 1 78.81 295 LEU B CA 1
ATOM 4698 C C . LEU B 1 295 ? -13.078 -1.067 10.625 1 78.81 295 LEU B C 1
ATOM 4700 O O . LEU B 1 295 ? -13.219 -0.004 11.234 1 78.81 295 LEU B O 1
ATOM 4704 N N . LEU B 1 296 ? -12.766 -2.186 11.141 1 79.81 296 LEU B N 1
ATOM 4705 C CA . LEU B 1 296 ? -12.477 -2.227 12.57 1 79.81 296 LEU B CA 1
ATOM 4706 C C . LEU B 1 296 ? -11.234 -1.404 12.891 1 79.81 296 LEU B C 1
ATOM 4708 O O . LEU B 1 296 ? -11.203 -0.68 13.891 1 79.81 296 LEU B O 1
ATOM 4712 N N . VAL B 1 297 ? -10.242 -1.477 12.133 1 75.69 297 VAL B N 1
ATOM 4713 C CA . VAL B 1 297 ? -9.016 -0.725 12.367 1 75.69 297 VAL B CA 1
ATOM 4714 C C . VAL B 1 297 ? -9.281 0.768 12.18 1 75.69 297 VAL B C 1
ATOM 4716 O O . VAL B 1 297 ? -8.766 1.594 12.938 1 75.69 297 VAL B O 1
ATOM 4719 N N . ASN B 1 298 ? -10.07 1.083 11.195 1 75.25 298 ASN B N 1
ATOM 4720 C CA . ASN B 1 298 ? -10.406 2.488 10.984 1 75.25 298 ASN B CA 1
ATOM 4721 C C . ASN B 1 298 ? -11.234 3.049 12.141 1 75.25 298 ASN B C 1
ATOM 4723 O O . ASN B 1 298 ? -11.133 4.234 12.461 1 75.25 298 ASN B O 1
ATOM 4727 N N . LEU B 1 299 ? -12.008 2.178 12.625 1 78.75 299 LEU B N 1
ATOM 4728 C CA . LEU B 1 299 ? -12.742 2.596 13.812 1 78.75 299 LEU B CA 1
ATOM 4729 C C . LEU B 1 299 ? -11.789 2.906 14.961 1 78.75 299 LEU B C 1
ATOM 4731 O O . LEU B 1 299 ? -11.992 3.873 15.695 1 78.75 299 LEU B O 1
ATOM 4735 N N . ILE B 1 300 ? -10.805 2.133 15.062 1 79.56 300 ILE B N 1
ATOM 4736 C CA . ILE B 1 300 ? -9.789 2.354 16.094 1 79.56 300 ILE B CA 1
ATOM 4737 C C . ILE B 1 300 ? -9.055 3.664 15.82 1 79.56 300 ILE B C 1
ATOM 4739 O O . ILE B 1 300 ? -8.82 4.453 16.734 1 79.56 300 ILE B O 1
ATOM 4743 N N . VAL B 1 301 ? -8.766 3.896 14.586 1 74.44 301 VAL B N 1
ATOM 4744 C CA . VAL B 1 301 ? -8.086 5.121 14.18 1 74.44 301 VAL B CA 1
ATOM 4745 C C . VAL B 1 301 ? -8.977 6.328 14.469 1 74.44 301 VAL B C 1
ATOM 4747 O O . VAL B 1 301 ? -8.5 7.355 14.961 1 74.44 301 VAL B O 1
ATOM 4750 N N . ASP B 1 302 ? -10.203 6.211 14.188 1 74.38 302 ASP B N 1
ATOM 4751 C CA . ASP B 1 302 ? -11.148 7.289 14.461 1 74.38 302 ASP B CA 1
ATOM 4752 C C . ASP B 1 302 ? -11.234 7.578 15.961 1 74.38 302 ASP B C 1
ATOM 4754 O O . ASP B 1 302 ? -11.328 8.734 16.375 1 74.38 302 ASP B O 1
ATOM 4758 N N . VAL B 1 303 ? -11.227 6.547 16.688 1 76.69 303 VAL B N 1
ATOM 4759 C CA . VAL B 1 303 ? -11.266 6.711 18.141 1 76.69 303 VAL B CA 1
ATOM 4760 C C . VAL B 1 303 ? -9.984 7.383 18.625 1 76.69 303 VAL B C 1
ATOM 4762 O O . VAL B 1 303 ? -10.008 8.227 19.516 1 76.69 303 VAL B O 1
ATOM 4765 N N . MET B 1 304 ? -8.922 7.066 18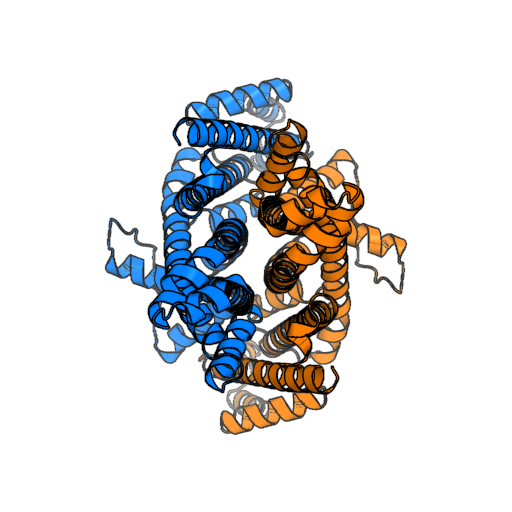.016 1 77.25 304 MET B N 1
ATOM 4766 C CA . MET B 1 304 ? -7.633 7.66 18.375 1 77.25 304 MET B CA 1
ATOM 4767 C C . MET B 1 304 ? -7.617 9.148 18.031 1 77.25 304 MET B C 1
ATOM 4769 O O . MET B 1 304 ? -7.035 9.945 18.781 1 77.25 304 MET B O 1
ATOM 4773 N N . TYR B 1 305 ? -8.242 9.453 16.906 1 72.12 305 TYR B N 1
ATOM 4774 C CA . TYR B 1 305 ? -8.398 10.859 16.562 1 72.12 305 TYR B CA 1
ATOM 4775 C C . TYR B 1 305 ? -9.07 11.625 17.703 1 72.12 305 TYR B C 1
ATOM 4777 O O . TYR B 1 305 ? -8.648 12.734 18.047 1 72.12 305 TYR B O 1
ATOM 4785 N N . GLY B 1 306 ? -10.172 11.016 18.156 1 71.44 306 GLY B N 1
ATOM 4786 C CA . GLY B 1 306 ? -10.93 11.664 19.219 1 71.44 306 GLY B CA 1
ATOM 4787 C C . GLY B 1 306 ? -10.109 11.906 20.469 1 71.44 306 GLY B C 1
ATOM 4788 O O . GLY B 1 306 ? -10.336 12.891 21.172 1 71.44 306 GLY B O 1
ATOM 4789 N N . TRP B 1 307 ? -9.188 11.031 20.656 1 72.94 307 TRP B N 1
ATOM 4790 C CA . TRP B 1 307 ? -8.328 11.164 21.828 1 72.94 307 TRP B CA 1
ATOM 4791 C C . TRP B 1 307 ? -7.277 12.25 21.609 1 72.94 307 TRP B C 1
ATOM 4793 O O . TRP B 1 307 ? -6.91 12.961 22.547 1 72.94 307 TRP B O 1
ATOM 4803 N N . VAL B 1 308 ? -6.816 12.422 20.453 1 72.69 308 VAL B N 1
ATOM 4804 C CA . VAL B 1 308 ? -5.746 13.367 20.156 1 72.69 308 VAL B CA 1
ATOM 4805 C C . VAL B 1 308 ? -6.332 14.766 19.953 1 72.69 308 VAL B C 1
ATOM 4807 O O . VAL B 1 308 ? -5.75 15.758 20.406 1 72.69 308 VAL B O 1
ATOM 4810 N N . ASP B 1 309 ? -7.359 14.828 19.203 1 67.25 309 ASP B N 1
ATOM 4811 C CA . ASP B 1 309 ? -8.016 16.109 19 1 67.25 309 ASP B CA 1
ATOM 4812 C C . ASP B 1 309 ? -9.508 16.031 19.328 1 67.25 309 ASP B C 1
ATOM 4814 O O . ASP B 1 309 ? -10.312 15.617 18.5 1 67.25 309 ASP B O 1
ATOM 4818 N N . PRO B 1 310 ? -9.734 16.359 20.594 1 62.03 310 PRO B N 1
ATOM 4819 C CA . PRO B 1 310 ? -11.125 16.25 21.062 1 62.03 310 PRO B CA 1
ATOM 4820 C C . PRO B 1 310 ? -12.094 17.047 20.188 1 62.03 310 PRO B C 1
ATOM 4822 O O . PRO B 1 310 ? -13.305 16.828 20.25 1 62.03 310 PRO B O 1
ATOM 4825 N N . ARG B 1 311 ? -11.539 17.922 19.469 1 58.28 311 ARG B N 1
ATOM 4826 C CA . ARG B 1 311 ? -12.43 18.719 18.625 1 58.28 311 ARG B CA 1
ATOM 4827 C C . ARG B 1 311 ? -13.031 17.859 17.516 1 58.28 311 ARG B C 1
ATOM 4829 O O . ARG B 1 311 ? -14.062 18.219 16.938 1 58.28 311 ARG B O 1
ATOM 4836 N N . ILE B 1 312 ? -12.352 16.828 17.266 1 57.47 312 ILE B N 1
ATOM 4837 C CA . ILE B 1 312 ? -12.797 15.938 16.203 1 57.47 312 ILE B CA 1
ATOM 4838 C C . ILE B 1 312 ? -13.945 15.062 16.703 1 57.47 312 ILE B C 1
ATOM 4840 O O . ILE B 1 312 ? -14.758 14.586 15.898 1 57.47 312 ILE B O 1
ATOM 4844 N N . ARG B 1 313 ? -14.102 14.812 18.156 1 52.25 313 ARG B N 1
ATOM 4845 C CA . ARG B 1 313 ? -15.156 14.016 18.781 1 52.25 313 ARG B CA 1
ATOM 4846 C C . ARG B 1 313 ? -16.531 14.602 18.469 1 52.25 313 ARG B C 1
ATOM 4848 O O . ARG B 1 313 ? -17.531 13.875 18.453 1 52.25 313 ARG B O 1
ATOM 4855 N N . THR B 1 314 ? -16.641 15.773 18.75 1 44.62 314 THR B N 1
ATOM 4856 C CA . THR B 1 314 ? -17.953 16.422 18.859 1 44.62 314 THR B CA 1
ATOM 4857 C C . THR B 1 314 ? -18.703 16.344 17.531 1 44.62 314 THR B C 1
ATOM 4859 O O . THR B 1 314 ? -19.891 16.625 17.484 1 44.62 314 THR B O 1
ATOM 4862 N N . LYS B 1 315 ? -17.922 16.25 16.469 1 42.97 315 LYS B N 1
ATOM 4863 C CA . LYS B 1 315 ? -18.719 16.5 15.266 1 42.97 315 LYS B CA 1
ATOM 4864 C C . LYS B 1 315 ? -18.984 15.203 14.508 1 42.97 315 LYS B C 1
ATOM 4866 O O . LYS B 1 315 ? -18.094 14.367 14.359 1 42.97 315 LYS B O 1
#

Secondary structure (DSSP, 8-state):
-HHHHHHHHHHHHHHHHHHHHHHHHHHHHSSS-HHHHHHHHTT--HHHHHHHHHHTTTTS-HHHHHHHHHHHHHTT---B-TTT--BHHHHHHHHHHHHHHHHHHHHHHHHHHHHHHHHHHHHTTTSHHHHHHHHHHHHHHHS-HHHHHHHHHHHHHHHS-----SS---TTT-HHHHHHHHHHHHHHHHHHHHHHHHHHHHHHHHHHHTSHHHHHHHHTT--HHIIIIIIIHHHHHHHHHHHHHHHHHHHHHHHHHHHHHTT--SHHHHHHHHHHHT-HHHHHHHHHHHHHHHHHHHHHHHHHHHHH-GGGTT-/-HHHHHHHHHHHHHHHHHHHHHHHHHHHHSSS-HHHHHHHHTT--HHHHHHHHHHTTTTS-HHHHHHHHHHHHHTT---B-TTT--BHHHHHHHHHHHHHHHHHHHHHHHHHHHHHHHHHHHHTTTSHHHHHHHHHHHHHHHS-HHHHHHHHHHHHHHHS-----SS---TTT-HHHHHHHHHHHHHHHHHHHHHHHHHHHHHHHHHHHTSHHHHHHHHTT--HHIIIIIIIHHHHHHHHHHHHHHHHHHHHHHHHHHHHHTT--SHHHHHHHHHHHT-HHHHHHHHHHHHHHHHHHHHHHHHHHHHH-GGGTT-

InterPro domains:
  IPR000515 ABC transporter type 1, transmembrane domain MetI-like [PF00528] (114-313)
  IPR000515 ABC transporter type 1, transmembrane domain MetI-like [PS50928] (96-301)
  IPR000515 ABC transporter type 1, transmembrane domain MetI-like [cd06261] (96-303)
  IPR035906 MetI-like superfamily [G3DSA:1.10.3720.10] (85-306)
  IPR035906 MetI-like superfamily [SSF161098] (91-299)
  IPR045621 ABC transporter type 1, GsiC-like, N-terminal domain [PF19300] (1-103)
  IPR050045 Nickel import system permease protein NikB [NF045470] (8-313)

Radius of gyration: 25.85 Å; Cα contacts (8 Å, |Δi|>4): 799; chains: 2; bounding box: 70×76×60 Å

pLDDT: mean 79.91, std 12.68, range [42.84, 96.56]

Foldseek 3Di:
DVVLLVVLVVVLVVVLLVLLLVLLVVLLVPPDCVLCVVCVVVVPDPVVSVVVCVVLVVPPDSVVNSVVCVVCVVVQQLAAWPPPRHGLSVLQVVFAVLLVVLLVLLLVLLCVQQQVLLLVLLVCPPDPSVVVSLVQLVVLQVDQLLVQLLVVQVCCCVVVVDDQDDDADDCVRPVVSNCVLRVSSSVSSNSNSNSVLSVLNNVQLNVQCPDVVLVVVVVVPDDVVCSRVVGRNLRSVLSSLVSSLVVLVVSLVSCLSSCVSSVRRHLSVQLVVCVVVVRSSNNSVSVSVSSSVSSVSVSVSQVVCCVSDVVSVVD/DVVLLVVLVVVLVVVLLVLLLVLLVVLLVPPDCVLCVVCVVVVPDPVVSVVVCVVLVVPPDSVVNSVVCVVCVVVQQLAAWPPPRHGLSVLQVVFAVLLVVLLVLLLVLLCVQQQVLLLVLLVCPPDPSVVVSLVQLVVLQVDQLLVQLLVVQVCCCVVVVDDLDDDADDCVRPVVSNCVLRVSSSVSSNSNSNSVLSVLNNVQLNVQCPDVVLVVVVVVPDDVVCSRVVGRNLRSVLSSLVSSLVVLVVSLVSCLSSCVSSVRRHLSVQLVVCVVVVRSSNNSVSVSVSSSVSSVSVSVSQVVCCVSDVVSVPD

Nearest PDB structures (foldseek):
  8j5q-assembly1_B  TM=9.007E-01  e=4.260E-13  Mycobacterium tuberculosis H37Rv
  8wda-assembly1_B  TM=8.718E-01  e=1.191E-12  Mycobacterium tuberculosis H37Rv
  8wd9-assembly1_B  TM=8.731E-01  e=4.125E-12  Mycobacterium tuberculosis H37Rv
  8jm9-assembly1_A  TM=2.272E-01  e=5.749E-01  Drosophila melanogaster
  8d9p-assembly1_A  TM=2.317E-01  e=5.811E+00  synthetic construct

Sequence (630 aa):
MVEYIIRRLVFGIFVLFIMTAFIFIVMRAVPGDVVTLQLANSGATPEQMEAMKAEMGLDKSILGQLTDWVTNAVQGDLGNSLWSGQEVSQIIVDRLPVTIQLAIMSIILAILIGIPIGVISAVKQNTWMDHFLKIFSVSGLSIPNFWLGLVLLTVLSLALNWIPPLGFQSFAENPLVNFQQMILPAICLAITLSASIVRMTRSAVLEVLHSEFIRTVRAKGAKERIVIFKHALRNSLVSVITLIGLQVGYLLGGTVVLESIFALPGLGSLIFESVLARDYPIVQSAVLVFGAMFLLVNLIVDVMYGWVDPRIRTKMVEYIIRRLVFGIFVLFIMTAFIFIVMRAVPGDVVTLQLANSGATPEQMEAMKAEMGLDKSILGQLTDWVTNAVQGDLGNSLWSGQEVSQIIVDRLPVTIQLAIMSIILAILIGIPIGVISAVKQNTWMDHFLKIFSVSGLSIPNFWLGLVLLTVLSLALNWIPPLGFQSFAENPLVNFQQMILPAICLAITLSASIVRMTRSAVLEVLHSEFIRTVRAKGAKERIVIFKHALRNSLVSVITLIGLQVGYLLGGTVVLESIFALPGLGSLIFESVLARDYPIVQSAVLVFGAMFLLVNLIVDVMYGWVDPRIRTK